Protein AF-0000000071796598 (afdb_homodimer)

Structure (mmCIF, N/CA/C/O backbone):
data_AF-0000000071796598-model_v1
#
loop_
_entity.id
_entity.type
_entity.pdbx_description
1 polymer 'Acyl-coenzyme A thioesterase 8'
#
loop_
_atom_site.group_PDB
_atom_site.id
_atom_site.type_symbol
_atom_site.label_atom_id
_atom_site.label_alt_id
_atom_site.label_comp_id
_atom_site.label_asym_id
_atom_site.label_entity_id
_atom_site.label_seq_id
_atom_site.pdbx_PDB_ins_code
_atom_site.Cartn_x
_atom_site.Cartn_y
_atom_site.Cartn_z
_atom_site.occupancy
_atom_site.B_iso_or_equiv
_atom_site.auth_seq_id
_atom_site.auth_comp_id
_atom_site.auth_asym_id
_atom_site.auth_atom_id
_atom_site.pdbx_PDB_model_num
ATOM 1 N N . MET A 1 1 ? -69 -13.141 -47.188 1 19.72 1 MET A N 1
ATOM 2 C CA . MET A 1 1 ? -68.562 -13.258 -48.594 1 19.72 1 MET A CA 1
ATOM 3 C C . MET A 1 1 ? -67.188 -12.656 -48.812 1 19.72 1 MET A C 1
ATOM 5 O O . MET A 1 1 ? -66.812 -11.672 -48.156 1 19.72 1 MET A O 1
ATOM 9 N N . ARG A 1 2 ? -66.438 -13.422 -49.656 1 20.42 2 ARG A N 1
ATOM 10 C CA . ARG A 1 2 ? -65.125 -13.797 -50.062 1 20.42 2 ARG A CA 1
ATOM 11 C C . ARG A 1 2 ? -64.438 -12.695 -50.906 1 20.42 2 ARG A C 1
ATOM 13 O O . ARG A 1 2 ? -64.5 -12.742 -52.125 1 20.42 2 ARG A O 1
ATOM 20 N N . SER A 1 3 ? -64.75 -11.508 -50.375 1 19.98 3 SER A N 1
ATOM 21 C CA . SER A 1 3 ? -64.438 -10.586 -51.469 1 19.98 3 SER A CA 1
ATOM 22 C C . SER A 1 3 ? -63.031 -10.75 -52 1 19.98 3 SER A C 1
ATOM 24 O O . SER A 1 3 ? -62.125 -10.969 -51.219 1 19.98 3 SER A O 1
ATOM 26 N N . PRO A 1 4 ? -62.812 -10.633 -53.25 1 17.22 4 PRO A N 1
ATOM 27 C CA . PRO A 1 4 ? -62 -11.188 -54.344 1 17.22 4 PRO A CA 1
ATOM 28 C C . PRO A 1 4 ? -60.562 -10.648 -54.375 1 17.22 4 PRO A C 1
ATOM 30 O O . PRO A 1 4 ? -59.625 -11.414 -54.594 1 17.22 4 PRO A O 1
ATOM 33 N N . LEU A 1 5 ? -60.469 -9.383 -54.594 1 16.75 5 LEU A N 1
ATOM 34 C CA . LEU A 1 5 ? -59.781 -9.07 -55.844 1 16.75 5 LEU A CA 1
ATOM 35 C C . LEU A 1 5 ? -58.281 -9.305 -55.688 1 16.75 5 LEU A C 1
ATOM 37 O O . LEU A 1 5 ? -57.688 -10.008 -56.5 1 16.75 5 LEU A O 1
ATOM 41 N N . LEU A 1 6 ? -57.5 -8.156 -55.906 1 18.19 6 LEU A N 1
ATOM 42 C CA . LEU A 1 6 ? -56.469 -7.988 -56.938 1 18.19 6 LEU A CA 1
ATOM 43 C C . LEU A 1 6 ? -55.156 -8.617 -56.5 1 18.19 6 LEU A C 1
ATOM 45 O O . LEU A 1 6 ? -54.688 -8.391 -55.406 1 18.19 6 LEU A O 1
ATOM 49 N N . ARG A 1 7 ? -54.5 -9.422 -57.344 1 16.39 7 ARG A N 1
ATOM 50 C CA . ARG A 1 7 ? -53.625 -10.523 -57.688 1 16.39 7 ARG A CA 1
ATOM 51 C C . ARG A 1 7 ? -52.156 -10.125 -57.531 1 16.39 7 ARG A C 1
ATOM 53 O O . ARG A 1 7 ? -51.406 -10.828 -56.875 1 16.39 7 ARG A O 1
ATOM 60 N N . HIS A 1 8 ? -51.562 -9.461 -58.562 1 15.64 8 HIS A N 1
ATOM 61 C CA . HIS A 1 8 ? -50.625 -10.07 -59.5 1 15.64 8 HIS A CA 1
ATOM 62 C C . HIS A 1 8 ? -49.188 -9.812 -59.094 1 15.64 8 HIS A C 1
ATOM 64 O O . HIS A 1 8 ? -48.312 -10.688 -59.25 1 15.64 8 HIS A O 1
ATOM 70 N N . VAL A 1 9 ? -48.719 -8.484 -59.062 1 18.06 9 VAL A N 1
ATOM 71 C CA . VAL A 1 9 ? -47.562 -8.125 -59.875 1 18.06 9 VAL A CA 1
ATOM 72 C C . VAL A 1 9 ? -46.281 -8.703 -59.281 1 18.06 9 VAL A C 1
ATOM 74 O O . VAL A 1 9 ? -45.906 -8.344 -58.156 1 18.06 9 VAL A O 1
ATOM 77 N N . SER A 1 10 ? -45.844 -9.922 -59.594 1 16.12 10 SER A N 1
ATOM 78 C CA . SER A 1 10 ? -44.875 -10.906 -59.125 1 16.12 10 SER A CA 1
ATOM 79 C C . SER A 1 10 ? -43.438 -10.344 -59.188 1 16.12 10 SER A C 1
ATOM 81 O O . SER A 1 10 ? -42.719 -10.406 -58.188 1 16.12 10 SER A O 1
ATOM 83 N N . ARG A 1 11 ? -42.781 -10.336 -60.375 1 16.02 11 ARG A N 1
ATOM 84 C CA . ARG A 1 11 ? -41.688 -11.25 -60.719 1 16.02 11 ARG A CA 1
ATOM 85 C C . ARG A 1 11 ? -40.344 -10.656 -60.312 1 16.02 11 ARG A C 1
ATOM 87 O O . ARG A 1 11 ? -39.562 -11.266 -59.594 1 16.02 11 ARG A O 1
ATOM 94 N N . LEU A 1 12 ? -39.562 -10.148 -61.406 1 17.41 12 LEU A N 1
ATOM 95 C CA . LEU A 1 12 ? -38.344 -10.648 -62.031 1 17.41 12 LEU A CA 1
ATOM 96 C C . LEU A 1 12 ? -37.125 -9.852 -61.562 1 17.41 12 LEU A C 1
ATOM 98 O O . LEU A 1 12 ? -36.031 -9.977 -62.125 1 17.41 12 LEU A O 1
ATOM 102 N N . LEU A 1 13 ? -37.219 -8.93 -60.656 1 18.39 13 LEU A N 1
ATOM 103 C CA . LEU A 1 13 ? -36.125 -7.988 -60.844 1 18.39 13 LEU A CA 1
ATOM 104 C C . LEU A 1 13 ? -34.781 -8.711 -60.844 1 18.39 13 LEU A C 1
ATOM 106 O O . LEU A 1 13 ? -34.531 -9.562 -59.969 1 18.39 13 LEU A O 1
ATOM 110 N N . THR A 1 14 ? -33.969 -8.602 -61.969 1 17.5 14 THR A N 1
ATOM 111 C CA . THR A 1 14 ? -32.781 -9.109 -62.656 1 17.5 14 THR A CA 1
ATOM 112 C C . THR A 1 14 ? -31.547 -8.992 -61.75 1 17.5 14 THR A C 1
ATOM 114 O O . THR A 1 14 ? -31.438 -8.047 -60.938 1 17.5 14 THR A O 1
ATOM 117 N N . ALA A 1 15 ? -30.656 -10.047 -61.656 1 18.77 15 ALA A N 1
ATOM 118 C CA . ALA A 1 15 ? -29.516 -10.633 -60.969 1 18.77 15 ALA A CA 1
ATOM 119 C C . ALA A 1 15 ? -28.234 -9.867 -61.25 1 18.77 15 ALA A C 1
ATOM 121 O O . ALA A 1 15 ? -27.141 -10.375 -61.031 1 18.77 15 ALA A O 1
ATOM 122 N N . ALA A 1 16 ? -28.312 -8.547 -61.688 1 18.36 16 ALA A N 1
ATOM 123 C CA . ALA A 1 16 ? -27.062 -8.18 -62.375 1 18.36 16 ALA A CA 1
ATOM 124 C C . ALA A 1 16 ? -25.859 -8.531 -61.531 1 18.36 16 ALA A C 1
ATOM 126 O O . ALA A 1 16 ? -25.953 -8.648 -60.312 1 18.36 16 ALA A O 1
ATOM 127 N N . ASP A 1 17 ? -24.609 -8.688 -62.219 1 18.89 17 ASP A N 1
ATOM 128 C CA . ASP A 1 17 ? -23.266 -9.258 -62.281 1 18.89 17 ASP A CA 1
ATOM 129 C C . ASP A 1 17 ? -22.312 -8.508 -61.344 1 18.89 17 ASP A C 1
ATOM 131 O O . ASP A 1 17 ? -21.141 -8.344 -61.656 1 18.89 17 ASP A O 1
ATOM 135 N N . CYS A 1 18 ? -22.719 -7.863 -60.312 1 19.66 18 CYS A N 1
ATOM 136 C CA . CYS A 1 18 ? -21.672 -7.035 -59.75 1 19.66 18 CYS A CA 1
ATOM 137 C C . CYS A 1 18 ? -20.375 -7.832 -59.562 1 19.66 18 CYS A C 1
ATOM 139 O O . CYS A 1 18 ? -20.375 -8.883 -58.906 1 19.66 18 CYS A O 1
ATOM 141 N N . VAL A 1 19 ? -19.453 -7.676 -60.5 1 20.64 19 VAL A N 1
ATOM 142 C CA . VAL A 1 19 ? -18.109 -8.188 -60.688 1 20.64 19 VAL A CA 1
ATOM 143 C C . VAL A 1 19 ? -17.297 -7.977 -59.406 1 20.64 19 VAL A C 1
ATOM 145 O O . VAL A 1 19 ? -17.172 -6.844 -58.906 1 20.64 19 VAL A O 1
ATOM 148 N N . SER A 1 20 ? -17.344 -8.914 -58.531 1 19.39 20 SER A N 1
ATOM 149 C CA . SER A 1 20 ? -16.641 -9 -57.25 1 19.39 20 SER A CA 1
ATOM 150 C C . SER A 1 20 ? -15.133 -8.867 -57.438 1 19.39 20 SER A C 1
ATOM 152 O O . SER A 1 20 ? -14.492 -9.758 -58 1 19.39 20 SER A O 1
ATOM 154 N N . LEU A 1 21 ? -14.742 -7.719 -58.062 1 22.02 21 LEU A N 1
ATOM 155 C CA . LEU A 1 21 ? -13.305 -7.609 -58.25 1 22.02 21 LEU A CA 1
ATOM 156 C C . LEU A 1 21 ? -12.555 -7.973 -56.969 1 22.02 21 LEU A C 1
ATOM 158 O O . LEU A 1 21 ? -12.562 -7.207 -56 1 22.02 21 LEU A O 1
ATOM 162 N N . SER A 1 22 ? -12.688 -9.148 -56.594 1 21.08 22 SER A N 1
ATOM 163 C CA . SER A 1 22 ? -12.016 -9.703 -55.438 1 21.08 22 SER A CA 1
ATOM 164 C C . SER A 1 22 ? -10.5 -9.633 -55.562 1 21.08 22 SER A C 1
ATOM 166 O O . SER A 1 22 ? -9.859 -10.648 -55.875 1 21.08 22 SER A O 1
ATOM 168 N N . ARG A 1 23 ? -10.008 -8.531 -56.25 1 25.11 23 ARG A N 1
ATOM 169 C CA . ARG A 1 23 ? -8.578 -8.812 -56.375 1 25.11 23 ARG A CA 1
ATOM 170 C C . ARG A 1 23 ? -7.977 -9.227 -55.031 1 25.11 23 ARG A C 1
ATOM 172 O O . ARG A 1 23 ? -8.281 -8.625 -54 1 25.11 23 ARG A O 1
ATOM 179 N N . PRO A 1 24 ? -7.477 -10.43 -55.062 1 27.05 24 PRO A N 1
ATOM 180 C CA . PRO A 1 24 ? -6.809 -11.062 -53.906 1 27.05 24 PRO A CA 1
ATOM 181 C C . PRO A 1 24 ? -5.676 -10.203 -53.344 1 27.05 24 PRO A C 1
ATOM 183 O O . PRO A 1 24 ? -4.723 -9.883 -54.062 1 27.05 24 PRO A O 1
ATOM 186 N N . LEU A 1 25 ? -6.059 -8.938 -53.062 1 26.91 25 LEU A N 1
ATOM 187 C CA . LEU A 1 25 ? -4.863 -8.219 -52.625 1 26.91 25 LEU A CA 1
ATOM 188 C C . LEU A 1 25 ? -3.955 -9.109 -51.781 1 26.91 25 LEU A C 1
ATOM 190 O O . LEU A 1 25 ? -4.426 -9.812 -50.906 1 26.91 25 LEU A O 1
ATOM 194 N N . ASN A 1 26 ? -2.854 -9.461 -52.406 1 24.94 26 ASN A N 1
ATOM 195 C CA . ASN A 1 26 ? -1.765 -10.242 -51.844 1 24.94 26 ASN A CA 1
ATOM 196 C C . ASN A 1 26 ? -1.402 -9.758 -50.438 1 24.94 26 ASN A C 1
ATOM 198 O O . ASN A 1 26 ? -1.029 -8.594 -50.25 1 24.94 26 ASN A O 1
ATOM 202 N N . HIS A 1 27 ? -2.254 -9.977 -49.562 1 26.84 27 HIS A N 1
ATOM 203 C CA . HIS A 1 27 ? -1.88 -9.648 -48.188 1 26.84 27 HIS A CA 1
ATOM 204 C C . HIS A 1 27 ? -0.436 -10.047 -47.875 1 26.84 27 HIS A C 1
ATOM 206 O O . HIS A 1 27 ? -0.027 -11.172 -48.188 1 26.84 27 HIS A O 1
ATOM 212 N N . PRO A 1 28 ? 0.414 -9.047 -48.094 1 29.59 28 PRO A N 1
ATOM 213 C CA . PRO A 1 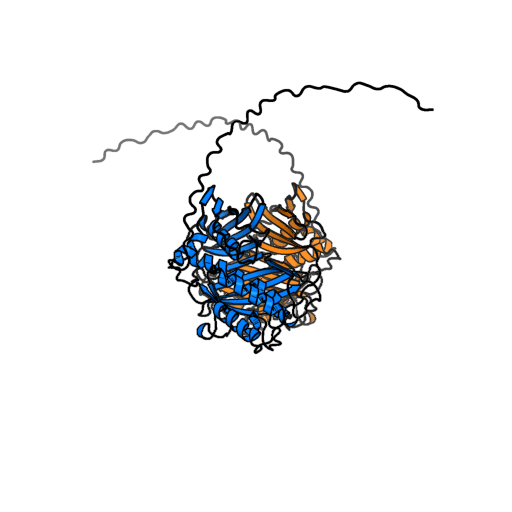28 ? 1.783 -9.492 -47.812 1 29.59 28 PRO A CA 1
ATOM 214 C C . PRO A 1 28 ? 1.862 -10.477 -46.656 1 29.59 28 PRO A C 1
ATOM 216 O O . PRO A 1 28 ? 1.018 -10.438 -45.75 1 29.59 28 PRO A O 1
ATOM 219 N N . LYS A 1 29 ? 2.41 -11.633 -46.906 1 31.75 29 LYS A N 1
ATOM 220 C CA . LYS A 1 29 ? 2.752 -12.656 -45.938 1 31.75 29 LYS A CA 1
ATOM 221 C C . LYS A 1 29 ? 3.324 -12.031 -44.656 1 31.75 29 LYS A C 1
ATOM 223 O O . LYS A 1 29 ? 4.316 -11.305 -44.719 1 31.75 29 LYS A O 1
ATOM 228 N N . PHE A 1 30 ? 2.486 -11.656 -43.75 1 30.59 30 PHE A N 1
ATOM 229 C CA . PHE A 1 30 ? 3.107 -11.461 -42.4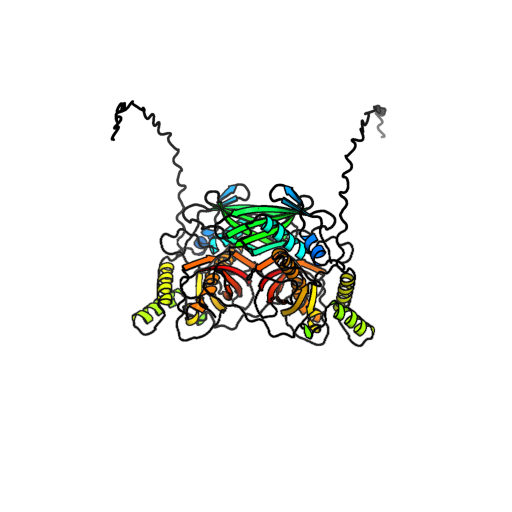38 1 30.59 30 PHE A CA 1
ATOM 230 C C . PHE A 1 30 ? 4.137 -12.555 -42.156 1 30.59 30 PHE A C 1
ATOM 232 O O . PHE A 1 30 ? 3.785 -13.727 -42.062 1 30.59 30 PHE A O 1
ATOM 239 N N . VAL A 1 31 ? 5.242 -12.508 -42.844 1 31.02 31 VAL A N 1
ATOM 240 C CA . VAL A 1 31 ? 6.293 -13.414 -42.406 1 31.02 31 VAL A CA 1
ATOM 241 C C . VAL A 1 31 ? 6.262 -13.539 -40.875 1 31.02 31 VAL A C 1
ATOM 243 O O . VAL A 1 31 ? 6.281 -12.523 -40.188 1 31.02 31 VAL A O 1
ATOM 246 N N . HIS A 1 32 ? 5.668 -14.609 -40.375 1 29.33 32 HIS A N 1
ATOM 247 C CA . HIS A 1 32 ? 5.914 -15.023 -39 1 29.33 32 HIS A CA 1
ATOM 248 C C . HIS A 1 32 ? 7.371 -14.805 -38.625 1 29.33 32 HIS A C 1
ATOM 250 O O . HIS A 1 32 ? 8.273 -15.398 -39.219 1 29.33 32 HIS A O 1
ATOM 256 N N . LEU A 1 33 ? 7.801 -13.656 -38.469 1 33.53 33 LEU A N 1
ATOM 257 C CA . LEU A 1 33 ? 9.117 -13.602 -37.844 1 33.53 33 LEU A CA 1
ATOM 258 C C . LEU A 1 33 ? 9.344 -14.82 -36.938 1 33.53 33 LEU A C 1
ATOM 260 O O . LEU A 1 33 ? 8.477 -15.18 -36.156 1 33.53 33 LEU A O 1
ATOM 264 N N . GLY A 1 34 ? 10.109 -15.727 -37.438 1 32.62 34 GLY A N 1
ATOM 265 C CA . GLY A 1 34 ? 10.562 -16.906 -36.75 1 32.62 34 GLY A CA 1
ATOM 266 C C . GLY A 1 34 ? 10.711 -16.688 -35.25 1 32.62 34 GLY A C 1
ATOM 267 O O . GLY A 1 34 ? 11.383 -15.742 -34.812 1 32.62 34 GLY A O 1
ATOM 268 N N . SER A 1 35 ? 9.68 -16.891 -34.469 1 37.16 35 SER A N 1
ATOM 269 C CA . SER A 1 35 ? 9.836 -16.984 -33.031 1 37.16 35 SER A CA 1
ATOM 270 C C . SER A 1 35 ? 11.164 -17.641 -32.656 1 37.16 35 SER A C 1
ATOM 272 O O . SER A 1 35 ? 11.414 -18.797 -33 1 37.16 35 SER A O 1
ATOM 274 N N . SER A 1 36 ? 12.25 -17.031 -32.75 1 41.38 36 SER A N 1
ATOM 275 C CA . SER A 1 36 ? 13.383 -17.703 -32.125 1 41.38 36 SER A CA 1
ATOM 276 C C . SER A 1 36 ? 12.938 -18.594 -30.953 1 41.38 36 SER A C 1
ATOM 278 O O . SER A 1 36 ? 12.055 -18.203 -30.188 1 41.38 36 SER A O 1
ATOM 280 N N . PRO A 1 37 ? 13.156 -19.844 -31.062 1 45.22 37 PRO A N 1
ATOM 281 C CA . PRO A 1 37 ? 12.742 -20.766 -30 1 45.22 37 PRO A CA 1
ATOM 282 C C . PRO A 1 37 ? 13.055 -20.219 -28.594 1 45.22 37 PRO A C 1
ATOM 284 O O . PRO A 1 37 ? 14.094 -19.594 -28.391 1 45.22 37 PRO A O 1
ATOM 287 N N . SER A 1 38 ? 12.102 -19.938 -27.844 1 54.34 38 SER A N 1
ATOM 288 C CA . SER A 1 38 ? 12.289 -19.609 -26.438 1 54.34 38 SER A CA 1
ATOM 289 C C . SER A 1 38 ? 13.297 -20.531 -25.766 1 54.34 38 SER A C 1
ATOM 291 O O . SER A 1 38 ? 13.281 -21.75 -26 1 54.34 38 SER A O 1
ATOM 293 N N . PRO A 1 39 ? 14.484 -19.969 -25.375 1 54.94 39 PRO A N 1
ATOM 294 C CA . PRO A 1 39 ? 15.469 -20.812 -24.688 1 54.94 39 PRO A CA 1
ATOM 295 C C . PRO A 1 39 ? 14.836 -21.734 -23.641 1 54.94 39 PRO A C 1
ATOM 297 O O . PRO A 1 39 ? 13.75 -21.438 -23.125 1 54.94 39 PRO A O 1
ATOM 300 N N . SER A 1 40 ? 15.297 -22.938 -23.656 1 61.25 40 SER A N 1
ATOM 301 C CA . SER A 1 40 ? 14.859 -23.875 -22.625 1 61.25 40 SER A CA 1
ATOM 302 C C . SER A 1 40 ? 15.547 -23.578 -21.297 1 61.25 40 SER A C 1
ATOM 304 O O . SER A 1 40 ? 16.656 -23.062 -21.266 1 61.25 40 SER A O 1
ATOM 306 N N . MET A 1 41 ? 14.852 -23.734 -20.156 1 64.88 41 MET A N 1
ATOM 307 C CA . MET A 1 41 ? 15.305 -23.453 -18.797 1 64.88 41 MET A CA 1
ATOM 308 C C . MET A 1 41 ? 16.609 -24.188 -18.5 1 64.88 41 MET A C 1
ATOM 310 O O . MET A 1 41 ? 17.5 -23.656 -17.828 1 64.88 41 MET A O 1
ATOM 314 N N . SER A 1 42 ? 16.891 -25.391 -18.984 1 64.69 42 SER A N 1
ATOM 315 C CA . SER A 1 42 ? 17.953 -26.297 -18.562 1 64.69 42 SER A CA 1
ATOM 316 C C . SER A 1 42 ? 19.312 -25.859 -19.109 1 64.69 42 SER A C 1
ATOM 318 O O . SER A 1 42 ? 20.344 -26.031 -18.469 1 64.69 42 SER A O 1
ATOM 320 N N . GLU A 1 43 ? 19.375 -25.25 -20.203 1 66.62 43 GLU A N 1
ATOM 321 C CA . GLU A 1 43 ? 20.703 -25.047 -20.766 1 66.62 43 GLU A CA 1
ATOM 322 C C . GLU A 1 43 ? 21.25 -23.672 -20.391 1 66.62 43 GLU A C 1
ATOM 324 O O . GLU A 1 43 ? 22.422 -23.531 -20.062 1 66.62 43 GLU A O 1
ATOM 329 N N . ASP A 1 44 ? 20.375 -22.672 -20.219 1 88.31 44 ASP A N 1
ATOM 330 C CA . ASP A 1 44 ? 20.812 -21.312 -19.891 1 88.31 44 ASP A CA 1
ATOM 331 C C . ASP A 1 44 ? 19.719 -20.547 -19.156 1 88.31 44 ASP A C 1
ATOM 333 O O . ASP A 1 44 ? 18.953 -19.797 -19.766 1 88.31 44 ASP A O 1
ATOM 337 N N . PHE A 1 45 ? 19.766 -20.688 -17.859 1 94 45 PHE A N 1
ATOM 338 C CA . PHE A 1 45 ? 18.703 -20.156 -17.016 1 94 45 PHE A CA 1
ATOM 339 C C . PHE A 1 45 ? 18.656 -18.625 -17.094 1 94 45 PHE A C 1
ATOM 341 O O . PHE A 1 45 ? 17.578 -18.031 -17.141 1 94 45 PHE A O 1
ATOM 348 N N . GLU A 1 46 ? 19.797 -18.031 -17.109 1 95.81 46 GLU A N 1
ATOM 349 C CA . GLU A 1 46 ? 19.859 -16.578 -17.188 1 95.81 46 GLU A CA 1
ATOM 350 C C . GLU A 1 46 ? 19.188 -16.062 -18.453 1 95.81 46 GLU A C 1
ATOM 352 O O . GLU A 1 46 ? 18.391 -15.133 -18.406 1 95.81 46 GLU A O 1
ATOM 357 N N . ASN A 1 47 ? 19.531 -16.656 -19.531 1 94.94 47 ASN A N 1
ATOM 358 C CA . ASN A 1 47 ? 18.953 -16.234 -20.797 1 94.94 47 ASN A CA 1
ATOM 359 C C . ASN A 1 47 ? 17.453 -16.531 -20.859 1 94.94 47 ASN A C 1
ATOM 361 O O . ASN A 1 47 ? 16.688 -15.75 -21.438 1 94.94 47 ASN A O 1
ATOM 365 N N . TYR A 1 48 ? 17.141 -17.625 -20.312 1 94.56 48 TYR A N 1
ATOM 366 C CA . TYR A 1 48 ? 15.727 -17.969 -20.25 1 94.56 48 TYR A CA 1
ATOM 367 C C . TYR A 1 48 ? 14.953 -16.922 -19.453 1 94.56 48 TYR A C 1
ATOM 369 O O . TYR A 1 48 ? 13.891 -16.453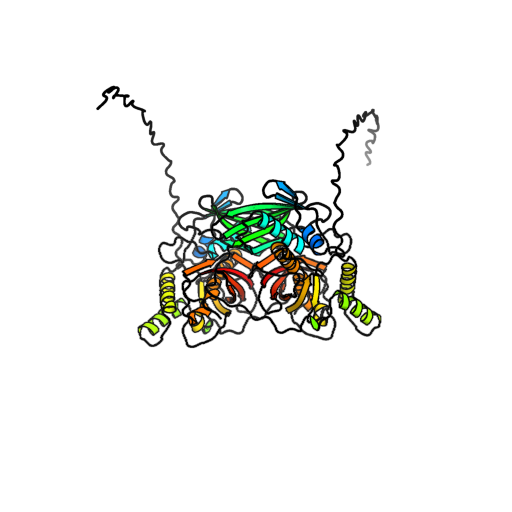 -19.891 1 94.56 48 TYR A O 1
ATOM 377 N N . ALA A 1 49 ? 15.477 -16.531 -18.359 1 96.44 49 ALA A N 1
ATOM 378 C CA . ALA A 1 49 ? 14.836 -15.523 -17.516 1 96.44 49 ALA A CA 1
ATOM 379 C C . ALA A 1 49 ? 14.797 -14.164 -18.219 1 96.44 49 ALA A C 1
ATOM 381 O O . ALA A 1 49 ? 13.781 -13.469 -18.188 1 96.44 49 ALA A O 1
ATOM 382 N N . LYS A 1 50 ? 15.82 -13.812 -18.938 1 96.62 50 LYS A N 1
ATOM 383 C CA . LYS A 1 50 ? 15.945 -12.531 -19.625 1 96.62 50 LYS A CA 1
ATOM 384 C C . LYS A 1 50 ? 14.914 -12.406 -20.75 1 96.62 50 LYS A C 1
ATOM 386 O O . LYS A 1 50 ? 14.484 -11.297 -21.062 1 96.62 50 LYS A O 1
ATOM 391 N N . HIS A 1 51 ? 14.547 -13.469 -21.281 1 96 51 HIS A N 1
ATOM 392 C CA . HIS A 1 51 ? 13.68 -13.438 -22.469 1 96 51 HIS A CA 1
ATOM 393 C C . HIS A 1 51 ? 12.336 -12.789 -22.141 1 96 51 HIS A C 1
ATOM 395 O O . HIS A 1 51 ? 11.727 -12.141 -23 1 96 51 HIS A O 1
ATOM 401 N N . TYR A 1 52 ? 11.922 -12.898 -20.859 1 97.19 52 TYR A N 1
ATOM 402 C CA . TYR A 1 52 ? 10.648 -12.336 -20.453 1 97.19 52 TYR A CA 1
ATOM 403 C C . TYR A 1 52 ? 10.688 -10.812 -20.484 1 97.19 52 TYR A C 1
ATOM 405 O O . TYR A 1 52 ? 9.648 -10.148 -20.422 1 97.19 52 TYR A O 1
ATOM 413 N N . PHE A 1 53 ? 11.852 -10.234 -20.578 1 98.25 53 PHE A N 1
ATOM 414 C CA . PHE A 1 53 ? 11.977 -8.781 -20.484 1 98.25 53 PHE A CA 1
ATOM 415 C C . PHE A 1 53 ? 12.555 -8.219 -21.781 1 98.25 53 PHE A C 1
ATOM 417 O O . PHE A 1 53 ? 13.102 -7.109 -21.797 1 98.25 53 PHE A O 1
ATOM 424 N N . ASN A 1 54 ? 12.461 -9.031 -22.828 1 97.25 54 ASN A N 1
ATOM 425 C CA . ASN A 1 54 ? 12.758 -8.547 -24.172 1 97.25 54 ASN A CA 1
ATOM 426 C C . ASN A 1 54 ? 11.547 -7.898 -24.828 1 97.25 54 ASN A C 1
ATOM 428 O O . ASN A 1 54 ? 10.484 -8.523 -24.938 1 97.25 54 ASN A O 1
ATOM 432 N N . PHE A 1 55 ? 11.727 -6.637 -25.203 1 97.75 55 PHE A N 1
ATOM 433 C CA . PHE A 1 55 ? 10.641 -5.871 -25.797 1 97.75 55 PHE A CA 1
ATOM 434 C C . PHE A 1 55 ? 11 -5.43 -27.219 1 97.75 55 PHE A C 1
ATOM 436 O O . PHE A 1 55 ? 12.18 -5.293 -27.547 1 97.75 55 PHE A O 1
ATOM 443 N N . GLU A 1 56 ? 10 -5.301 -28.016 1 97.75 56 GLU A N 1
ATOM 444 C CA . GLU A 1 56 ? 10.086 -4.477 -29.219 1 97.75 56 GLU A CA 1
ATOM 445 C C . GLU A 1 56 ? 9.516 -3.082 -28.969 1 97.75 56 GLU A C 1
ATOM 447 O O . GLU A 1 56 ? 8.359 -2.939 -28.578 1 97.75 56 GLU A O 1
ATOM 452 N N . GLU A 1 57 ? 10.344 -2.078 -29.125 1 97.38 57 GLU A N 1
ATOM 453 C CA . GLU A 1 57 ? 9.789 -0.727 -29.062 1 97.38 57 GLU A CA 1
ATOM 454 C C . GLU A 1 57 ? 9.117 -0.346 -30.375 1 97.38 57 GLU A C 1
ATOM 456 O O . GLU A 1 57 ? 9.789 -0.029 -31.359 1 97.38 57 GLU A O 1
ATOM 461 N N . ILE A 1 58 ? 7.871 -0.264 -30.406 1 97.88 58 ILE A N 1
ATOM 462 C CA . ILE A 1 58 ? 7.137 -0.106 -31.656 1 97.88 58 ILE A CA 1
ATOM 463 C C . ILE A 1 58 ? 6.84 1.372 -31.891 1 97.88 58 ILE A C 1
ATOM 465 O O . ILE A 1 58 ? 6.586 1.785 -33.031 1 97.88 58 ILE A O 1
ATOM 469 N N . GLU A 1 59 ? 6.766 2.156 -30.875 1 97.31 59 GLU A N 1
ATOM 470 C CA . GLU A 1 59 ? 6.703 3.615 -30.844 1 97.31 59 GLU A CA 1
ATOM 471 C C . GLU A 1 59 ? 7.484 4.172 -29.656 1 97.31 59 GLU A C 1
ATOM 473 O O . GLU A 1 59 ? 7.891 3.424 -28.766 1 97.31 59 GLU A O 1
ATOM 478 N N . HIS A 1 60 ? 7.734 5.426 -29.75 1 97.44 60 HIS A N 1
ATOM 479 C CA . HIS A 1 60 ? 8.453 6.035 -28.641 1 97.44 60 HIS A CA 1
ATOM 480 C C . HIS A 1 60 ? 7.754 5.75 -27.312 1 97.44 60 HIS A C 1
ATOM 482 O O . HIS A 1 60 ? 6.594 6.121 -27.125 1 97.44 60 HIS A O 1
ATOM 488 N N . ASP A 1 61 ? 8.406 5.066 -26.438 1 98.06 61 ASP A N 1
ATOM 489 C CA . ASP A 1 61 ? 7.941 4.77 -25.094 1 98.06 61 ASP A CA 1
ATOM 490 C C . ASP A 1 61 ? 6.793 3.762 -25.109 1 98.06 61 ASP A C 1
ATOM 492 O O . ASP A 1 61 ? 5.977 3.723 -24.188 1 98.06 61 ASP A O 1
ATOM 496 N N . VAL A 1 62 ? 6.637 3.033 -26.219 1 98.81 62 VAL A N 1
ATOM 497 C CA . VAL A 1 62 ? 5.688 1.93 -26.297 1 98.81 62 VAL A CA 1
ATOM 498 C C . VAL A 1 62 ? 6.43 0.619 -26.531 1 98.81 62 VAL A C 1
ATOM 500 O O . VAL A 1 62 ? 7.074 0.446 -27.578 1 98.81 62 VAL A O 1
ATOM 503 N N . PHE A 1 63 ? 6.297 -0.305 -25.656 1 98.88 63 PHE A N 1
ATOM 504 C CA . PHE A 1 63 ? 7.043 -1.559 -25.672 1 98.88 63 PHE A CA 1
ATOM 505 C C . PHE A 1 63 ? 6.102 -2.746 -25.828 1 98.88 63 PHE A C 1
ATOM 507 O O . PHE A 1 63 ? 5.137 -2.887 -25.078 1 98.88 63 PHE A O 1
ATOM 514 N N . ARG A 1 64 ? 6.379 -3.604 -26.781 1 98.69 64 ARG A N 1
ATOM 515 C CA . ARG A 1 64 ? 5.523 -4.746 -27.078 1 98.69 64 ARG A CA 1
ATOM 516 C C . ARG A 1 64 ? 6.258 -6.059 -26.812 1 98.69 64 ARG A C 1
ATOM 518 O O . ARG A 1 64 ? 7.445 -6.18 -27.109 1 98.69 64 ARG A O 1
ATOM 525 N N . THR A 1 65 ? 5.586 -7.043 -26.297 1 98.31 65 THR A N 1
ATOM 526 C CA . THR A 1 65 ? 6.176 -8.367 -26.141 1 98.31 65 THR A CA 1
ATOM 527 C C . THR A 1 65 ? 5.105 -9.445 -26.234 1 98.31 65 THR A C 1
ATOM 529 O O . THR A 1 65 ? 3.932 -9.195 -25.953 1 98.31 65 THR A O 1
ATOM 532 N N . SER A 1 66 ? 5.52 -10.656 -26.641 1 96.88 66 SER A N 1
ATOM 533 C CA . SER A 1 66 ? 4.691 -11.859 -26.641 1 96.88 66 SER A CA 1
ATOM 534 C C . SER A 1 66 ? 5.207 -12.898 -25.656 1 96.88 66 SER A C 1
ATOM 536 O O . SER A 1 66 ? 4.688 -14.008 -25.594 1 96.88 66 SER A O 1
ATOM 538 N N . ASN A 1 67 ? 6.227 -12.477 -24.969 1 96.69 67 ASN A N 1
ATOM 539 C CA . ASN A 1 67 ? 6.828 -13.398 -24 1 96.69 67 ASN A CA 1
ATOM 540 C C . ASN A 1 67 ? 6.023 -13.461 -22.719 1 96.69 67 ASN A C 1
ATOM 542 O O . ASN A 1 67 ? 6.391 -12.844 -21.719 1 96.69 67 ASN A O 1
ATOM 546 N N . LEU A 1 68 ? 4.973 -14.234 -22.734 1 95.31 68 LEU A N 1
ATOM 547 C CA . LEU A 1 68 ? 4.047 -14.383 -21.625 1 95.31 68 LEU A CA 1
ATOM 548 C C . LEU A 1 68 ? 3.982 -15.828 -21.156 1 95.31 68 LEU A C 1
ATOM 550 O O . LEU A 1 68 ? 4.383 -16.734 -21.875 1 95.31 68 LEU A O 1
ATOM 554 N N . VAL A 1 69 ? 3.547 -15.984 -19.906 1 90.06 69 VAL A N 1
ATOM 555 C CA . VAL A 1 69 ? 3.398 -17.328 -19.344 1 90.06 69 VAL A CA 1
ATOM 556 C C . VAL A 1 69 ? 2.129 -17.391 -18.5 1 90.06 69 VAL A C 1
ATOM 558 O O . VAL A 1 69 ? 1.688 -16.375 -17.953 1 90.06 69 VAL A O 1
ATOM 561 N N . THR A 1 70 ? 1.514 -18.531 -18.453 1 86.19 70 THR A N 1
ATOM 562 C CA . THR A 1 70 ? 0.37 -18.812 -17.594 1 86.19 70 THR A CA 1
ATOM 563 C C . THR A 1 70 ? 0.664 -19.984 -16.672 1 86.19 70 THR A C 1
ATOM 565 O O . THR A 1 70 ? 1.398 -20.906 -17.031 1 86.19 70 THR A O 1
ATOM 568 N N . PHE A 1 71 ? 0.121 -19.859 -15.469 1 77.75 71 PHE A N 1
ATOM 569 C CA . PHE A 1 71 ? 0.204 -20.969 -14.531 1 77.75 71 PHE A CA 1
ATOM 570 C C . PHE A 1 71 ? -1.176 -21.562 -14.266 1 77.75 71 PHE A C 1
ATOM 572 O O . PHE A 1 71 ? -1.325 -22.469 -13.438 1 77.75 71 PHE A O 1
ATOM 579 N N . ARG A 1 72 ? -2.102 -21.031 -14.852 1 68.12 72 ARG A N 1
ATOM 580 C CA . ARG A 1 72 ? -3.461 -21.531 -14.664 1 68.12 72 ARG A CA 1
ATOM 581 C C . ARG A 1 72 ? -3.689 -22.812 -15.461 1 68.12 72 ARG A C 1
ATOM 583 O O . ARG A 1 72 ? -3.039 -23.031 -16.484 1 68.12 72 ARG A O 1
ATOM 590 N N . GLN A 1 73 ? -4.531 -23.656 -14.75 1 59.72 73 GLN A N 1
ATOM 591 C CA . GLN A 1 73 ? -4.859 -24.922 -15.383 1 59.72 73 GLN A CA 1
ATOM 592 C C . GLN A 1 73 ? -5.871 -24.734 -16.5 1 59.72 73 GLN A C 1
ATOM 594 O O . GLN A 1 73 ? -6.637 -23.766 -16.5 1 59.72 73 GLN A O 1
ATOM 599 N N . GLY A 1 74 ? -5.746 -25.625 -17.312 1 55.38 74 GLY A N 1
ATOM 600 C CA . GLY A 1 74 ? -6.711 -25.719 -18.391 1 55.38 74 GLY A CA 1
ATOM 601 C C . GLY A 1 74 ? -6.453 -24.734 -19.516 1 55.38 74 GLY A C 1
ATOM 602 O O . GLY A 1 74 ? -5.301 -24.453 -19.844 1 55.38 74 GLY A O 1
ATOM 603 N N . SER A 1 75 ? -7.578 -24.406 -20.109 1 49.44 75 SER A N 1
ATOM 604 C CA . SER A 1 75 ? -7.559 -23.578 -21.297 1 49.44 75 SER A CA 1
ATOM 605 C C . SER A 1 75 ? -7.371 -22.094 -20.953 1 49.44 75 SER A C 1
ATOM 607 O O . SER A 1 75 ? -7.457 -21.234 -21.812 1 49.44 75 SER A O 1
ATOM 609 N N . SER A 1 76 ? -6.984 -21.938 -19.594 1 63.84 76 SER A N 1
ATOM 610 C CA . SER A 1 76 ? -6.957 -20.516 -19.266 1 63.84 76 SER A CA 1
ATOM 611 C C . SER A 1 76 ? -5.68 -19.859 -19.766 1 63.84 76 SER A C 1
ATOM 613 O O . SER A 1 76 ? -4.586 -20.391 -19.594 1 63.84 76 SER A O 1
ATOM 615 N N . LYS A 1 77 ? -5.859 -18.938 -20.688 1 83.25 77 LYS A N 1
ATOM 616 C CA . LYS A 1 77 ? -4.809 -18.156 -21.344 1 83.25 77 LYS A CA 1
ATOM 617 C C . LYS A 1 77 ? -4.496 -16.891 -20.531 1 83.25 77 LYS A C 1
ATOM 619 O O . LYS A 1 77 ? -4.027 -15.891 -21.094 1 83.25 77 LYS A O 1
ATOM 624 N N . ALA A 1 78 ? -4.738 -17.062 -19.25 1 89.62 78 ALA A N 1
ATOM 625 C CA . ALA A 1 78 ? -4.504 -15.867 -18.453 1 89.62 78 ALA A CA 1
ATOM 626 C C . ALA A 1 78 ? -3.037 -15.766 -18.047 1 89.62 78 ALA A C 1
ATOM 628 O O . ALA A 1 78 ? -2.5 -16.672 -17.391 1 89.62 78 ALA A O 1
ATOM 629 N N . ALA A 1 79 ? -2.443 -14.664 -18.359 1 94.44 79 ALA A N 1
ATOM 630 C CA . ALA A 1 79 ? -1.039 -14.438 -18.031 1 94.44 79 ALA A CA 1
ATOM 631 C C . ALA A 1 79 ? -0.846 -14.312 -16.531 1 94.44 79 ALA A C 1
ATOM 633 O O . ALA A 1 79 ? -1.745 -13.859 -15.812 1 94.44 79 ALA A O 1
ATOM 634 N N . TYR A 1 80 ? 0.32 -14.789 -16.016 1 94.75 80 TYR A N 1
ATOM 635 C CA . TYR A 1 80 ? 0.691 -14.617 -14.625 1 94.75 80 TYR A CA 1
ATOM 636 C C . TYR A 1 80 ? 0.825 -13.141 -14.273 1 94.75 80 TYR A C 1
ATOM 638 O O . TYR A 1 80 ? 1.622 -12.422 -14.875 1 94.75 80 TYR A O 1
ATOM 646 N N . GLY A 1 81 ? 0.095 -12.688 -13.281 1 96.25 81 GLY A N 1
ATOM 647 C CA . GLY A 1 81 ? 0.054 -11.281 -12.914 1 96.25 81 GLY A CA 1
ATOM 648 C C . GLY A 1 81 ? 1.413 -10.719 -12.531 1 96.25 81 GLY A C 1
ATOM 649 O O . GLY A 1 81 ? 1.741 -9.586 -12.875 1 96.25 81 GLY A O 1
ATOM 650 N N . GLY A 1 82 ? 2.191 -11.539 -11.82 1 97.31 82 GLY A N 1
ATOM 651 C CA . GLY A 1 82 ? 3.523 -11.117 -11.422 1 97.31 82 GLY A CA 1
ATOM 652 C C . GLY A 1 82 ? 4.418 -10.773 -12.602 1 97.31 82 GLY A C 1
ATOM 653 O O . GLY A 1 82 ? 5.277 -9.898 -12.5 1 97.31 82 GLY A O 1
ATOM 654 N N . LEU A 1 83 ? 4.238 -11.516 -13.68 1 97.75 83 LEU A N 1
ATOM 655 C CA . LEU A 1 83 ? 5.016 -11.211 -14.883 1 97.75 83 LEU A CA 1
ATOM 656 C C . LEU A 1 83 ? 4.578 -9.891 -15.5 1 97.75 83 LEU A C 1
ATOM 658 O O . LEU A 1 83 ? 5.414 -9.078 -15.898 1 97.75 83 LEU A O 1
ATOM 662 N N . ILE A 1 84 ? 3.277 -9.68 -15.602 1 98.44 84 ILE A N 1
ATOM 663 C CA . ILE A 1 84 ? 2.756 -8.438 -16.156 1 98.44 84 ILE A CA 1
ATOM 664 C C . ILE A 1 84 ? 3.287 -7.254 -15.344 1 98.44 84 ILE A C 1
ATOM 666 O O . ILE A 1 84 ? 3.73 -6.254 -15.906 1 98.44 84 ILE A O 1
ATOM 670 N N . PHE A 1 85 ? 3.27 -7.391 -14.07 1 98.81 85 PHE A N 1
ATOM 671 C CA . PHE A 1 85 ? 3.771 -6.375 -13.148 1 98.81 85 PHE A CA 1
ATOM 672 C C . PHE A 1 85 ? 5.246 -6.094 -13.406 1 98.81 85 PHE A C 1
ATOM 674 O O . PHE A 1 85 ? 5.645 -4.941 -13.578 1 98.81 85 PHE A O 1
ATOM 681 N N . ALA A 1 86 ? 6.023 -7.117 -13.492 1 98.88 86 ALA A N 1
ATOM 682 C CA . ALA A 1 86 ? 7.465 -6.992 -13.68 1 98.88 86 ALA A CA 1
ATOM 683 C C . ALA A 1 86 ? 7.793 -6.414 -15.047 1 98.88 86 ALA A C 1
ATOM 685 O O . ALA A 1 86 ? 8.719 -5.605 -15.188 1 98.88 86 ALA A O 1
ATOM 686 N N . GLN A 1 87 ? 7.07 -6.848 -16.047 1 98.94 87 GLN A N 1
ATOM 687 C CA . GLN A 1 87 ? 7.289 -6.324 -17.391 1 98.94 87 GLN A CA 1
ATOM 688 C C . GLN A 1 87 ? 6.938 -4.844 -17.484 1 98.94 87 GLN A C 1
ATOM 690 O O . GLN A 1 87 ? 7.629 -4.07 -18.141 1 98.94 87 GLN A O 1
ATOM 695 N N . ALA A 1 88 ? 5.855 -4.473 -16.844 1 98.94 88 ALA A N 1
ATOM 696 C CA . ALA A 1 88 ? 5.492 -3.059 -16.812 1 98.94 88 ALA A CA 1
ATOM 697 C C . ALA A 1 88 ? 6.582 -2.23 -16.141 1 98.94 88 ALA A C 1
ATOM 699 O O . ALA A 1 88 ? 6.914 -1.137 -16.594 1 98.94 88 ALA A O 1
ATOM 700 N N . LEU A 1 89 ? 7.098 -2.732 -15.055 1 98.94 89 LEU A N 1
ATOM 701 C CA . LEU A 1 89 ? 8.219 -2.076 -14.391 1 98.94 89 LEU A CA 1
ATOM 702 C C . LEU A 1 89 ? 9.406 -1.926 -15.336 1 98.94 89 LEU A C 1
ATOM 704 O O . LEU A 1 89 ? 10.008 -0.853 -15.422 1 98.94 89 LEU A O 1
ATOM 708 N N . ALA A 1 90 ? 9.703 -2.984 -16 1 98.88 90 ALA A N 1
ATOM 709 C CA . ALA A 1 90 ? 10.82 -2.965 -16.938 1 98.88 90 ALA A CA 1
ATOM 710 C C . ALA A 1 90 ? 10.602 -1.928 -18.031 1 98.88 90 ALA A C 1
ATOM 712 O O . ALA A 1 90 ? 11.516 -1.176 -18.391 1 98.88 90 ALA A O 1
ATOM 713 N N . ALA A 1 91 ? 9.406 -1.909 -18.578 1 98.94 91 ALA A N 1
ATOM 714 C CA . ALA A 1 91 ? 9.078 -0.929 -19.609 1 98.94 91 ALA A CA 1
ATOM 715 C C . ALA A 1 91 ? 9.289 0.494 -19.094 1 98.94 91 ALA A C 1
ATOM 717 O O . ALA A 1 91 ? 9.875 1.33 -19.797 1 98.94 91 ALA A O 1
ATOM 718 N N . ALA A 1 92 ? 8.812 0.779 -17.953 1 98.88 92 ALA A N 1
ATOM 719 C CA . ALA A 1 92 ? 8.977 2.102 -17.344 1 98.88 92 ALA A CA 1
ATOM 720 C C . ALA A 1 92 ? 10.453 2.438 -17.156 1 98.88 92 ALA A C 1
ATOM 722 O O . ALA A 1 92 ? 10.898 3.531 -17.516 1 98.88 92 ALA A O 1
ATOM 723 N N . GLU A 1 93 ? 11.188 1.489 -16.594 1 98.56 93 GLU A N 1
ATOM 724 C CA . GLU A 1 93 ? 12.586 1.743 -16.266 1 98.56 93 GLU A CA 1
ATOM 725 C C . GLU A 1 93 ? 13.414 1.983 -17.531 1 98.56 93 GLU A C 1
ATOM 727 O O . GLU A 1 93 ? 14.422 2.703 -17.484 1 98.56 93 GLU A O 1
ATOM 732 N N . ASN A 1 94 ? 13.023 1.431 -18.594 1 98.19 94 ASN A N 1
ATOM 733 C CA . ASN A 1 94 ? 13.703 1.639 -19.875 1 98.19 94 ASN A CA 1
ATOM 734 C C . ASN A 1 94 ? 13.641 3.102 -20.312 1 98.19 94 ASN A C 1
ATOM 736 O O . ASN A 1 94 ? 14.383 3.518 -21.203 1 98.19 94 ASN A O 1
ATOM 740 N N . THR A 1 95 ? 12.828 3.887 -19.734 1 98.38 95 THR A N 1
ATOM 741 C CA . THR A 1 95 ? 12.664 5.281 -20.125 1 98.38 95 THR A CA 1
ATOM 742 C C . THR A 1 95 ? 13.297 6.211 -19.094 1 98.38 95 THR A C 1
ATOM 744 O O . THR A 1 95 ? 13.086 7.426 -19.125 1 98.38 95 THR A O 1
ATOM 747 N N . VAL A 1 96 ? 13.938 5.715 -18.125 1 98 96 VAL A N 1
ATOM 748 C CA . VAL A 1 96 ? 14.469 6.484 -17 1 98 96 VAL A CA 1
ATOM 749 C C . VAL A 1 96 ? 15.992 6.387 -16.984 1 98 96 VAL A C 1
ATOM 751 O O . VAL A 1 96 ? 16.562 5.34 -17.297 1 98 96 VAL A O 1
ATOM 754 N N . ASP A 1 97 ? 16.609 7.457 -16.562 1 96.38 97 ASP A N 1
ATOM 755 C CA . ASP A 1 97 ? 18.062 7.473 -16.391 1 96.38 97 ASP A CA 1
ATOM 756 C C . ASP A 1 97 ? 18.516 6.391 -15.406 1 96.38 97 ASP A C 1
ATOM 758 O O . ASP A 1 97 ? 17.875 6.176 -14.383 1 96.38 97 ASP A O 1
ATOM 762 N N . GLU A 1 98 ? 19.625 5.789 -15.688 1 94.75 98 GLU A N 1
ATOM 763 C CA . GLU A 1 98 ? 20.109 4.637 -14.93 1 94.75 98 GLU A CA 1
ATOM 764 C C . GLU A 1 98 ? 20.453 5.023 -13.5 1 94.75 98 GLU A C 1
ATOM 766 O O . GLU A 1 98 ? 20.531 4.16 -12.617 1 94.75 98 GLU A O 1
ATOM 771 N N . THR A 1 99 ? 20.641 6.27 -13.242 1 95.31 99 THR A N 1
ATOM 772 C CA . THR A 1 99 ? 21.031 6.723 -11.906 1 95.31 99 THR A CA 1
ATOM 773 C C . THR A 1 99 ? 19.812 6.723 -10.969 1 95.31 99 THR A C 1
ATOM 775 O O . THR A 1 99 ? 19.969 6.82 -9.75 1 95.31 99 THR A O 1
ATOM 778 N N . LEU A 1 100 ? 18.656 6.688 -11.539 1 97.75 100 LEU A N 1
ATOM 779 C CA . LEU A 1 100 ? 17.438 6.621 -10.758 1 97.75 100 LEU A CA 1
ATOM 780 C C . LEU A 1 100 ? 16.938 5.184 -10.641 1 97.75 100 LEU A C 1
ATOM 782 O O . LEU A 1 100 ? 16.984 4.426 -11.609 1 97.75 100 LEU A O 1
ATOM 786 N N . LYS A 1 101 ? 16.531 4.797 -9.453 1 98.38 101 LYS A N 1
ATOM 787 C CA . LYS A 1 101 ? 16.062 3.445 -9.172 1 98.38 101 LYS A CA 1
ATOM 788 C C . LYS A 1 101 ? 14.594 3.451 -8.727 1 98.38 101 LYS A C 1
ATOM 790 O O . LYS A 1 101 ? 14.156 4.367 -8.031 1 98.38 101 LYS A O 1
ATOM 795 N N . PRO A 1 102 ? 13.836 2.422 -9.141 1 98.62 102 PRO A N 1
ATOM 796 C CA . PRO A 1 102 ? 12.453 2.363 -8.664 1 98.62 102 PRO A CA 1
ATOM 797 C C . PRO A 1 102 ? 12.352 2.129 -7.164 1 98.62 102 PRO A C 1
ATOM 799 O O . PRO A 1 102 ? 13.117 1.337 -6.605 1 98.62 102 PRO A O 1
ATOM 802 N N . HIS A 1 103 ? 11.391 2.852 -6.508 1 98.62 103 HIS A N 1
ATOM 803 C CA . HIS A 1 103 ? 11.25 2.67 -5.066 1 98.62 103 HIS A CA 1
ATOM 804 C C . HIS A 1 103 ? 9.797 2.422 -4.684 1 98.62 103 HIS A C 1
ATOM 806 O O . HIS A 1 103 ? 9.516 1.89 -3.605 1 98.62 103 HIS A O 1
ATOM 812 N N . ALA A 1 104 ? 8.859 2.805 -5.527 1 98.88 104 ALA A N 1
ATOM 813 C CA . ALA A 1 104 ? 7.441 2.578 -5.25 1 98.88 104 ALA A CA 1
ATOM 814 C C . ALA A 1 104 ? 6.668 2.301 -6.535 1 98.88 104 ALA A C 1
ATOM 816 O O . ALA A 1 104 ? 6.82 3.02 -7.527 1 98.88 104 ALA A O 1
ATOM 817 N N . MET A 1 105 ? 5.832 1.267 -6.508 1 98.88 105 MET A N 1
ATOM 818 C CA . MET A 1 105 ? 4.996 0.839 -7.625 1 98.88 105 MET A CA 1
ATOM 819 C C . MET A 1 105 ? 3.566 0.573 -7.168 1 98.88 105 MET A C 1
ATOM 821 O O . MET A 1 105 ? 3.346 -0.184 -6.219 1 98.88 105 MET A O 1
ATOM 825 N N . HIS A 1 106 ? 2.604 1.176 -7.836 1 98.88 106 HIS A N 1
ATOM 826 C CA . HIS A 1 106 ? 1.186 1.032 -7.527 1 98.88 106 HIS A CA 1
ATOM 827 C C . HIS A 1 106 ? 0.391 0.621 -8.758 1 98.88 106 HIS A C 1
ATOM 829 O O . HIS A 1 106 ? 0.424 1.31 -9.781 1 98.88 106 HIS A O 1
ATOM 835 N N . SER A 1 107 ? -0.363 -0.492 -8.633 1 98.88 107 SER A N 1
ATOM 836 C CA . SER A 1 107 ? -0.949 -1.009 -9.867 1 98.88 107 SER A CA 1
ATOM 837 C C . SER A 1 107 ? -2.338 -1.587 -9.617 1 98.88 107 SER A C 1
ATOM 839 O O . SER A 1 107 ? -2.717 -1.837 -8.477 1 98.88 107 SER A O 1
ATOM 841 N N . PHE A 1 108 ? -3.139 -1.662 -10.703 1 98.81 108 PHE A N 1
ATOM 842 C CA . PHE A 1 108 ? -4.395 -2.404 -10.734 1 98.81 108 PHE A CA 1
ATOM 843 C C . PHE A 1 108 ? -4.402 -3.408 -11.883 1 98.81 108 PHE A C 1
ATOM 845 O O . PHE A 1 108 ? -3.99 -3.088 -13 1 98.81 108 PHE A O 1
ATOM 852 N N . PHE A 1 109 ? -4.832 -4.602 -11.539 1 98.06 109 PHE A N 1
ATOM 853 C CA . PHE A 1 109 ? -5.215 -5.57 -12.562 1 98.06 109 PHE A CA 1
ATOM 854 C C . PHE A 1 109 ? -6.652 -5.336 -13.016 1 98.06 109 PHE A C 1
ATOM 856 O O . PHE A 1 109 ? -7.59 -5.5 -12.227 1 98.06 109 PHE A O 1
ATOM 863 N N . ILE A 1 110 ? -6.82 -5.078 -14.312 1 97.44 110 ILE A N 1
ATOM 864 C CA . ILE A 1 110 ? -8.117 -4.613 -14.781 1 97.44 110 ILE A CA 1
ATOM 865 C C . ILE A 1 110 ? -8.836 -5.742 -15.516 1 97.44 110 ILE A C 1
ATOM 867 O O . ILE A 1 110 ? -10.016 -5.996 -15.273 1 97.44 110 ILE A O 1
ATOM 871 N N . LEU A 1 111 ? -8.133 -6.332 -16.453 1 95.62 111 LEU A N 1
ATOM 872 C CA . LEU A 1 111 ? -8.664 -7.457 -17.219 1 95.62 111 LEU A CA 1
ATOM 873 C C . LEU A 1 111 ? -7.641 -8.586 -17.312 1 95.62 111 LEU A C 1
ATOM 875 O O . LEU A 1 111 ? -6.449 -8.367 -17.078 1 95.62 111 LEU A O 1
ATOM 879 N N . CYS A 1 112 ? -8.18 -9.742 -17.641 1 93.38 112 CYS A N 1
ATOM 880 C CA . CYS A 1 112 ? -7.305 -10.883 -17.891 1 93.38 112 CYS A CA 1
ATOM 881 C C . CYS A 1 112 ? -6.414 -10.625 -19.109 1 93.38 112 CYS A C 1
ATOM 883 O O . CYS A 1 112 ? -6.875 -10.102 -20.109 1 93.38 112 CYS A O 1
ATOM 885 N N . VAL A 1 113 ? -5.148 -10.938 -18.938 1 95.38 113 VAL A N 1
ATOM 886 C CA . VAL A 1 113 ? -4.215 -10.828 -20.062 1 95.38 113 VAL A CA 1
ATOM 887 C C . VAL A 1 113 ? -4.113 -12.172 -20.781 1 95.38 113 VAL A C 1
ATOM 889 O O . VAL A 1 113 ? -3.791 -13.188 -20.172 1 95.38 113 VAL A O 1
ATOM 892 N N . ASN A 1 114 ? -4.414 -12.141 -22.062 1 95.31 114 ASN A N 1
ATOM 893 C CA . ASN A 1 114 ? -4.391 -13.328 -22.906 1 95.31 114 ASN A CA 1
ATOM 894 C C . ASN A 1 114 ? -2.986 -13.617 -23.438 1 95.31 114 ASN A C 1
ATOM 896 O O . ASN A 1 114 ? -2.42 -12.805 -24.172 1 95.31 114 ASN A O 1
ATOM 900 N N . THR A 1 115 ? -2.469 -14.805 -23.109 1 94.88 115 THR A N 1
ATOM 901 C CA . THR A 1 115 ? -1.085 -15.117 -23.438 1 94.88 115 THR A CA 1
ATOM 902 C C . THR A 1 115 ? -0.937 -15.375 -24.938 1 94.88 115 THR A C 1
ATOM 904 O O . THR A 1 115 ? 0.181 -15.422 -25.453 1 94.88 115 THR A O 1
ATOM 907 N N . SER A 1 116 ? -2.021 -15.453 -25.688 1 93.5 116 SER A N 1
ATOM 908 C CA . SER A 1 116 ? -1.968 -15.773 -27.109 1 93.5 116 SER A CA 1
ATOM 909 C C . SER A 1 116 ? -1.783 -14.523 -27.969 1 93.5 116 SER A C 1
ATOM 911 O O . SER A 1 116 ? -1.549 -14.609 -29.172 1 93.5 116 SER A O 1
ATOM 913 N N . ILE A 1 117 ? -1.945 -13.438 -27.406 1 94.75 117 ILE A N 1
ATOM 914 C CA . ILE A 1 117 ? -1.755 -12.195 -28.141 1 94.75 117 ILE A CA 1
ATOM 915 C C . ILE A 1 117 ? -0.763 -11.297 -27.391 1 94.75 117 ILE A C 1
ATOM 917 O O . ILE A 1 117 ? -0.708 -11.312 -26.156 1 94.75 117 ILE A O 1
ATOM 921 N N . PRO A 1 118 ? -0.007 -10.508 -28.156 1 97.38 118 PRO A N 1
ATOM 922 C CA . PRO A 1 118 ? 0.991 -9.648 -27.516 1 97.38 118 PRO A CA 1
ATOM 923 C C . PRO A 1 118 ? 0.364 -8.57 -26.641 1 97.38 118 PRO A C 1
ATOM 925 O O . PRO A 1 118 ? -0.803 -8.211 -26.828 1 97.38 118 PRO A O 1
ATOM 928 N N . VAL A 1 119 ? 1.183 -8.094 -25.688 1 98.25 119 VAL A N 1
ATOM 929 C CA . VAL A 1 119 ? 0.795 -6.961 -24.859 1 98.25 119 VAL A CA 1
ATOM 930 C C . VAL A 1 119 ? 1.671 -5.754 -25.172 1 98.25 119 VAL A C 1
ATOM 932 O O . VAL A 1 119 ? 2.871 -5.895 -25.422 1 98.25 119 VAL A O 1
ATOM 935 N N . GLN A 1 120 ? 1.042 -4.621 -25.25 1 98.88 120 GLN A N 1
ATOM 936 C CA . GLN A 1 120 ? 1.765 -3.365 -25.406 1 98.88 120 GLN A CA 1
ATOM 937 C C . GLN A 1 120 ? 1.778 -2.568 -24.109 1 98.88 120 GLN A C 1
ATOM 939 O O . GLN A 1 120 ? 0.73 -2.352 -23.484 1 98.88 120 GLN A O 1
ATOM 944 N N . TYR A 1 121 ? 2.947 -2.172 -23.719 1 98.88 121 TYR A N 1
ATOM 945 C CA . TYR A 1 121 ? 3.107 -1.306 -22.547 1 98.88 121 TYR A CA 1
ATOM 946 C C . TYR A 1 121 ? 3.355 0.137 -22.969 1 98.88 121 TYR A C 1
ATOM 948 O O . TYR A 1 121 ? 4.418 0.459 -23.516 1 98.88 121 TYR A O 1
ATOM 956 N N . HIS A 1 122 ? 2.375 0.964 -22.703 1 98.88 122 HIS A N 1
ATOM 957 C CA . HIS A 1 122 ? 2.461 2.389 -23.016 1 98.88 122 HIS A CA 1
ATOM 958 C C . HIS A 1 122 ? 2.969 3.178 -21.812 1 98.88 122 HIS A C 1
ATOM 960 O O . HIS A 1 122 ? 2.281 3.273 -20.797 1 98.88 122 HIS A O 1
ATOM 966 N N . VAL A 1 123 ? 4.152 3.75 -21.984 1 98.88 123 VAL A N 1
ATOM 967 C CA . VAL A 1 123 ? 4.762 4.484 -20.875 1 98.88 123 VAL A CA 1
ATOM 968 C C . VAL A 1 123 ? 4.555 5.984 -21.078 1 98.88 123 VAL A C 1
ATOM 970 O O . VAL A 1 123 ? 4.809 6.512 -22.172 1 98.88 123 VAL A O 1
ATOM 973 N N . ARG A 1 124 ? 4.043 6.586 -20.062 1 98.44 124 ARG A N 1
ATOM 974 C CA . ARG A 1 124 ? 3.912 8.039 -20.062 1 98.44 124 ARG A CA 1
ATOM 975 C C . ARG A 1 124 ? 4.855 8.672 -19.047 1 98.44 124 ARG A C 1
ATOM 977 O O . ARG A 1 124 ? 4.906 8.25 -17.891 1 98.44 124 ARG A O 1
ATOM 984 N N . ARG A 1 125 ? 5.555 9.703 -19.531 1 98 125 ARG A N 1
ATOM 985 C CA . ARG A 1 125 ? 6.441 10.461 -18.672 1 98 125 ARG A CA 1
ATOM 986 C C . ARG A 1 125 ? 5.676 11.547 -17.906 1 98 125 ARG A C 1
ATOM 988 O O . ARG A 1 125 ? 5.48 12.648 -18.422 1 98 125 ARG A O 1
ATOM 995 N N . VAL A 1 126 ? 5.352 11.312 -16.703 1 98 126 VAL A N 1
ATOM 996 C CA . VAL A 1 126 ? 4.547 12.219 -15.891 1 98 126 VAL A CA 1
ATOM 997 C C . VAL A 1 126 ? 5.41 13.367 -15.383 1 98 126 VAL A C 1
ATOM 999 O O . VAL A 1 126 ? 4.996 14.531 -15.422 1 98 126 VAL A O 1
ATOM 1002 N N . ARG A 1 127 ? 6.594 13.016 -14.891 1 97.12 127 ARG A N 1
ATOM 1003 C CA . ARG A 1 127 ? 7.52 14.016 -14.367 1 97.12 127 ARG A CA 1
ATOM 1004 C C . ARG A 1 127 ? 8.961 13.516 -14.43 1 97.12 127 ARG A C 1
ATOM 1006 O O . ARG A 1 127 ? 9.242 12.367 -14.102 1 97.12 127 ARG A O 1
ATOM 1013 N N . ASP A 1 128 ? 9.805 14.367 -14.883 1 96.88 128 ASP A N 1
ATOM 1014 C CA . ASP A 1 128 ? 11.25 14.156 -14.805 1 96.88 128 ASP A CA 1
ATOM 1015 C C . ASP A 1 128 ? 11.906 15.219 -13.922 1 96.88 128 ASP A C 1
ATOM 1017 O O . ASP A 1 128 ? 12.266 16.297 -14.406 1 96.88 128 ASP A O 1
ATOM 1021 N N . GLY A 1 129 ? 12.023 14.891 -12.664 1 94.31 129 GLY A N 1
ATOM 1022 C CA . GLY A 1 129 ? 12.688 15.805 -11.75 1 94.31 129 GLY A CA 1
ATOM 1023 C C . GLY A 1 129 ? 14.156 15.484 -11.539 1 94.31 129 GLY A C 1
ATOM 1024 O O . GLY A 1 129 ? 14.68 14.555 -12.148 1 94.31 129 GLY A O 1
ATOM 1025 N N . ARG A 1 130 ? 14.742 16.281 -10.695 1 91.81 130 ARG A N 1
ATOM 1026 C CA . ARG A 1 130 ? 16.172 16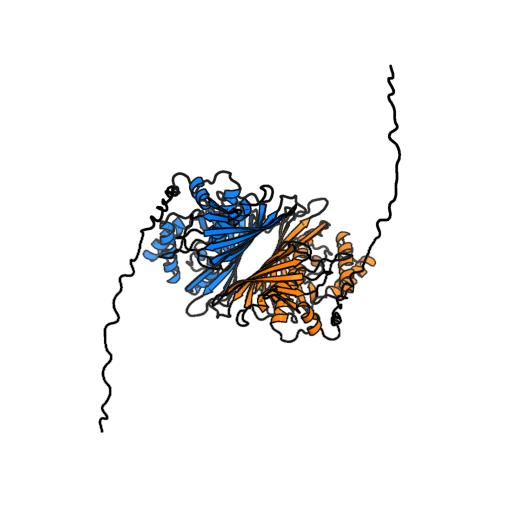.125 -10.406 1 91.81 130 ARG A CA 1
ATOM 1027 C C . ARG A 1 130 ? 16.406 14.859 -9.578 1 91.81 130 ARG A C 1
ATOM 1029 O O . ARG A 1 130 ? 17.312 14.078 -9.883 1 91.81 130 ARG A O 1
ATOM 1036 N N . SER A 1 131 ? 15.523 14.703 -8.562 1 95.44 131 SER A N 1
ATOM 1037 C CA . SER A 1 131 ? 15.758 13.617 -7.625 1 95.44 131 SER A CA 1
ATOM 1038 C C . SER A 1 131 ? 14.766 12.477 -7.844 1 95.44 131 SER A C 1
ATOM 1040 O O . SER A 1 131 ? 15.023 11.336 -7.449 1 95.44 131 SER A O 1
ATOM 1042 N N . PHE A 1 132 ? 13.68 12.844 -8.445 1 97.06 132 PHE A N 1
ATOM 1043 C CA . PHE A 1 132 ? 12.617 11.859 -8.641 1 97.06 132 PHE A CA 1
ATOM 1044 C C . PHE A 1 132 ? 12.078 11.93 -10.062 1 97.06 132 PHE A C 1
ATOM 1046 O O . PHE A 1 132 ? 12.039 13 -10.672 1 97.06 132 PHE A O 1
ATOM 1053 N N . CYS A 1 133 ? 11.672 10.82 -10.555 1 97.88 133 CYS A N 1
ATOM 1054 C CA . CYS A 1 133 ? 10.891 10.742 -11.781 1 97.88 133 CYS A CA 1
ATOM 1055 C C . CYS A 1 133 ? 9.703 9.805 -11.609 1 97.88 133 CYS A C 1
ATOM 1057 O O . CYS A 1 133 ? 9.758 8.859 -10.82 1 97.88 133 CYS A O 1
ATOM 1059 N N . THR A 1 134 ? 8.617 10.156 -12.297 1 98.69 134 THR A N 1
ATOM 1060 C CA . THR A 1 134 ? 7.395 9.367 -12.203 1 98.69 134 THR A CA 1
ATOM 1061 C C . THR A 1 134 ? 6.926 8.93 -13.586 1 98.69 134 THR A C 1
ATOM 1063 O O . THR A 1 134 ? 6.93 9.727 -14.531 1 98.69 134 THR A O 1
ATOM 1066 N N . ARG A 1 135 ? 6.641 7.672 -13.719 1 98.88 135 ARG A N 1
ATOM 1067 C CA . ARG A 1 135 ? 6.055 7.109 -14.93 1 98.88 135 ARG A CA 1
ATOM 1068 C C . ARG A 1 135 ? 4.707 6.461 -14.641 1 98.88 135 ARG A C 1
ATOM 1070 O O . ARG A 1 135 ? 4.484 5.953 -13.539 1 98.88 135 ARG A O 1
ATOM 1077 N N . THR A 1 136 ? 3.832 6.555 -15.609 1 98.75 136 THR A N 1
ATOM 1078 C CA . THR A 1 136 ? 2.664 5.684 -15.641 1 98.75 136 THR A CA 1
ATOM 1079 C C . THR A 1 136 ? 2.74 4.719 -16.812 1 98.75 136 THR A C 1
ATOM 1081 O O . THR A 1 136 ? 3.309 5.051 -17.859 1 98.75 136 THR A O 1
ATOM 1084 N N . VAL A 1 137 ? 2.275 3.514 -16.641 1 98.88 137 VAL A N 1
ATOM 1085 C CA . VAL A 1 137 ? 2.271 2.486 -17.672 1 98.88 137 VAL A CA 1
ATOM 1086 C C . VAL A 1 137 ? 0.863 1.922 -17.828 1 98.88 137 VAL A C 1
ATOM 1088 O O . VAL A 1 137 ? 0.198 1.598 -16.844 1 98.88 137 VAL A O 1
ATOM 1091 N N . GLU A 1 138 ? 0.391 1.86 -19.031 1 98.81 138 GLU A N 1
ATOM 1092 C CA . GLU A 1 138 ? -0.823 1.13 -19.375 1 98.81 138 GLU A CA 1
ATOM 1093 C C . GLU A 1 138 ? -0.508 -0.071 -20.266 1 98.81 138 GLU A C 1
ATOM 1095 O O . GLU A 1 138 ? 0.084 0.08 -21.344 1 98.81 138 GLU A O 1
ATOM 1100 N N . ALA A 1 139 ? -0.804 -1.229 -19.766 1 98.88 139 ALA A N 1
ATOM 1101 C CA . ALA A 1 139 ? -0.752 -2.416 -20.625 1 98.88 139 ALA A CA 1
ATOM 1102 C C . ALA A 1 139 ? -2.033 -2.561 -21.438 1 98.88 139 ALA A C 1
ATOM 1104 O O . ALA A 1 139 ? -3.135 -2.527 -20.891 1 98.88 139 ALA A O 1
ATOM 1105 N N . ILE A 1 140 ? -1.864 -2.715 -22.719 1 98.69 140 ILE A N 1
ATOM 1106 C CA . ILE A 1 140 ? -3.012 -2.715 -23.625 1 98.69 140 ILE A CA 1
ATOM 1107 C C . ILE A 1 140 ? -3.02 -3.998 -24.438 1 98.69 140 ILE A C 1
ATOM 1109 O O . ILE A 1 140 ? -1.987 -4.406 -24.984 1 98.69 140 ILE A O 1
ATOM 1113 N N . GLN A 1 141 ? -4.109 -4.664 -24.5 1 97.19 141 GLN A N 1
ATOM 1114 C CA . GLN A 1 141 ? -4.422 -5.766 -25.406 1 97.19 141 GLN A CA 1
ATOM 1115 C C . GLN A 1 141 ? -5.77 -5.547 -26.078 1 97.19 141 GLN A C 1
ATOM 1117 O O . GLN A 1 141 ? -6.75 -5.172 -25.438 1 97.19 141 GLN A O 1
ATOM 1122 N N . ASP A 1 142 ? -5.82 -5.758 -27.391 1 94.88 142 ASP A N 1
ATOM 1123 C CA . ASP A 1 142 ? -7.043 -5.641 -28.188 1 94.88 142 ASP A CA 1
ATOM 1124 C C . ASP A 1 142 ? -7.746 -4.312 -27.906 1 94.88 142 ASP A C 1
ATOM 1126 O O . ASP A 1 142 ? -8.953 -4.285 -27.656 1 94.88 142 ASP A O 1
ATOM 1130 N N . GLY A 1 143 ? -6.98 -3.326 -27.719 1 95.81 143 GLY A N 1
ATOM 1131 C CA . GLY A 1 143 ? -7.504 -1.975 -27.594 1 95.81 143 GLY A CA 1
ATOM 1132 C C . GLY A 1 143 ? -8.031 -1.673 -26.203 1 95.81 143 GLY A C 1
ATOM 1133 O O . GLY A 1 143 ? -8.57 -0.593 -25.953 1 95.81 143 GLY A O 1
ATOM 1134 N N . LYS A 1 144 ? -7.832 -2.574 -25.297 1 97.12 144 LYS A N 1
ATOM 1135 C CA . LYS A 1 144 ? -8.336 -2.396 -23.938 1 97.12 144 LYS A CA 1
ATOM 1136 C C . LYS A 1 144 ? -7.184 -2.318 -22.938 1 97.12 144 LYS A C 1
ATOM 1138 O O . LYS A 1 144 ? -6.191 -3.039 -23.062 1 97.12 144 LYS A O 1
ATOM 1143 N N . ILE A 1 145 ? -7.379 -1.446 -21.984 1 98.31 145 ILE A N 1
ATOM 1144 C CA . ILE A 1 145 ? -6.422 -1.411 -20.875 1 98.31 145 ILE A CA 1
ATOM 1145 C C . ILE A 1 145 ? -6.637 -2.617 -19.969 1 98.31 145 ILE A C 1
ATOM 1147 O O . ILE A 1 145 ? -7.715 -2.787 -19.391 1 98.31 145 ILE A O 1
ATOM 1151 N N . VAL A 1 146 ? -5.594 -3.406 -19.859 1 97.94 146 VAL A N 1
ATOM 1152 C CA . VAL A 1 146 ? -5.734 -4.633 -19.078 1 97.94 146 VAL A CA 1
ATOM 1153 C C . VAL A 1 146 ? -4.996 -4.488 -17.75 1 97.94 146 VAL A C 1
ATOM 1155 O O . VAL A 1 146 ? -5.25 -5.238 -16.797 1 97.94 146 VAL A O 1
ATOM 1158 N N . PHE A 1 147 ? -4.105 -3.613 -17.641 1 98.56 147 PHE A N 1
ATOM 1159 C CA . PHE A 1 147 ? -3.273 -3.389 -16.469 1 98.56 147 PHE A CA 1
ATOM 1160 C C . PHE A 1 147 ? -2.752 -1.956 -16.438 1 98.56 147 PHE A C 1
ATOM 1162 O O . PHE A 1 147 ? -2.42 -1.39 -17.484 1 98.56 147 PHE A O 1
ATOM 1169 N N . VAL A 1 148 ? -2.695 -1.313 -15.195 1 98.88 148 VAL A N 1
ATOM 1170 C CA . VAL A 1 148 ? -2.123 0.021 -15.055 1 98.88 148 VAL A CA 1
ATOM 1171 C C . VAL A 1 148 ? -1.098 0.025 -13.922 1 98.88 148 VAL A C 1
ATOM 1173 O O . VAL A 1 148 ? -1.292 -0.635 -12.898 1 98.88 148 VAL A O 1
ATOM 1176 N N . LEU A 1 149 ? -0.021 0.78 -14.156 1 98.88 149 LEU A N 1
ATOM 1177 C CA . LEU A 1 149 ? 1.061 0.924 -13.188 1 98.88 149 LEU A CA 1
ATOM 1178 C C . LEU A 1 149 ? 1.519 2.375 -13.094 1 98.88 149 LEU A C 1
ATOM 1180 O O . LEU A 1 149 ? 1.641 3.059 -14.109 1 98.88 149 LEU A O 1
ATOM 1184 N N . GLN A 1 150 ? 1.645 2.828 -11.859 1 98.88 150 GLN A N 1
ATOM 1185 C CA . GLN A 1 150 ? 2.414 4.035 -11.578 1 98.88 150 GLN A CA 1
ATOM 1186 C C . GLN A 1 150 ? 3.705 3.703 -10.836 1 98.88 150 GLN A C 1
ATOM 1188 O O . GLN A 1 150 ? 3.707 2.869 -9.93 1 98.88 150 GLN A O 1
ATOM 1193 N N . VAL A 1 151 ? 4.785 4.332 -11.258 1 98.81 151 VAL A N 1
ATOM 1194 C CA . VAL A 1 151 ? 6.07 4.023 -10.641 1 98.81 151 VAL A CA 1
ATOM 1195 C C . VAL A 1 151 ? 6.836 5.316 -10.367 1 98.81 151 VAL A C 1
ATOM 1197 O O . VAL A 1 151 ? 6.844 6.23 -11.195 1 98.81 151 VAL A O 1
ATOM 1200 N N . SER A 1 152 ? 7.395 5.398 -9.227 1 98.88 152 SER A N 1
ATOM 1201 C CA . SER A 1 152 ? 8.305 6.477 -8.859 1 98.88 152 SER A CA 1
ATOM 1202 C C . SER A 1 152 ? 9.742 5.973 -8.742 1 98.88 152 SER A C 1
ATOM 1204 O O . SER A 1 152 ? 9.977 4.883 -8.211 1 98.88 152 SER A O 1
ATOM 1206 N N . PHE A 1 153 ? 10.695 6.711 -9.297 1 98.75 153 PHE A N 1
ATOM 1207 C CA . PHE A 1 153 ? 12.133 6.441 -9.25 1 98.75 153 PHE A CA 1
ATOM 1208 C C . PHE A 1 153 ? 12.852 7.512 -8.445 1 98.75 153 PHE A C 1
ATOM 1210 O O . PHE A 1 153 ? 12.445 8.672 -8.43 1 98.75 153 PHE A O 1
ATOM 1217 N N . HIS A 1 154 ? 13.867 7.098 -7.82 1 98.44 154 HIS A N 1
ATOM 1218 C CA . HIS A 1 154 ? 14.602 7.988 -6.93 1 98.44 154 HIS A CA 1
ATOM 1219 C C . HIS A 1 154 ? 16.109 7.832 -7.117 1 98.44 154 HIS A C 1
ATOM 1221 O O . HIS A 1 154 ? 16.609 6.715 -7.258 1 98.44 154 HIS A O 1
ATOM 1227 N N . LYS A 1 155 ? 16.766 8.922 -7.133 1 97.56 155 LYS A N 1
ATOM 1228 C CA . LYS A 1 155 ? 18.219 8.859 -7.129 1 97.56 155 LYS A CA 1
ATOM 1229 C C . LYS A 1 155 ? 18.75 8.281 -5.816 1 97.56 155 LYS A C 1
ATOM 1231 O O . LYS A 1 155 ? 18.125 8.453 -4.766 1 97.56 155 LYS A O 1
ATOM 1236 N N . LEU A 1 156 ? 19.828 7.645 -5.902 1 94.75 156 LEU A N 1
ATOM 1237 C CA . LEU A 1 156 ? 20.422 7.109 -4.68 1 94.75 156 LEU A CA 1
ATOM 1238 C C . LEU A 1 156 ? 20.906 8.234 -3.773 1 94.75 156 LEU A C 1
ATOM 1240 O O . LEU A 1 156 ? 21.641 9.117 -4.223 1 94.75 156 LEU A O 1
ATOM 1244 N N . GLU A 1 157 ? 20.438 8.25 -2.543 1 94.06 157 GLU A N 1
ATOM 1245 C CA . GLU A 1 157 ? 20.828 9.25 -1.557 1 94.06 157 GLU A CA 1
ATOM 1246 C C . GLU A 1 157 ? 21.328 8.594 -0.277 1 94.06 157 GLU A C 1
ATOM 1248 O O . GLU A 1 157 ? 21.078 7.414 -0.037 1 94.06 157 GLU A O 1
ATOM 1253 N N . GLY A 1 158 ? 22.031 9.391 0.47 1 92.81 158 GLY A N 1
ATOM 1254 C CA . GLY A 1 158 ? 22.531 8.906 1.747 1 92.81 158 GLY A CA 1
ATOM 1255 C C . GLY A 1 158 ? 21.453 8.812 2.811 1 92.81 158 GLY A C 1
ATOM 1256 O O . GLY A 1 158 ? 20.312 9.234 2.588 1 92.81 158 GLY A O 1
ATOM 1257 N N . ASP A 1 159 ? 21.859 8.258 3.979 1 94.75 159 ASP A N 1
ATOM 1258 C CA . ASP A 1 159 ? 20.938 8.07 5.09 1 94.75 159 ASP A CA 1
ATOM 1259 C C . ASP A 1 159 ? 20.875 9.32 5.969 1 94.75 159 ASP A C 1
ATOM 1261 O O . ASP A 1 159 ? 21.906 9.953 6.219 1 94.75 159 ASP A O 1
ATOM 1265 N N . ALA A 1 160 ? 19.656 9.648 6.367 1 95 160 ALA A N 1
ATOM 1266 C CA . ALA A 1 160 ? 19.469 10.578 7.477 1 95 160 ALA A CA 1
ATOM 1267 C C . ALA A 1 160 ? 19.062 9.836 8.75 1 95 160 ALA A C 1
ATOM 1269 O O . ALA A 1 160 ? 19.547 10.156 9.836 1 95 160 ALA A O 1
ATOM 1270 N N . VAL A 1 161 ? 18.203 8.953 8.594 1 95.69 161 VAL A N 1
ATOM 1271 C CA . VAL A 1 161 ? 17.781 8.039 9.648 1 95.69 161 VAL A CA 1
ATOM 1272 C C . VAL A 1 161 ? 17.766 6.609 9.117 1 95.69 161 VAL A C 1
ATOM 1274 O O . VAL A 1 161 ? 17.578 6.383 7.922 1 95.69 161 VAL A O 1
ATOM 1277 N N . VAL A 1 162 ? 18.031 5.648 10.094 1 97.06 162 VAL A N 1
ATOM 1278 C CA . VAL A 1 162 ? 18.016 4.242 9.711 1 97.06 162 VAL A CA 1
ATOM 1279 C C . VAL A 1 162 ? 17.266 3.432 10.766 1 97.06 162 VAL A C 1
ATOM 1281 O O . VAL A 1 162 ? 17.547 3.545 11.961 1 97.06 162 VAL A O 1
ATOM 1284 N N . HIS A 1 163 ? 16.312 2.721 10.344 1 97.19 163 HIS A N 1
ATOM 1285 C CA . HIS A 1 163 ? 15.688 1.671 11.133 1 97.19 163 HIS A CA 1
ATOM 1286 C C . HIS A 1 163 ? 14.922 0.695 10.242 1 97.19 163 HIS A C 1
ATOM 1288 O O . HIS A 1 163 ? 14.672 0.986 9.07 1 97.19 163 HIS A O 1
ATOM 1294 N N . GLN A 1 164 ? 14.641 -0.47 10.695 1 97.5 164 GLN A N 1
ATOM 1295 C CA . GLN A 1 164 ? 13.742 -1.414 10.031 1 97.5 164 GLN A CA 1
ATOM 1296 C C . GLN A 1 164 ? 13.109 -2.371 11.039 1 97.5 164 GLN A C 1
ATOM 1298 O O . GLN A 1 164 ? 13.617 -2.533 12.148 1 97.5 164 GLN A O 1
ATOM 1303 N N . ASP A 1 165 ? 12.047 -3.027 10.633 1 97.19 165 ASP A N 1
ATOM 1304 C CA . ASP A 1 165 ? 11.492 -4.156 11.375 1 97.19 165 ASP A CA 1
ATOM 1305 C C . ASP A 1 165 ? 12.5 -5.297 11.477 1 97.19 165 ASP A C 1
ATOM 1307 O O . ASP A 1 165 ? 13.508 -5.309 10.773 1 97.19 165 ASP A O 1
ATOM 1311 N N . THR A 1 166 ? 12.195 -6.18 12.406 1 97.06 166 THR A N 1
ATOM 1312 C CA . THR A 1 166 ? 13.055 -7.34 12.609 1 97.06 166 THR A CA 1
ATOM 1313 C C . THR A 1 166 ? 12.492 -8.562 11.883 1 97.06 166 THR A C 1
ATOM 1315 O O . THR A 1 166 ? 11.289 -8.836 11.969 1 97.06 166 THR A O 1
ATOM 1318 N N . MET A 1 167 ? 13.359 -9.172 11.078 1 98.38 167 MET A N 1
ATOM 1319 C CA . MET A 1 167 ? 12.945 -10.398 10.414 1 98.38 167 MET A CA 1
ATOM 1320 C C . MET A 1 167 ? 12.461 -11.43 11.422 1 98.38 167 MET A C 1
ATOM 1322 O O . MET A 1 167 ? 13.07 -11.609 12.477 1 98.38 167 MET A O 1
ATOM 1326 N N . PRO A 1 168 ? 11.383 -12.125 11.148 1 97.81 168 PRO A N 1
ATOM 1327 C CA . PRO A 1 168 ? 10.898 -13.148 12.07 1 97.81 168 PRO A CA 1
ATOM 1328 C C . PRO A 1 168 ? 11.852 -14.336 12.195 1 97.81 168 PRO A C 1
ATOM 1330 O O . PRO A 1 168 ? 12.609 -14.617 11.266 1 97.81 168 PRO A O 1
ATOM 1333 N N . ASP A 1 169 ? 11.742 -14.945 13.359 1 97.75 169 ASP A N 1
ATOM 1334 C CA . ASP A 1 169 ? 12.492 -16.172 13.555 1 97.75 169 ASP A CA 1
ATOM 1335 C C . ASP A 1 169 ? 11.734 -17.375 12.992 1 97.75 169 ASP A C 1
ATOM 1337 O O . ASP A 1 169 ? 10.703 -17.781 13.539 1 97.75 169 ASP A O 1
ATOM 1341 N N . VAL A 1 170 ? 12.258 -17.891 11.922 1 97.81 170 VAL A N 1
ATOM 1342 C CA . VAL A 1 170 ? 11.625 -19.016 11.242 1 97.81 170 VAL A CA 1
ATOM 1343 C C . VAL A 1 170 ? 12.68 -20.078 10.906 1 97.81 170 VAL A C 1
ATOM 1345 O O . VAL A 1 170 ? 13.883 -19.781 10.898 1 97.81 170 VAL A O 1
ATOM 1348 N N . PRO A 1 171 ? 12.25 -21.344 10.609 1 97.94 171 PRO A N 1
ATOM 1349 C CA . PRO A 1 171 ? 13.227 -22.344 10.188 1 97.94 171 PRO A CA 1
ATOM 1350 C C . PRO A 1 171 ? 13.992 -21.922 8.93 1 97.94 171 PRO A C 1
ATOM 1352 O O . PRO A 1 171 ? 13.414 -21.312 8.023 1 97.94 171 PRO A O 1
ATOM 1355 N N . SER A 1 172 ? 15.25 -22.312 8.891 1 97.94 172 SER A N 1
ATOM 1356 C CA . SER A 1 172 ? 16.094 -22.031 7.723 1 97.94 172 SER A CA 1
ATOM 1357 C C . SER A 1 172 ? 15.625 -22.828 6.508 1 97.94 172 SER A C 1
ATOM 1359 O O . SER A 1 172 ? 15.07 -23.922 6.652 1 97.94 172 SER A O 1
ATOM 1361 N N . TRP A 1 173 ? 15.914 -22.25 5.395 1 97.94 173 TRP A N 1
ATOM 1362 C CA . TRP A 1 173 ? 15.594 -22.969 4.164 1 97.94 173 TRP A CA 1
ATOM 1363 C C . TRP A 1 173 ? 16.312 -24.312 4.125 1 97.94 173 TRP A C 1
ATOM 1365 O O . TRP A 1 173 ? 15.812 -25.266 3.504 1 97.94 173 TRP A O 1
ATOM 1375 N N . ARG A 1 174 ? 17.391 -24.469 4.781 1 97.81 174 ARG A N 1
ATOM 1376 C CA . ARG A 1 174 ? 18.188 -25.703 4.809 1 97.81 174 ARG A CA 1
ATOM 1377 C C . ARG A 1 174 ? 17.391 -26.844 5.438 1 97.81 174 ARG A C 1
ATOM 1379 O O . ARG A 1 174 ? 17.656 -28.016 5.148 1 97.81 174 ARG A O 1
ATOM 1386 N N . GLU A 1 175 ? 16.469 -26.516 6.223 1 97.38 175 GLU A N 1
ATOM 1387 C CA . GLU A 1 175 ? 15.719 -27.5 6.984 1 97.38 175 GLU A CA 1
ATOM 1388 C C . GLU A 1 175 ? 14.383 -27.828 6.312 1 97.38 175 GLU A C 1
ATOM 1390 O O . GLU A 1 175 ? 13.594 -28.625 6.836 1 97.38 175 GLU A O 1
ATOM 1395 N N . LEU A 1 176 ? 14.164 -27.25 5.223 1 98 176 LEU A N 1
ATOM 1396 C CA . LEU A 1 176 ? 12.82 -27.297 4.648 1 98 176 LEU A CA 1
ATOM 1397 C C . LEU A 1 176 ? 12.836 -28 3.293 1 98 176 LEU A C 1
ATOM 1399 O O . LEU A 1 176 ? 13.844 -27.984 2.59 1 98 176 LEU A O 1
ATOM 1403 N N . LYS A 1 177 ? 11.727 -28.594 2.973 1 95.44 177 LYS A N 1
ATOM 1404 C CA . LYS A 1 177 ? 11.531 -29.172 1.646 1 95.44 177 LYS A CA 1
ATOM 1405 C C . LYS A 1 177 ? 10.93 -28.156 0.685 1 95.44 177 LYS A C 1
ATOM 1407 O O . LYS A 1 177 ? 10.195 -27.25 1.104 1 95.44 177 LYS A O 1
ATOM 1412 N N . SER A 1 178 ? 11.242 -28.344 -0.554 1 95.31 178 SER A N 1
ATOM 1413 C CA . SER A 1 178 ? 10.617 -27.531 -1.591 1 95.31 178 SER A CA 1
ATOM 1414 C C . SER A 1 178 ? 9.195 -27.984 -1.873 1 95.31 178 SER A C 1
ATOM 1416 O O . SER A 1 178 ? 8.844 -29.125 -1.598 1 95.31 178 SER A O 1
ATOM 1418 N N . MET A 1 179 ? 8.438 -27.109 -2.445 1 93.56 179 MET A N 1
ATOM 1419 C CA . MET A 1 179 ? 7.09 -27.469 -2.875 1 93.56 179 MET A CA 1
ATOM 1420 C C . MET A 1 179 ? 7.117 -28.625 -3.859 1 93.56 179 MET A C 1
ATOM 1422 O O . MET A 1 179 ? 6.246 -29.5 -3.828 1 93.56 179 MET A O 1
ATOM 1426 N N . THR A 1 180 ? 8.086 -28.656 -4.699 1 90.88 180 THR A N 1
ATOM 1427 C CA . THR A 1 180 ? 8.219 -29.703 -5.707 1 90.88 180 THR A CA 1
ATOM 1428 C C . THR A 1 180 ? 8.43 -31.062 -5.047 1 90.88 180 THR A C 1
ATOM 1430 O O . THR A 1 180 ? 8.047 -32.094 -5.605 1 90.88 180 THR A O 1
ATOM 1433 N N . ASP A 1 181 ? 8.977 -31.031 -3.861 1 92.88 181 ASP A N 1
ATOM 1434 C CA . ASP A 1 181 ? 9.18 -32.281 -3.119 1 92.88 181 ASP A CA 1
ATOM 1435 C C . ASP A 1 181 ? 7.996 -32.562 -2.199 1 92.88 181 ASP A C 1
ATOM 1437 O O . ASP A 1 181 ? 7.586 -33.719 -2.053 1 92.88 181 ASP A O 1
ATOM 1441 N N . LEU A 1 182 ? 7.434 -31.578 -1.679 1 94.12 182 LEU A N 1
ATOM 1442 C CA . LEU A 1 182 ? 6.395 -31.688 -0.664 1 94.12 182 LEU A CA 1
ATOM 1443 C C . LEU A 1 182 ? 5.105 -32.25 -1.27 1 94.12 182 LEU A C 1
ATOM 1445 O O . LEU A 1 182 ? 4.457 -33.094 -0.683 1 94.12 182 LEU A O 1
ATOM 1449 N N . VAL A 1 183 ? 4.738 -31.75 -2.406 1 94.31 183 VAL A N 1
ATOM 1450 C CA . VAL A 1 183 ? 3.436 -32.062 -2.98 1 94.31 183 VAL A CA 1
ATOM 1451 C C . VAL A 1 183 ? 3.371 -33.531 -3.357 1 94.31 183 VAL A C 1
ATOM 1453 O O . VAL A 1 183 ? 2.475 -34.25 -2.914 1 94.31 183 VAL A O 1
ATOM 1456 N N . PRO A 1 184 ? 4.348 -34.094 -4.109 1 92.94 184 PRO A N 1
ATOM 1457 C CA . PRO A 1 184 ? 4.316 -35.5 -4.398 1 92.94 184 PRO A CA 1
ATOM 1458 C C . PRO A 1 184 ? 4.375 -36.375 -3.135 1 92.94 184 PRO A C 1
ATOM 1460 O O . PRO A 1 184 ? 3.693 -37.406 -3.049 1 92.94 184 PRO A O 1
ATOM 1463 N N . TRP A 1 185 ? 5.145 -35.938 -2.25 1 94.31 185 TRP A N 1
ATOM 1464 C CA . TRP A 1 185 ? 5.223 -36.688 -0.993 1 94.31 185 TRP A CA 1
ATOM 1465 C C . TRP A 1 185 ? 3.857 -36.75 -0.314 1 94.31 185 TRP A C 1
ATOM 1467 O O . TRP A 1 185 ? 3.4 -37.844 0.075 1 94.31 185 TRP A O 1
ATOM 1477 N N . LEU A 1 186 ? 3.189 -35.625 -0.149 1 94.81 186 LEU A N 1
ATOM 1478 C CA . LEU A 1 186 ? 1.901 -35.562 0.532 1 94.81 186 LEU A CA 1
ATOM 1479 C C . LEU A 1 186 ? 0.845 -36.375 -0.221 1 94.81 186 LEU A C 1
ATOM 1481 O O . LEU A 1 186 ? 0.027 -37.062 0.394 1 94.81 186 LEU A O 1
ATOM 1485 N N . MET A 1 187 ? 0.915 -36.281 -1.501 1 95.12 187 MET A N 1
ATOM 1486 C CA . MET A 1 187 ? -0.025 -37.062 -2.311 1 95.12 18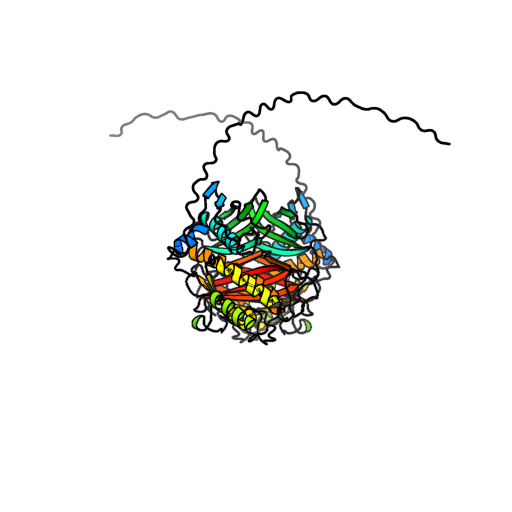7 MET A CA 1
ATOM 1487 C C . MET A 1 187 ? 0.147 -38.531 -2.068 1 95.12 187 MET A C 1
ATOM 1489 O O . MET A 1 187 ? -0.838 -39.281 -1.978 1 95.12 187 MET A O 1
ATOM 1493 N N . THR A 1 188 ? 1.305 -39 -1.925 1 95.69 188 THR A N 1
ATOM 1494 C CA . THR A 1 188 ? 1.584 -40.406 -1.627 1 95.69 188 THR A CA 1
ATOM 1495 C C . THR A 1 188 ? 1.057 -40.781 -0.245 1 95.69 188 THR A C 1
ATOM 1497 O O . THR A 1 188 ? 0.409 -41.812 -0.082 1 95.69 188 THR A O 1
ATOM 1500 N N . GLU A 1 189 ? 1.349 -39.906 0.703 1 95.62 189 GLU A N 1
ATOM 1501 C CA . GLU A 1 189 ? 0.898 -40.156 2.068 1 95.62 189 GLU A CA 1
ATOM 1502 C C . GLU A 1 189 ? -0.624 -40.25 2.143 1 95.62 189 GLU A C 1
ATOM 1504 O O . GLU A 1 189 ? -1.174 -41.031 2.91 1 95.62 189 GLU A O 1
ATOM 1509 N N . ILE A 1 190 ? -1.272 -39.469 1.372 1 94.62 190 ILE A N 1
ATOM 1510 C CA . ILE A 1 190 ? -2.73 -39.438 1.347 1 94.62 190 ILE A CA 1
ATOM 1511 C C . ILE A 1 190 ? -3.254 -40.719 0.676 1 94.62 190 ILE A C 1
ATOM 1513 O O . ILE A 1 190 ? -4.152 -41.375 1.201 1 94.62 190 ILE A O 1
ATOM 1517 N N . THR A 1 191 ? -2.695 -41.062 -0.456 1 95.31 191 THR A N 1
ATOM 1518 C CA . THR A 1 191 ? -3.111 -42.219 -1.212 1 95.31 191 THR A CA 1
ATOM 1519 C C . THR A 1 191 ? -2.936 -43.5 -0.382 1 95.31 191 THR A C 1
ATOM 1521 O O . THR A 1 191 ? -3.76 -44.406 -0.45 1 95.31 191 THR A O 1
ATOM 1524 N N . GLU A 1 192 ? -1.941 -43.469 0.447 1 96.88 192 GLU A N 1
ATOM 1525 C CA . GLU A 1 192 ? -1.638 -44.656 1.264 1 96.88 192 GLU A CA 1
ATOM 1526 C C . GLU A 1 192 ? -2.402 -44.625 2.584 1 96.88 192 GLU A C 1
ATOM 1528 O O . GLU A 1 192 ? -2.26 -45.531 3.414 1 96.88 192 GLU A O 1
ATOM 1533 N N . GLY A 1 193 ? -3.127 -43.594 2.848 1 94.56 193 GLY A N 1
ATOM 1534 C CA . GLY A 1 193 ? -4.016 -43.5 3.996 1 94.56 193 GLY A CA 1
ATOM 1535 C C . GLY A 1 193 ? -3.309 -43.062 5.266 1 94.56 193 GLY A C 1
ATOM 1536 O O . GLY A 1 193 ? -3.871 -43.156 6.359 1 94.56 193 GLY A O 1
ATOM 1537 N N . ARG A 1 194 ? -2.104 -42.594 5.137 1 95.19 194 ARG A N 1
ATOM 1538 C CA . ARG A 1 194 ? -1.316 -42.219 6.312 1 95.19 194 ARG A CA 1
ATOM 1539 C C . ARG A 1 194 ? -1.673 -40.812 6.797 1 95.19 194 ARG A C 1
ATOM 1541 O O . ARG A 1 194 ? -1.515 -40.5 7.98 1 95.19 194 ARG A O 1
ATOM 1548 N N . ILE A 1 195 ? -2.086 -39.969 5.836 1 93.81 195 ILE A N 1
ATOM 1549 C CA . ILE A 1 195 ? -2.533 -38.625 6.164 1 93.81 195 ILE A CA 1
ATOM 1550 C C . ILE A 1 195 ? -3.924 -38.406 5.578 1 93.81 195 ILE A C 1
ATOM 1552 O O . ILE A 1 195 ? -4.172 -38.719 4.41 1 93.81 195 ILE A O 1
ATOM 1556 N N . GLN A 1 196 ? -4.766 -37.938 6.465 1 91.75 196 GLN A N 1
ATOM 1557 C CA . GLN A 1 196 ? -6.098 -37.562 6.016 1 91.75 196 GLN A CA 1
ATOM 1558 C C . GLN A 1 196 ? -6.211 -36.031 5.883 1 91.75 196 GLN A C 1
ATOM 1560 O O . GLN A 1 196 ? -5.695 -35.312 6.723 1 91.75 196 GLN A O 1
ATOM 1565 N N . VAL A 1 197 ? -6.742 -35.625 4.758 1 91.25 197 VAL A N 1
ATOM 1566 C CA . VAL A 1 197 ? -6.93 -34.188 4.535 1 91.25 197 VAL A CA 1
ATOM 1567 C C . VAL A 1 197 ? -8.352 -33.938 4.047 1 91.25 197 VAL A C 1
ATOM 1569 O O . VAL A 1 197 ? -9.062 -34.844 3.65 1 91.25 197 VAL A O 1
ATOM 1572 N N . LYS A 1 198 ? -8.828 -32.688 4.113 1 89.69 198 LYS A N 1
ATOM 1573 C CA . LYS A 1 198 ? -10.117 -32.25 3.566 1 89.69 198 LYS A CA 1
ATOM 1574 C C . LYS A 1 198 ? -10.117 -32.344 2.043 1 89.69 198 LYS A C 1
ATOM 1576 O O . LYS A 1 198 ? -9.062 -32.219 1.411 1 89.69 198 LYS A O 1
ATOM 1581 N N . PRO A 1 199 ? -11.289 -32.5 1.448 1 90.88 199 PRO A N 1
ATOM 1582 C CA . PRO A 1 199 ? -11.391 -32.594 -0.01 1 90.88 199 PRO A CA 1
ATOM 1583 C C . PRO A 1 199 ? -10.773 -31.391 -0.731 1 90.88 199 PRO A C 1
ATOM 1585 O O . PRO A 1 199 ? -10.141 -31.562 -1.775 1 90.88 199 PRO A O 1
ATOM 1588 N N . VAL A 1 200 ? -10.883 -30.266 -0.144 1 90.56 200 VAL A N 1
ATOM 1589 C CA . VAL A 1 200 ? -10.367 -29.062 -0.795 1 90.56 200 VAL A CA 1
ATOM 1590 C C . VAL A 1 200 ? -8.852 -29.141 -0.887 1 90.56 200 VAL A C 1
ATOM 1592 O O . VAL A 1 200 ? -8.258 -28.672 -1.858 1 90.56 200 VAL A O 1
ATOM 1595 N N . VAL A 1 201 ? -8.266 -29.703 0.062 1 91.88 201 VAL A N 1
ATOM 1596 C CA . VAL A 1 201 ? -6.812 -29.812 0.087 1 91.88 201 VAL A CA 1
ATOM 1597 C C . VAL A 1 201 ? -6.352 -30.766 -1.018 1 91.88 201 VAL A C 1
ATOM 1599 O O . VAL A 1 201 ? -5.395 -30.469 -1.736 1 91.88 201 VAL A O 1
ATOM 1602 N N . GLU A 1 202 ? -7.027 -31.844 -1.19 1 92.12 202 GLU A N 1
ATOM 1603 C CA . GLU A 1 202 ? -6.707 -32.781 -2.254 1 92.12 202 GLU A CA 1
ATOM 1604 C C . GLU A 1 202 ? -6.801 -32.125 -3.627 1 92.12 202 GLU A C 1
ATOM 1606 O O . GLU A 1 202 ? -5.93 -32.312 -4.477 1 92.12 202 GLU A O 1
ATOM 1611 N N . LYS A 1 203 ? -7.812 -31.438 -3.768 1 89.5 203 LYS A N 1
ATOM 1612 C CA . LYS A 1 203 ? -8.008 -30.75 -5.035 1 89.5 203 LYS A CA 1
ATOM 1613 C C . LYS A 1 203 ? -6.859 -29.781 -5.32 1 89.5 203 LYS A C 1
ATOM 1615 O O . LYS A 1 203 ? -6.352 -29.734 -6.445 1 89.5 203 LYS A O 1
ATOM 1620 N N . ARG A 1 204 ? -6.457 -29.094 -4.379 1 89.5 204 ARG A N 1
ATOM 1621 C CA . ARG A 1 204 ? -5.391 -28.109 -4.527 1 89.5 204 ARG A CA 1
ATOM 1622 C C . ARG A 1 204 ? -4.059 -28.781 -4.836 1 89.5 204 ARG A C 1
ATOM 1624 O O . ARG A 1 204 ? -3.262 -28.266 -5.617 1 89.5 204 ARG A O 1
ATOM 1631 N N . LEU A 1 205 ? -3.838 -29.859 -4.172 1 91.69 205 LEU A N 1
ATOM 1632 C CA . LEU A 1 205 ? -2.607 -30.609 -4.414 1 91.69 205 LEU A CA 1
ATOM 1633 C C . LEU A 1 205 ? -2.531 -31.078 -5.863 1 91.69 205 LEU A C 1
ATOM 1635 O O . LEU A 1 205 ? -1.466 -31.031 -6.484 1 91.69 205 LEU A O 1
ATOM 1639 N N . LYS A 1 206 ? -3.625 -31.469 -6.402 1 88.06 206 LYS A N 1
ATOM 1640 C CA . LYS A 1 206 ? -3.676 -31.891 -7.797 1 88.06 206 LYS A CA 1
ATOM 1641 C C . LYS A 1 206 ? -3.359 -30.734 -8.734 1 88.06 206 LYS A C 1
ATOM 1643 O O . LYS A 1 206 ? -2.664 -30.906 -9.742 1 88.06 206 LYS A O 1
ATOM 1648 N N . ASN A 1 207 ? -3.865 -29.578 -8.336 1 84.19 207 ASN A N 1
ATOM 1649 C CA . ASN A 1 207 ? -3.588 -28.391 -9.125 1 84.19 207 ASN A CA 1
ATOM 1650 C C . ASN A 1 207 ? -2.104 -28.031 -9.109 1 84.19 207 ASN A C 1
ATOM 1652 O O . ASN A 1 207 ? -1.527 -27.688 -10.141 1 84.19 207 ASN A O 1
ATOM 1656 N N . TYR A 1 208 ? -1.544 -28.109 -7.941 1 85.44 208 TYR A N 1
ATOM 1657 C CA . TYR A 1 208 ? -0.12 -27.828 -7.812 1 85.44 208 TYR A CA 1
ATOM 1658 C C . TYR A 1 208 ? 0.709 -28.797 -8.641 1 85.44 208 TYR A C 1
ATOM 1660 O O . TYR A 1 208 ? 1.664 -28.406 -9.305 1 85.44 208 TYR A O 1
ATOM 1668 N N . ASP A 1 209 ? 0.366 -30 -8.586 1 83.88 209 ASP A N 1
ATOM 1669 C CA . ASP A 1 209 ? 1.097 -31.047 -9.297 1 83.88 209 ASP A CA 1
ATOM 1670 C C . ASP A 1 209 ? 1.028 -30.828 -10.805 1 83.88 209 ASP A C 1
ATOM 1672 O O . ASP A 1 209 ? 2.027 -31 -11.508 1 83.88 209 ASP A O 1
ATOM 1676 N N . SER A 1 210 ? -0.086 -30.453 -11.242 1 79.69 210 SER A N 1
ATOM 1677 C CA . SER A 1 210 ? -0.272 -30.203 -12.672 1 79.69 210 SER A CA 1
ATOM 1678 C C . SER A 1 210 ? 0.57 -29.016 -13.133 1 79.69 210 SER A C 1
ATOM 1680 O O . SER A 1 210 ? 1.147 -29.047 -14.227 1 79.69 210 SER A O 1
ATOM 1682 N N . ARG A 1 211 ? 0.667 -28.062 -12.305 1 77.94 211 ARG A N 1
ATOM 1683 C CA . ARG A 1 211 ? 1.458 -26.875 -12.617 1 77.94 211 ARG A CA 1
ATOM 1684 C C . ARG A 1 211 ? 2.949 -27.188 -12.617 1 77.94 211 ARG A C 1
ATOM 1686 O O . ARG A 1 211 ? 3.684 -26.75 -13.508 1 77.94 211 ARG A O 1
ATOM 1693 N N . ALA A 1 212 ? 3.359 -27.891 -11.656 1 76.25 212 ALA A N 1
ATOM 1694 C CA . ALA A 1 212 ? 4.77 -28.234 -11.5 1 76.25 212 ALA A CA 1
ATOM 1695 C C . ALA A 1 212 ? 5.273 -29.062 -12.68 1 76.25 212 ALA A C 1
ATOM 1697 O O . ALA A 1 212 ? 6.441 -28.969 -13.062 1 76.25 212 ALA A O 1
ATOM 1698 N N . SER A 1 213 ? 4.465 -29.688 -13.273 1 72.25 213 SER A N 1
ATOM 1699 C CA . SER A 1 213 ? 4.832 -30.562 -14.383 1 72.25 213 SER A CA 1
ATOM 1700 C C . SER A 1 213 ? 5.129 -29.766 -15.648 1 72.25 213 SER A C 1
ATOM 1702 O O . SER A 1 213 ? 5.777 -30.266 -16.562 1 72.25 213 SER A O 1
ATOM 1704 N N . GLN A 1 214 ? 4.703 -28.547 -15.602 1 71.5 214 GLN A N 1
ATOM 1705 C CA . GLN A 1 214 ? 4.902 -27.719 -16.797 1 71.5 214 GLN A CA 1
ATOM 1706 C C . GLN A 1 214 ? 6.305 -27.125 -16.812 1 71.5 214 GLN A C 1
ATOM 1708 O O . GLN A 1 214 ? 6.766 -26.656 -17.859 1 71.5 214 GLN A O 1
ATOM 1713 N N . ASP A 1 215 ? 7.066 -27.25 -15.844 1 69.88 215 ASP A N 1
ATOM 1714 C CA . ASP A 1 215 ? 8.461 -26.844 -15.719 1 69.88 215 ASP A CA 1
ATOM 1715 C C . ASP A 1 215 ? 8.656 -25.406 -16.188 1 69.88 215 ASP A C 1
ATOM 1717 O O . ASP A 1 215 ? 9.57 -25.125 -16.969 1 69.88 215 ASP A O 1
ATOM 1721 N N . ARG A 1 216 ? 7.82 -24.516 -15.781 1 79.75 216 ARG A N 1
ATOM 1722 C CA . ARG A 1 216 ? 7.895 -23.109 -16.203 1 79.75 216 ARG A CA 1
ATOM 1723 C C . ARG A 1 216 ? 8.156 -22.203 -15.016 1 79.75 216 ARG A C 1
ATOM 1725 O O . ARG A 1 216 ? 8.336 -20.984 -15.18 1 79.75 216 ARG A O 1
ATOM 1732 N N . GLU A 1 217 ? 8.289 -22.859 -13.93 1 87.19 217 GLU A N 1
ATOM 1733 C CA . GLU A 1 217 ? 8.477 -22.047 -12.727 1 87.19 217 GLU A CA 1
ATOM 1734 C C . GLU A 1 217 ? 9.914 -21.562 -12.609 1 87.19 217 GLU A C 1
ATOM 1736 O O . GLU A 1 217 ? 10.852 -22.359 -12.719 1 87.19 217 GLU A O 1
ATOM 1741 N N . LEU A 1 218 ? 10.023 -20.312 -12.352 1 93.94 218 LEU A N 1
ATOM 1742 C CA . LEU A 1 218 ? 11.352 -19.703 -12.289 1 93.94 218 LEU A CA 1
ATOM 1743 C C . LEU A 1 218 ? 11.938 -19.828 -10.883 1 93.94 218 LEU A C 1
ATOM 1745 O O . LEU A 1 218 ? 13.141 -19.656 -10.695 1 93.94 218 LEU A O 1
ATOM 1749 N N . PHE A 1 219 ? 11.062 -20.125 -9.914 1 95.69 219 PHE A N 1
ATOM 1750 C CA . PHE A 1 219 ? 11.531 -20.047 -8.531 1 95.69 219 PHE A CA 1
ATOM 1751 C C . PHE A 1 219 ? 11.219 -21.344 -7.793 1 95.69 219 PHE A C 1
ATOM 1753 O O . PHE A 1 219 ? 10.195 -21.984 -8.055 1 95.69 219 PHE A O 1
ATOM 1760 N N . GLU A 1 220 ? 12.117 -21.656 -6.91 1 95.75 220 GLU A N 1
ATOM 1761 C CA . GLU A 1 220 ? 11.852 -22.641 -5.871 1 95.75 220 GLU A CA 1
ATOM 1762 C C . GLU A 1 220 ? 11.234 -22 -4.633 1 95.75 220 GLU A C 1
ATOM 1764 O O . GLU A 1 220 ? 11.641 -20.906 -4.23 1 95.75 220 GLU A O 1
ATOM 1769 N N . ILE A 1 221 ? 10.273 -22.688 -4.09 1 96.5 221 ILE A N 1
ATOM 1770 C CA . ILE A 1 221 ? 9.578 -22.188 -2.912 1 96.5 221 ILE A CA 1
ATOM 1771 C C . ILE A 1 221 ? 9.633 -23.234 -1.797 1 96.5 221 ILE A C 1
ATOM 1773 O O . ILE A 1 221 ? 9.328 -24.406 -2.02 1 96.5 221 ILE A O 1
ATOM 1777 N N . ARG A 1 222 ? 10.031 -22.812 -0.604 1 98.12 222 ARG A N 1
ATOM 1778 C CA . ARG A 1 222 ? 10.039 -23.656 0.583 1 98.12 222 ARG A CA 1
ATOM 1779 C C . ARG A 1 222 ? 9.227 -23.031 1.713 1 98.12 222 ARG A C 1
ATOM 1781 O O . ARG A 1 222 ? 9.719 -22.141 2.412 1 98.12 222 ARG A O 1
ATOM 1788 N N . PRO A 1 223 ? 7.992 -23.547 1.93 1 97.38 223 PRO A N 1
ATOM 1789 C CA . PRO A 1 223 ? 7.223 -23.016 3.057 1 97.38 223 PRO A CA 1
ATOM 1790 C C . PRO A 1 223 ? 7.836 -23.375 4.41 1 97.38 223 PRO A C 1
ATOM 1792 O O . PRO A 1 223 ? 8.367 -24.469 4.582 1 97.38 223 PRO A O 1
ATOM 1795 N N . THR A 1 224 ? 7.766 -22.422 5.355 1 97.38 224 THR A N 1
ATOM 1796 C CA . THR A 1 224 ? 8.359 -22.656 6.668 1 97.38 224 THR A CA 1
ATOM 1797 C C . THR A 1 224 ? 7.484 -23.578 7.504 1 97.38 224 THR A C 1
ATOM 1799 O O . THR A 1 224 ? 7.949 -24.172 8.477 1 97.38 224 THR A O 1
ATOM 1802 N N . ASP A 1 225 ? 6.238 -23.609 7.16 1 94.19 225 ASP A N 1
ATOM 1803 C CA . ASP A 1 225 ? 5.25 -24.5 7.766 1 94.19 225 ASP A CA 1
ATOM 1804 C C . ASP A 1 225 ? 4.387 -25.172 6.703 1 94.19 225 ASP A C 1
ATOM 1806 O O . ASP A 1 225 ? 3.348 -24.641 6.312 1 94.19 225 ASP A O 1
ATOM 1810 N N . ALA A 1 226 ? 4.781 -26.328 6.34 1 92.81 226 ALA A N 1
ATOM 1811 C CA . ALA A 1 226 ? 4.141 -27.031 5.234 1 92.81 226 ALA A CA 1
ATOM 1812 C C . ALA A 1 226 ? 2.699 -27.406 5.582 1 92.81 226 ALA A C 1
ATOM 1814 O O . ALA A 1 226 ? 1.818 -27.359 4.719 1 92.81 226 ALA A O 1
ATOM 1815 N N . GLU A 1 227 ? 2.477 -27.781 6.789 1 91 227 GLU A N 1
ATOM 1816 C CA . GLU A 1 227 ? 1.138 -28.188 7.211 1 91 227 GLU A CA 1
ATOM 1817 C C . GLU A 1 227 ? 0.144 -27.047 7.062 1 91 227 GLU A C 1
ATOM 1819 O O . GLU A 1 227 ? -0.942 -27.219 6.508 1 91 227 GLU A O 1
ATOM 1824 N N . ARG A 1 228 ? 0.551 -25.922 7.438 1 90.38 228 ARG A N 1
ATOM 1825 C CA . ARG A 1 228 ? -0.322 -24.75 7.355 1 90.38 228 ARG A CA 1
ATOM 1826 C C . ARG A 1 228 ? -0.439 -24.25 5.918 1 90.38 228 ARG A C 1
ATOM 1828 O O . ARG A 1 228 ? -1.511 -23.828 5.488 1 90.38 228 ARG A O 1
ATOM 1835 N N . HIS A 1 229 ? 0.621 -24.328 5.27 1 92.5 229 HIS A N 1
ATOM 1836 C CA . HIS A 1 229 ? 0.66 -23.828 3.896 1 92.5 229 HIS A CA 1
ATOM 1837 C C . HIS A 1 229 ? -0.229 -24.672 2.986 1 92.5 229 HIS A C 1
ATOM 1839 O O . HIS A 1 229 ? -0.907 -24.141 2.107 1 92.5 229 HIS A O 1
ATOM 1845 N N . LEU A 1 230 ? -0.29 -25.984 3.252 1 91.06 230 LEU A N 1
ATOM 1846 C CA . LEU A 1 230 ? -1.003 -26.891 2.357 1 91.06 230 LEU A CA 1
ATOM 1847 C C . LEU A 1 230 ? -2.311 -27.359 2.986 1 91.06 230 LEU A C 1
ATOM 1849 O O . LEU A 1 230 ? -3.129 -28 2.324 1 91.06 230 LEU A O 1
ATOM 1853 N N . GLY A 1 231 ? -2.482 -27.031 4.207 1 88 231 GLY A N 1
ATOM 1854 C CA . GLY A 1 231 ? -3.764 -27.297 4.844 1 88 231 GLY A CA 1
ATOM 1855 C C . GLY A 1 231 ? -3.918 -28.719 5.324 1 88 231 GLY A C 1
ATOM 1856 O O . GLY A 1 231 ? -4.973 -29.328 5.141 1 88 231 GLY A O 1
ATOM 1857 N N . PHE A 1 232 ? -2.793 -29.188 5.762 1 85.88 232 PHE A N 1
ATOM 1858 C CA . PHE A 1 232 ? -2.902 -30.516 6.348 1 85.88 232 PHE A CA 1
ATOM 1859 C C . PHE A 1 232 ? -2.367 -30.531 7.773 1 85.88 232 PHE A C 1
ATOM 1861 O O . PHE A 1 232 ? -1.777 -29.547 8.227 1 85.88 232 PHE A O 1
ATOM 1868 N N . GLY A 1 233 ? -2.682 -31.422 8.586 1 78.44 233 GLY A N 1
ATOM 1869 C CA . GLY A 1 233 ? -2.27 -31.5 9.977 1 78.44 233 GLY A CA 1
ATOM 1870 C C . GLY A 1 233 ? -3.291 -30.922 10.938 1 78.44 233 GLY A C 1
ATOM 1871 O O . GLY A 1 233 ? -4.359 -30.469 10.523 1 78.44 233 GLY A O 1
ATOM 1872 N N . GLU A 1 234 ? -3.148 -31.094 12.258 1 66 234 GLU A N 1
ATOM 1873 C CA . GLU A 1 234 ? -4.113 -30.766 13.305 1 66 234 GLU A CA 1
ATOM 1874 C C . GLU A 1 234 ? -4.023 -29.297 13.695 1 66 234 GLU A C 1
ATOM 1876 O O . GLU A 1 234 ? -4.719 -28.859 14.609 1 66 234 GLU A O 1
ATOM 1881 N N . THR A 1 235 ? -3.201 -28.609 13.016 1 57.69 235 THR A N 1
ATOM 1882 C CA . THR A 1 235 ? -2.928 -27.344 13.68 1 57.69 235 THR A CA 1
ATOM 1883 C C . THR A 1 235 ? -4.086 -26.375 13.492 1 57.69 235 THR A C 1
ATOM 1885 O O . THR A 1 235 ? -4.543 -26.156 12.367 1 57.69 235 THR A O 1
ATOM 1888 N N . ASN A 1 236 ? -4.992 -26.375 14.508 1 54.66 236 ASN A N 1
ATOM 1889 C CA . ASN A 1 236 ? -6.035 -25.391 14.75 1 54.66 236 ASN A CA 1
ATOM 1890 C C . ASN A 1 236 ? -5.492 -23.969 14.633 1 54.66 236 ASN A C 1
ATOM 1892 O O . ASN A 1 236 ? -6.039 -23.031 15.234 1 54.66 236 ASN A O 1
ATOM 1896 N N . HIS A 1 237 ? -4.332 -23.844 13.977 1 60.66 237 HIS A N 1
ATOM 1897 C CA . HIS A 1 237 ? -3.752 -22.531 14.211 1 60.66 237 HIS A CA 1
ATOM 1898 C C . HIS A 1 237 ? -4.293 -21.516 13.219 1 60.66 237 HIS A C 1
ATOM 1900 O O . HIS A 1 237 ? -4.387 -21.781 12.016 1 60.66 237 HIS A O 1
ATOM 1906 N N . GLN A 1 238 ? -5.051 -20.578 13.734 1 68.88 238 GLN A N 1
ATOM 1907 C CA . GLN A 1 238 ? -5.734 -19.406 13.18 1 68.88 238 GLN A CA 1
ATOM 1908 C C . GLN A 1 238 ? -4.73 -18.359 12.695 1 68.88 238 GLN A C 1
ATOM 1910 O O . GLN A 1 238 ? -5.082 -17.188 12.516 1 68.88 238 GLN A O 1
ATOM 1915 N N . THR A 1 239 ? -3.51 -18.938 12.375 1 85.19 239 THR A N 1
ATOM 1916 C CA . THR A 1 239 ? -2.59 -17.875 11.961 1 85.19 239 THR A CA 1
ATOM 1917 C C . THR A 1 239 ? -2.932 -17.375 10.562 1 85.19 239 THR A C 1
ATOM 1919 O O . THR A 1 239 ? -3.432 -18.141 9.727 1 85.19 239 THR A O 1
ATOM 1922 N N . ARG A 1 240 ? -2.736 -16.156 10.336 1 94.62 240 ARG A N 1
ATOM 1923 C CA . ARG A 1 240 ? -2.979 -15.539 9.039 1 94.62 240 ARG A CA 1
ATOM 1924 C C . ARG A 1 240 ? -1.682 -15.016 8.438 1 94.62 240 ARG A C 1
ATOM 1926 O O . ARG A 1 240 ? -1.709 -14.227 7.488 1 94.62 240 ARG A O 1
ATOM 1933 N N . THR A 1 241 ? -0.541 -15.414 9.055 1 96.88 241 THR A N 1
ATOM 1934 C CA . THR A 1 241 ? 0.777 -15.055 8.539 1 96.88 241 THR A CA 1
ATOM 1935 C C . THR A 1 241 ? 1.526 -16.297 8.062 1 96.88 241 THR A C 1
ATOM 1937 O O . THR A 1 241 ? 1.597 -17.297 8.773 1 96.88 241 THR A O 1
ATOM 1940 N N . PHE A 1 242 ? 2.061 -16.219 6.863 1 97 242 PHE A N 1
ATOM 1941 C CA . PHE A 1 242 ? 2.77 -17.328 6.227 1 97 242 PHE A CA 1
ATOM 1942 C C . PHE A 1 242 ? 4.16 -16.891 5.785 1 97 242 PHE A C 1
ATOM 1944 O O . PHE A 1 242 ? 4.355 -15.75 5.344 1 97 242 PHE A O 1
ATOM 1951 N N . TYR A 1 243 ? 5.09 -17.797 5.938 1 98.06 243 TYR A N 1
ATOM 1952 C CA . TYR A 1 243 ? 6.473 -17.547 5.551 1 98.06 243 TYR A CA 1
ATOM 1953 C C . TYR A 1 243 ? 6.957 -18.609 4.562 1 98.06 243 TYR A C 1
ATOM 1955 O O . TYR A 1 243 ? 6.711 -19.797 4.742 1 98.06 243 TYR A O 1
ATOM 1963 N N . SER A 1 244 ? 7.574 -18.156 3.494 1 98.38 244 SER A N 1
ATOM 1964 C CA . SER A 1 244 ? 8.188 -19.062 2.525 1 98.38 244 SER A CA 1
ATOM 1965 C C . SER A 1 244 ? 9.531 -18.531 2.043 1 98.38 244 SER A C 1
ATOM 1967 O O . SER A 1 244 ? 9.68 -17.328 1.812 1 98.38 244 SER A O 1
ATOM 1969 N N . TRP A 1 245 ? 10.461 -19.391 1.913 1 98.75 245 TRP A N 1
ATOM 1970 C CA . TRP A 1 245 ? 11.734 -19.062 1.287 1 98.75 245 TRP A CA 1
ATOM 1971 C C . TRP A 1 245 ? 11.648 -19.188 -0.229 1 98.75 245 TRP A C 1
ATOM 1973 O O . TRP A 1 245 ? 11.047 -20.141 -0.743 1 98.75 245 TRP A O 1
ATOM 1983 N N . PHE A 1 246 ? 12.219 -18.219 -0.943 1 97.88 246 PHE A N 1
ATOM 1984 C CA . PHE A 1 246 ? 12.25 -18.172 -2.4 1 97.88 246 PHE A CA 1
ATOM 1985 C C . PHE A 1 246 ? 13.68 -18.062 -2.912 1 97.88 246 PHE A C 1
ATOM 1987 O O . PHE A 1 246 ? 14.5 -17.344 -2.334 1 97.88 246 PHE A O 1
ATOM 1994 N N . LYS A 1 247 ? 13.945 -18.75 -3.986 1 98.44 247 LYS A N 1
ATOM 1995 C CA . LYS A 1 247 ? 15.18 -18.594 -4.75 1 98.44 247 LYS A CA 1
ATOM 1996 C C . LYS A 1 247 ? 14.984 -19.016 -6.203 1 98.44 247 LYS A C 1
ATOM 1998 O O . LYS A 1 247 ? 14.312 -20.016 -6.477 1 98.44 247 LYS A O 1
ATOM 2003 N N . SER A 1 248 ? 15.594 -18.234 -7.102 1 97.75 248 SER A N 1
ATOM 2004 C CA . SER A 1 248 ? 15.516 -18.688 -8.484 1 97.75 248 SER A CA 1
ATOM 2005 C C . SER A 1 248 ? 16.125 -20.078 -8.641 1 97.75 248 SER A C 1
ATOM 2007 O O . SER A 1 248 ? 17.047 -20.453 -7.91 1 97.75 248 SER A O 1
ATOM 2009 N N . ARG A 1 249 ? 15.625 -20.797 -9.594 1 95.25 249 ARG A N 1
ATOM 2010 C CA . ARG A 1 249 ? 16.047 -22.172 -9.805 1 95.25 249 ARG A CA 1
ATOM 2011 C C . ARG A 1 249 ? 17.438 -22.219 -10.43 1 95.25 249 ARG A C 1
ATOM 2013 O O . ARG A 1 249 ? 18.094 -23.266 -10.414 1 95.25 249 ARG A O 1
ATOM 2020 N N . GLY A 1 250 ? 17.891 -21.156 -11.023 1 95.75 250 GLY A N 1
ATOM 2021 C CA . GLY A 1 250 ? 19.203 -21.078 -11.648 1 95.75 250 GLY A CA 1
ATOM 2022 C C . GLY A 1 250 ? 19.922 -19.766 -11.375 1 95.75 250 GLY A C 1
ATOM 2023 O O . GLY A 1 250 ? 19.359 -18.859 -10.75 1 95.75 250 GLY A O 1
ATOM 2024 N N . ASN A 1 251 ? 21.172 -19.734 -11.789 1 96.25 251 ASN A N 1
ATOM 2025 C CA . ASN A 1 251 ? 21.969 -18.516 -11.688 1 96.25 251 ASN A CA 1
ATOM 2026 C C . ASN A 1 251 ? 21.484 -17.438 -12.656 1 96.25 251 ASN A C 1
ATOM 2028 O O . ASN A 1 251 ? 21.141 -17.75 -13.797 1 96.25 251 ASN A O 1
ATOM 2032 N N . LEU A 1 252 ? 21.562 -16.188 -12.219 1 97.56 252 LEU A N 1
ATOM 2033 C CA . LEU A 1 252 ? 20.969 -15.102 -13.008 1 97.56 252 LEU A CA 1
ATOM 2034 C C . LEU A 1 252 ? 22.047 -14.109 -13.438 1 97.56 252 LEU A C 1
ATOM 2036 O O . LEU A 1 252 ? 21.734 -13.055 -14 1 97.56 252 LEU A O 1
ATOM 2040 N N . GLY A 1 253 ? 23.25 -14.406 -13.188 1 96.81 253 GLY A N 1
ATOM 2041 C CA . GLY A 1 253 ? 24.312 -13.445 -13.484 1 96.81 253 GLY A CA 1
ATOM 2042 C C . GLY A 1 253 ? 24.266 -12.211 -12.594 1 96.81 253 GLY A C 1
ATOM 2043 O O . GLY A 1 253 ? 23.719 -12.258 -11.492 1 96.81 253 GLY A O 1
ATOM 2044 N N . ASP A 1 254 ? 24.875 -11.055 -13.109 1 96.56 254 ASP A N 1
ATOM 2045 C CA . ASP A 1 254 ? 25.062 -9.914 -12.211 1 96.56 254 ASP A CA 1
ATOM 2046 C C . ASP A 1 254 ? 24.281 -8.703 -12.703 1 96.56 254 ASP A C 1
ATOM 2048 O O . ASP A 1 254 ? 24.469 -7.59 -12.211 1 96.56 254 ASP A O 1
ATOM 2052 N N . CYS A 1 255 ? 23.422 -8.977 -13.656 1 96.62 255 CYS A N 1
ATOM 2053 C CA . CYS A 1 255 ? 22.594 -7.863 -14.133 1 96.62 255 CYS A CA 1
ATOM 2054 C C . CYS A 1 255 ? 21.641 -7.391 -13.055 1 96.62 255 CYS A C 1
ATOM 2056 O O . CYS A 1 255 ? 20.672 -8.086 -12.734 1 96.62 255 CYS A O 1
ATOM 2058 N N . GLU A 1 256 ? 21.812 -6.199 -12.562 1 97.12 256 GLU A N 1
ATOM 2059 C CA . GLU A 1 256 ? 21.031 -5.645 -11.461 1 97.12 256 GLU A CA 1
ATOM 2060 C C . GLU A 1 256 ? 19.547 -5.559 -11.828 1 97.12 256 GLU A C 1
ATOM 2062 O O . GLU A 1 256 ? 18.688 -5.91 -11.016 1 97.12 256 GLU A O 1
ATOM 2067 N N . LYS A 1 257 ? 19.266 -5.176 -13.008 1 97.69 257 LYS A N 1
ATOM 2068 C CA . LYS A 1 257 ? 17.891 -4.992 -13.453 1 97.69 257 LYS A CA 1
ATOM 2069 C C . LYS A 1 257 ? 17.141 -6.324 -13.492 1 97.69 257 LYS A C 1
ATOM 2071 O O . LYS A 1 257 ? 15.984 -6.402 -13.078 1 97.69 257 LYS A O 1
ATOM 2076 N N . LEU A 1 258 ? 17.812 -7.316 -13.969 1 98.31 258 LEU A N 1
ATOM 2077 C CA . LEU A 1 258 ? 17.172 -8.625 -14.055 1 98.31 258 LEU A CA 1
ATOM 2078 C C . LEU A 1 258 ? 16.766 -9.117 -12.672 1 98.31 258 LEU A C 1
ATOM 2080 O O . LEU A 1 258 ? 15.656 -9.617 -12.484 1 98.31 258 LEU A O 1
ATOM 2084 N N . HIS A 1 259 ? 17.656 -8.992 -11.703 1 98.69 259 HIS A N 1
ATOM 2085 C CA . HIS A 1 259 ? 17.344 -9.391 -10.336 1 98.69 259 HIS A CA 1
ATOM 2086 C C . HIS A 1 259 ? 16.156 -8.609 -9.789 1 98.69 259 HIS A C 1
ATOM 2088 O O . HIS A 1 259 ? 15.242 -9.188 -9.195 1 98.69 259 HIS A O 1
ATOM 2094 N N . ARG A 1 260 ? 16.141 -7.348 -10.023 1 98.38 260 ARG A N 1
ATOM 2095 C CA . ARG A 1 260 ? 15.047 -6.496 -9.555 1 98.38 260 ARG A CA 1
ATOM 2096 C C . ARG A 1 260 ? 13.711 -6.93 -10.164 1 98.38 260 ARG A C 1
ATOM 2098 O O . ARG A 1 260 ? 12.719 -7.066 -9.453 1 98.38 260 ARG A O 1
ATOM 2105 N N . TYR A 1 261 ? 13.695 -7.188 -11.461 1 98.62 261 TYR A N 1
ATOM 2106 C CA . TYR A 1 261 ? 12.477 -7.582 -12.148 1 98.62 261 TYR A CA 1
ATOM 2107 C C . TYR A 1 261 ? 11.977 -8.93 -11.641 1 98.62 261 TYR A C 1
ATOM 2109 O O . TYR A 1 261 ? 10.773 -9.117 -11.445 1 98.62 261 TYR A O 1
ATOM 2117 N N . LEU A 1 262 ? 12.883 -9.812 -11.422 1 98.62 262 LEU A N 1
ATOM 2118 C CA . LEU A 1 262 ? 12.5 -11.156 -10.992 1 98.62 262 LEU A CA 1
ATOM 2119 C C . LEU A 1 262 ? 12.062 -11.148 -9.531 1 98.62 262 LEU A C 1
ATOM 2121 O O . LEU A 1 262 ? 11.188 -11.922 -9.133 1 98.62 262 LEU A O 1
ATOM 2125 N N . VAL A 1 263 ? 12.648 -10.266 -8.719 1 98.75 263 VAL A N 1
ATOM 2126 C CA . VAL A 1 263 ? 12.148 -10.062 -7.367 1 98.75 263 VAL A CA 1
ATOM 2127 C C . VAL A 1 263 ? 10.719 -9.523 -7.418 1 98.75 263 VAL A C 1
ATOM 2129 O O . VAL A 1 263 ? 9.828 -10.039 -6.742 1 98.75 263 VAL A O 1
ATOM 2132 N N . ALA A 1 264 ? 10.5 -8.531 -8.25 1 98.69 264 ALA A N 1
ATOM 2133 C CA . ALA A 1 264 ? 9.156 -7.996 -8.445 1 98.69 264 ALA A CA 1
ATOM 2134 C C . ALA A 1 264 ? 8.195 -9.086 -8.914 1 98.69 264 ALA A C 1
ATOM 2136 O O . ALA A 1 264 ? 7.07 -9.188 -8.414 1 98.69 264 ALA A O 1
ATOM 2137 N N . TYR A 1 265 ? 8.648 -9.93 -9.805 1 98.12 265 TYR A N 1
ATOM 2138 C CA . TYR A 1 265 ? 7.906 -11.078 -10.328 1 98.12 265 TYR A CA 1
ATOM 2139 C C . TYR A 1 265 ? 7.445 -11.984 -9.195 1 98.12 265 TYR A C 1
ATOM 2141 O O . TYR A 1 265 ? 6.301 -12.453 -9.188 1 98.12 265 TYR A O 1
ATOM 2149 N N . THR A 1 266 ? 8.227 -12.141 -8.25 1 97.06 266 THR A N 1
ATOM 2150 C CA . THR A 1 266 ? 8.008 -13.133 -7.199 1 97.06 266 THR A CA 1
ATOM 2151 C C . THR A 1 266 ? 7.035 -12.609 -6.148 1 97.06 266 THR A C 1
ATOM 2153 O O . THR A 1 266 ? 6.383 -13.391 -5.457 1 97.06 266 THR A O 1
ATOM 2156 N N . THR A 1 267 ? 6.84 -11.281 -6.008 1 98.06 267 THR A N 1
ATOM 2157 C CA . THR A 1 267 ? 6.02 -10.703 -4.949 1 98.06 267 THR A CA 1
ATOM 2158 C C . THR A 1 267 ? 4.551 -11.062 -5.145 1 98.06 267 THR A C 1
ATOM 2160 O O . THR A 1 267 ? 3.762 -11.016 -4.195 1 98.06 267 THR A O 1
ATOM 2163 N N . ASP A 1 268 ? 4.207 -11.484 -6.312 1 96.75 268 ASP A N 1
ATOM 2164 C CA . ASP A 1 268 ? 2.816 -11.82 -6.609 1 96.75 268 ASP A CA 1
ATOM 2165 C C . ASP A 1 268 ? 2.562 -13.312 -6.441 1 96.75 268 ASP A C 1
ATOM 2167 O O . ASP A 1 268 ? 1.46 -13.797 -6.711 1 96.75 268 ASP A O 1
ATOM 2171 N N . ALA A 1 269 ? 3.451 -14.078 -6.023 1 93.62 269 ALA A N 1
ATOM 2172 C CA . ALA A 1 269 ? 3.408 -15.539 -6.117 1 93.62 269 ALA A CA 1
ATOM 2173 C C . ALA A 1 269 ? 2.531 -16.125 -5.02 1 93.62 269 ALA A C 1
ATOM 2175 O O . ALA A 1 269 ? 1.785 -17.078 -5.258 1 93.62 269 ALA A O 1
ATOM 2176 N N . THR A 1 270 ? 2.607 -15.578 -3.799 1 94.31 270 THR A N 1
ATOM 2177 C CA . THR A 1 270 ? 2.023 -16.328 -2.695 1 94.31 270 THR A CA 1
ATOM 2178 C C . THR A 1 270 ? 1.005 -15.477 -1.94 1 94.31 270 THR A C 1
ATOM 2180 O O . THR A 1 270 ? 0.313 -15.977 -1.049 1 94.31 270 THR A O 1
ATOM 2183 N N . MET A 1 271 ? 0.819 -14.258 -2.258 1 97.12 271 MET A N 1
ATOM 2184 C CA . MET A 1 271 ? 0.001 -13.367 -1.444 1 97.12 271 MET A CA 1
ATOM 2185 C C . MET A 1 271 ? -1.472 -13.758 -1.522 1 97.12 271 MET A C 1
ATOM 2187 O O . MET A 1 271 ? -2.127 -13.93 -0.494 1 97.12 271 MET A O 1
ATOM 2191 N N . ALA A 1 272 ? -1.963 -13.969 -2.686 1 95.62 272 ALA A N 1
ATOM 2192 C CA . ALA A 1 272 ? -3.379 -14.289 -2.836 1 95.62 272 ALA A CA 1
ATOM 2193 C C . ALA A 1 272 ? -3.74 -15.547 -2.047 1 95.62 272 ALA A C 1
ATOM 2195 O O . ALA A 1 272 ? -4.801 -15.609 -1.421 1 95.62 272 ALA A O 1
ATOM 2196 N N . GLY A 1 273 ? -2.871 -16.5 -2.055 1 94.12 273 GLY A N 1
ATOM 2197 C CA . GLY A 1 273 ? -3.121 -17.734 -1.353 1 94.12 273 GLY A CA 1
ATOM 2198 C C . GLY A 1 273 ? -3.232 -17.562 0.151 1 94.12 273 GLY A C 1
ATOM 2199 O O . GLY A 1 273 ? -3.951 -18.312 0.816 1 94.12 273 GLY A O 1
ATOM 2200 N N . SER A 1 274 ? -2.547 -16.609 0.677 1 95.56 274 SER A N 1
ATOM 2201 C CA . SER A 1 274 ? -2.559 -16.375 2.119 1 95.56 274 SER A CA 1
ATOM 2202 C C . SER A 1 274 ? -3.932 -15.922 2.596 1 95.56 274 SER A C 1
ATOM 2204 O O . SER A 1 274 ? -4.242 -16.016 3.787 1 95.56 274 SER A O 1
ATOM 2206 N N . ALA A 1 275 ? -4.75 -15.5 1.681 1 95.5 275 ALA A N 1
ATOM 2207 C CA . ALA A 1 275 ? -6.07 -14.984 2.037 1 95.5 275 ALA A CA 1
ATOM 2208 C C . ALA A 1 275 ? -7.031 -16.125 2.381 1 95.5 275 ALA A C 1
ATOM 2210 O O . ALA A 1 275 ? -7.898 -15.969 3.242 1 95.5 275 ALA A O 1
ATOM 2211 N N . TYR A 1 276 ? -6.891 -17.234 1.732 1 93.38 276 TYR A N 1
ATOM 2212 C CA . TYR A 1 276 ? -7.895 -18.266 1.956 1 93.38 276 TYR A CA 1
ATOM 2213 C C . TYR A 1 276 ? -7.316 -19.422 2.762 1 93.38 276 TYR A C 1
ATOM 2215 O O . TYR A 1 276 ? -8.055 -20.25 3.291 1 93.38 276 TYR A O 1
ATOM 2223 N N . ARG A 1 277 ? -5.988 -19.531 2.91 1 92.88 277 ARG A N 1
ATOM 2224 C CA . ARG A 1 277 ? -5.344 -20.672 3.553 1 92.88 277 ARG A CA 1
ATOM 2225 C C . ARG A 1 277 ? -5.852 -20.859 4.977 1 92.88 277 ARG A C 1
ATOM 2227 O O . ARG A 1 277 ? -6.121 -21.984 5.402 1 92.88 277 ARG A O 1
ATOM 2234 N N . PRO A 1 278 ? -6.043 -19.75 5.711 1 92.56 278 PRO A N 1
ATOM 2235 C CA . PRO A 1 278 ? -6.555 -19.938 7.07 1 92.56 278 PRO A CA 1
ATOM 2236 C C . PRO A 1 278 ? -7.926 -20.609 7.094 1 92.56 278 PRO A C 1
ATOM 2238 O O . PRO A 1 278 ? -8.312 -21.203 8.109 1 92.56 278 PRO A O 1
ATOM 2241 N N . HIS A 1 279 ? -8.633 -20.562 6.051 1 92.5 279 HIS A N 1
ATOM 2242 C CA . HIS A 1 279 ? -10.023 -21.031 6.016 1 92.5 279 HIS A CA 1
ATOM 2243 C C . HIS A 1 279 ? -10.117 -22.453 5.488 1 92.5 279 HIS A C 1
ATOM 2245 O O . HIS A 1 279 ? -11.211 -23.016 5.41 1 92.5 279 HIS A O 1
ATOM 2251 N N . LEU A 1 280 ? -8.992 -23.062 5.168 1 89.56 280 LEU A N 1
ATOM 2252 C CA . LEU A 1 280 ? -8.977 -24.453 4.762 1 89.56 280 LEU A CA 1
ATOM 2253 C C . LEU A 1 280 ? -9.492 -25.359 5.879 1 89.56 280 LEU A C 1
ATOM 2255 O O . LEU A 1 280 ? -10.07 -26.422 5.613 1 89.56 280 LEU A O 1
ATOM 2259 N N . VAL A 1 281 ? -9.289 -24.891 7.074 1 87 281 VAL A N 1
ATOM 2260 C CA . VAL A 1 281 ? -9.734 -25.656 8.242 1 87 281 VAL A CA 1
ATOM 2261 C C . VAL A 1 281 ? -11.25 -25.828 8.195 1 87 281 VAL A C 1
ATOM 2263 O O . VAL A 1 281 ? -11.789 -26.812 8.688 1 87 281 VAL A O 1
ATOM 2266 N N . ASN A 1 282 ? -11.93 -24.891 7.543 1 89.12 282 ASN A N 1
ATOM 2267 C CA . ASN A 1 282 ? -13.383 -24.953 7.402 1 89.12 282 ASN A CA 1
ATOM 2268 C C . ASN A 1 282 ? -13.789 -25.516 6.043 1 89.12 282 ASN A C 1
ATOM 2270 O O . ASN A 1 282 ? -14.93 -25.328 5.609 1 89.12 282 ASN A O 1
ATOM 2274 N N . ASP A 1 283 ? -12.812 -26.094 5.328 1 90.19 283 ASP A N 1
ATOM 2275 C CA . ASP A 1 283 ? -13.016 -26.703 4.016 1 90.19 283 ASP A CA 1
ATOM 2276 C C . ASP A 1 283 ? -13.477 -25.656 2.996 1 90.19 283 ASP A C 1
ATOM 2278 O O . ASP A 1 283 ? -14.273 -25.969 2.111 1 90.19 283 ASP A O 1
ATOM 2282 N N . PHE A 1 284 ? -13.062 -24.453 3.227 1 92.06 284 PHE A N 1
ATOM 2283 C CA . PHE A 1 284 ? -13.406 -23.391 2.293 1 92.06 284 PHE A CA 1
ATOM 2284 C C . PHE A 1 284 ? -12.656 -23.562 0.976 1 92.06 284 PHE A C 1
ATOM 2286 O O . PHE A 1 284 ? -11.438 -23.734 0.967 1 92.06 284 PHE A O 1
ATOM 2293 N N . ASN A 1 285 ? -13.383 -23.469 -0.106 1 91 285 ASN A N 1
ATOM 2294 C CA . ASN A 1 285 ? -12.844 -23.516 -1.46 1 91 285 ASN A CA 1
ATOM 2295 C C . ASN A 1 285 ? -13.281 -22.312 -2.277 1 91 285 ASN A C 1
ATOM 2297 O O . ASN A 1 285 ? -14.445 -22.203 -2.662 1 91 285 ASN A O 1
ATOM 2301 N N . PRO A 1 286 ? -12.336 -21.5 -2.557 1 93.12 286 PRO A N 1
ATOM 2302 C CA . PRO A 1 286 ? -12.758 -20.328 -3.344 1 93.12 286 PRO A CA 1
ATOM 2303 C C . PRO A 1 286 ? -13.266 -20.703 -4.734 1 93.12 286 PRO A C 1
ATOM 2305 O O . PRO A 1 286 ? -12.68 -21.578 -5.395 1 93.12 286 PRO A O 1
ATOM 2308 N N . THR A 1 287 ? -14.336 -20.094 -5.141 1 93.38 287 THR A N 1
ATOM 2309 C CA . THR A 1 287 ? -14.82 -20.234 -6.504 1 93.38 287 THR A CA 1
ATOM 2310 C C . THR A 1 287 ? -14.148 -19.219 -7.43 1 93.38 287 THR A C 1
ATOM 2312 O O . THR A 1 287 ? -14.078 -19.438 -8.641 1 93.38 287 THR A O 1
ATOM 2315 N N . MET A 1 288 ? -13.727 -18.156 -6.836 1 92.69 288 MET A N 1
ATOM 2316 C CA . MET A 1 288 ? -13.016 -17.109 -7.57 1 92.69 288 MET A CA 1
ATOM 2317 C C . MET A 1 288 ? -11.93 -16.484 -6.711 1 92.69 288 MET A C 1
ATOM 2319 O O . MET A 1 288 ? -12.172 -16.125 -5.559 1 92.69 288 MET A O 1
ATOM 2323 N N . LEU A 1 289 ? -10.766 -16.422 -7.27 1 93.44 289 LEU A N 1
ATOM 2324 C CA . LEU A 1 289 ? -9.617 -15.789 -6.633 1 93.44 289 LEU A CA 1
ATOM 2325 C C . LEU A 1 289 ? -8.75 -15.086 -7.668 1 93.44 289 LEU A C 1
ATOM 2327 O O . LEU A 1 289 ? -8.102 -15.734 -8.492 1 93.44 289 LEU A O 1
ATOM 2331 N N . PHE A 1 290 ? -8.742 -13.742 -7.684 1 92.38 290 PHE A N 1
ATOM 2332 C CA . PHE A 1 290 ? -7.82 -13.023 -8.555 1 92.38 290 PHE A CA 1
ATOM 2333 C C . PHE A 1 290 ? -7.363 -11.719 -7.91 1 92.38 290 PHE A C 1
ATOM 2335 O O . PHE A 1 290 ? -8.07 -11.156 -7.07 1 92.38 290 PHE A O 1
ATOM 2342 N N . SER A 1 291 ? -6.246 -11.312 -8.305 1 96.31 291 SER A N 1
ATOM 2343 C CA . SER A 1 291 ? -5.645 -10.094 -7.777 1 96.31 291 SER A CA 1
ATOM 2344 C C . SER A 1 291 ? -6.348 -8.852 -8.328 1 96.31 291 SER A C 1
ATOM 2346 O O . SER A 1 291 ? -6.691 -8.797 -9.508 1 96.31 291 SER A O 1
ATOM 2348 N N . LEU A 1 292 ? -6.613 -7.922 -7.477 1 98.12 292 LEU A N 1
ATOM 2349 C CA . LEU A 1 292 ? -7.172 -6.633 -7.867 1 98.12 292 LEU A CA 1
ATOM 2350 C C . LEU A 1 292 ? -6.07 -5.594 -8.039 1 98.12 292 LEU A C 1
ATOM 2352 O O . LEU A 1 292 ? -6.078 -4.824 -9 1 98.12 292 LEU A O 1
ATOM 2356 N N . ASP A 1 293 ? -5.211 -5.555 -7.129 1 98.81 293 ASP A N 1
ATOM 2357 C CA . ASP A 1 293 ? -4.082 -4.633 -7.168 1 98.81 293 ASP A CA 1
ATOM 2358 C C . ASP A 1 293 ? -2.812 -5.289 -6.629 1 98.81 293 ASP A C 1
ATOM 2360 O O . ASP A 1 293 ? -2.861 -6.406 -6.109 1 98.81 293 ASP A O 1
ATOM 2364 N N . HIS A 1 294 ? -1.712 -4.711 -6.902 1 98.88 294 HIS A N 1
ATOM 2365 C CA . HIS A 1 294 ? -0.404 -5.125 -6.406 1 98.88 294 HIS A CA 1
ATOM 2366 C C . HIS A 1 294 ? 0.539 -3.932 -6.277 1 98.88 294 HIS A C 1
ATOM 2368 O O . HIS A 1 294 ? 0.79 -3.227 -7.258 1 98.88 294 HIS A O 1
ATOM 2374 N N . ASN A 1 295 ? 0.987 -3.697 -5.098 1 98.94 295 ASN A N 1
ATOM 2375 C CA . ASN A 1 295 ? 1.835 -2.549 -4.797 1 98.94 295 ASN A CA 1
ATOM 2376 C C . ASN A 1 295 ? 3.123 -2.973 -4.098 1 98.94 295 ASN A C 1
ATOM 2378 O O . ASN A 1 295 ? 3.107 -3.852 -3.232 1 98.94 295 ASN A O 1
ATOM 2382 N N . VAL A 1 296 ? 4.211 -2.336 -4.535 1 98.88 296 VAL A N 1
ATOM 2383 C CA . VAL A 1 296 ? 5.516 -2.721 -4.004 1 98.88 296 VAL A CA 1
ATOM 2384 C C . VAL A 1 296 ? 6.324 -1.47 -3.664 1 98.88 296 VAL A C 1
ATOM 2386 O O . VAL A 1 296 ? 6.336 -0.501 -4.426 1 98.88 296 VAL A O 1
ATOM 2389 N N . TRP A 1 297 ? 6.938 -1.478 -2.52 1 98.94 297 TRP A N 1
ATOM 2390 C CA . TRP A 1 297 ? 7.938 -0.495 -2.117 1 98.94 297 TRP A CA 1
ATOM 2391 C C . TRP A 1 297 ? 9.312 -1.146 -1.969 1 98.94 297 TRP A C 1
ATOM 2393 O O . TRP A 1 297 ? 9.516 -1.981 -1.086 1 98.94 297 TRP A O 1
ATOM 2403 N N . MET A 1 298 ? 10.219 -0.74 -2.807 1 98.75 298 MET A N 1
ATOM 2404 C CA . MET A 1 298 ? 11.578 -1.28 -2.744 1 98.75 298 MET A CA 1
ATOM 2405 C C . MET A 1 298 ? 12.461 -0.425 -1.843 1 98.75 298 MET A C 1
ATOM 2407 O O . MET A 1 298 ? 12.773 0.718 -2.18 1 98.75 298 MET A O 1
ATOM 2411 N N . HIS A 1 299 ? 12.891 -1.024 -0.772 1 98.31 299 HIS A N 1
ATOM 2412 C CA . HIS A 1 299 ? 13.672 -0.306 0.227 1 98.31 299 HIS A CA 1
ATOM 2413 C C . HIS A 1 299 ? 15.156 -0.377 -0.084 1 98.31 299 HIS A C 1
ATOM 2415 O O . HIS A 1 299 ? 15.93 0.474 0.362 1 98.31 299 HIS A O 1
ATOM 2421 N N . LYS A 1 300 ? 15.492 -1.401 -0.773 1 97.31 300 LYS A N 1
ATOM 2422 C CA . LYS A 1 300 ? 16.859 -1.576 -1.269 1 97.31 300 LYS A CA 1
ATOM 2423 C C . LYS A 1 300 ? 16.875 -1.646 -2.793 1 97.31 300 LYS A C 1
ATOM 2425 O O . LYS A 1 300 ? 15.953 -2.176 -3.41 1 97.31 300 LYS A O 1
ATOM 2430 N N . HIS A 1 301 ? 17.938 -1.146 -3.361 1 93.38 301 HIS A N 1
ATOM 2431 C CA . HIS A 1 301 ? 18.031 -1.208 -4.816 1 93.38 301 HIS A CA 1
ATOM 2432 C C . HIS A 1 301 ? 18.812 -2.447 -5.258 1 93.38 301 HIS A C 1
ATOM 2434 O O . HIS A 1 301 ? 18.594 -2.947 -6.367 1 93.38 301 HIS A O 1
ATOM 2440 N N . GLU A 1 302 ? 19.672 -2.859 -4.426 1 94.06 302 GLU A N 1
ATOM 2441 C CA . GLU A 1 302 ? 20.406 -4.086 -4.73 1 94.06 302 GLU A CA 1
ATOM 2442 C C . GLU A 1 302 ? 19.703 -5.305 -4.145 1 94.06 302 GLU A C 1
ATOM 2444 O O . GLU A 1 302 ? 19.5 -5.391 -2.93 1 94.06 302 GLU A O 1
ATOM 2449 N N . MET A 1 303 ? 19.297 -6.141 -5.047 1 96.44 303 MET A N 1
ATOM 2450 C CA . MET A 1 303 ? 18.672 -7.398 -4.664 1 96.44 303 MET A CA 1
ATOM 2451 C C . MET A 1 303 ? 19.172 -8.547 -5.543 1 96.44 303 MET A C 1
ATOM 2453 O O . MET A 1 303 ? 19.578 -8.32 -6.684 1 96.44 303 MET A O 1
ATOM 2457 N N . ARG A 1 304 ? 19.203 -9.711 -4.938 1 98 304 ARG A N 1
ATOM 2458 C CA . ARG A 1 304 ? 19.609 -10.906 -5.668 1 98 304 ARG A CA 1
ATOM 2459 C C . ARG A 1 304 ? 18.5 -11.953 -5.645 1 98 304 ARG A C 1
ATOM 2461 O O . ARG A 1 304 ? 18.266 -12.609 -4.625 1 98 304 ARG A O 1
ATOM 2468 N N . ALA A 1 305 ? 17.969 -12.195 -6.812 1 98.5 305 ALA A N 1
ATOM 2469 C CA . ALA A 1 305 ? 16.859 -13.156 -6.934 1 98.5 305 ALA A CA 1
ATOM 2470 C C . ALA A 1 305 ? 17.375 -14.586 -6.883 1 98.5 305 ALA A C 1
ATOM 2472 O O . ALA A 1 305 ? 16.609 -15.531 -6.691 1 98.5 305 ALA A O 1
ATOM 2473 N N . ASP A 1 306 ? 18.672 -14.773 -7.082 1 98.31 306 ASP A N 1
ATOM 2474 C CA . ASP A 1 306 ? 19.25 -16.109 -7.074 1 98.31 306 ASP A CA 1
ATOM 2475 C C . ASP A 1 306 ? 19.859 -16.438 -5.719 1 98.31 306 ASP A C 1
ATOM 2477 O O . ASP A 1 306 ? 20.672 -17.359 -5.605 1 98.31 306 ASP A O 1
ATOM 2481 N N . ARG A 1 307 ? 19.562 -15.648 -4.699 1 98.38 307 ARG A N 1
ATOM 2482 C CA . ARG A 1 307 ? 19.844 -15.945 -3.295 1 98.38 307 ARG A CA 1
ATOM 2483 C C . ARG A 1 307 ? 18.547 -16.141 -2.514 1 98.38 307 ARG A C 1
ATOM 2485 O O . ARG A 1 307 ? 17.484 -15.664 -2.93 1 98.38 307 ARG A O 1
ATOM 2492 N N . TRP A 1 308 ? 18.688 -16.859 -1.432 1 98.75 308 TRP A N 1
ATOM 2493 C CA . TRP A 1 308 ? 17.484 -17.156 -0.655 1 98.75 308 TRP A CA 1
ATOM 2494 C C . TRP A 1 308 ? 16.922 -15.891 -0.023 1 98.75 308 TRP A C 1
ATOM 2496 O O . TRP A 1 308 ? 17.656 -15.109 0.583 1 98.75 308 TRP A O 1
ATOM 2506 N N . MET A 1 309 ? 15.641 -15.734 -0.187 1 98.81 309 MET A N 1
ATOM 2507 C CA . MET A 1 309 ? 14.867 -14.641 0.388 1 98.81 309 MET A CA 1
ATOM 2508 C C . MET A 1 309 ? 13.641 -15.164 1.132 1 98.81 309 MET A C 1
ATOM 2510 O O . MET A 1 309 ? 13.031 -16.141 0.708 1 98.81 309 MET A O 1
ATOM 2514 N N . LEU A 1 310 ? 13.289 -14.547 2.201 1 98.88 310 LEU A N 1
ATOM 2515 C CA . LEU A 1 310 ? 12.117 -14.93 2.982 1 98.88 310 LEU A CA 1
ATOM 2516 C C . LEU A 1 310 ? 10.945 -14 2.699 1 98.88 310 LEU A C 1
ATOM 2518 O O . LEU A 1 310 ? 11.055 -12.781 2.879 1 98.88 310 LEU A O 1
ATOM 2522 N N . PHE A 1 311 ? 9.938 -14.602 2.262 1 98.81 311 PHE A N 1
ATOM 2523 C CA . PHE A 1 311 ? 8.742 -13.836 1.949 1 98.81 311 PHE A CA 1
ATOM 2524 C C . PHE A 1 311 ? 7.668 -14.047 3.012 1 98.81 311 PHE A C 1
ATOM 2526 O O . PHE A 1 311 ? 7.168 -15.164 3.182 1 98.81 311 PHE A O 1
ATOM 2533 N N . GLU A 1 312 ? 7.348 -12.992 3.725 1 98.69 312 GLU A N 1
ATOM 2534 C CA . GLU A 1 312 ? 6.316 -12.938 4.754 1 98.69 312 GLU A CA 1
ATOM 2535 C C . GLU A 1 312 ? 5.004 -12.398 4.191 1 98.69 312 GLU A C 1
ATOM 2537 O O . GLU A 1 312 ? 4.969 -11.297 3.635 1 98.69 312 GLU A O 1
ATOM 2542 N N . ASN A 1 313 ? 3.916 -13.172 4.297 1 98.38 313 ASN A N 1
ATOM 2543 C CA . ASN A 1 313 ? 2.588 -12.742 3.871 1 98.38 313 ASN A CA 1
ATOM 2544 C C . ASN A 1 313 ? 1.581 -12.812 5.016 1 98.38 313 ASN A C 1
ATOM 2546 O O . ASN A 1 313 ? 1.459 -13.844 5.68 1 98.38 313 ASN A O 1
ATOM 2550 N N . THR A 1 314 ? 0.829 -11.742 5.203 1 98.12 314 THR A N 1
ATOM 2551 C CA . THR A 1 314 ? -0.198 -11.703 6.238 1 98.12 314 THR A CA 1
ATOM 2552 C C . THR A 1 314 ? -1.543 -11.281 5.648 1 98.12 314 THR A C 1
ATOM 2554 O O . THR A 1 314 ? -1.652 -10.219 5.035 1 98.12 314 THR A O 1
ATOM 2557 N N . SER A 1 315 ? -2.527 -12.133 5.797 1 98 315 SER A N 1
ATOM 2558 C CA . SER A 1 315 ? -3.885 -11.727 5.449 1 98 315 SER A CA 1
ATOM 2559 C C . SER A 1 315 ? -4.512 -10.883 6.559 1 98 315 SER A C 1
ATOM 2561 O O . SER A 1 315 ? -5.086 -11.422 7.508 1 98 315 SER A O 1
ATOM 2563 N N . THR A 1 316 ? -4.594 -9.633 6.352 1 98.19 316 THR A N 1
ATOM 2564 C CA . THR A 1 316 ? -4.969 -8.672 7.375 1 98.19 316 THR A CA 1
ATOM 2565 C C . THR A 1 316 ? -6.477 -8.688 7.613 1 98.19 316 THR A C 1
ATOM 2567 O O . THR A 1 316 ? -6.93 -8.625 8.758 1 98.19 316 THR A O 1
ATOM 2570 N N . VAL A 1 317 ? -7.195 -8.719 6.512 1 98.56 317 VAL A N 1
ATOM 2571 C CA . VAL A 1 317 ? -8.648 -8.641 6.602 1 98.56 317 VAL A CA 1
ATOM 2572 C C . VAL A 1 317 ? -9.273 -9.281 5.363 1 98.56 317 VAL A C 1
ATOM 2574 O O . VAL A 1 317 ? -8.703 -9.227 4.273 1 98.56 317 VAL A O 1
ATOM 2577 N N . ALA A 1 318 ? -10.375 -9.891 5.59 1 98.06 318 ALA A N 1
ATOM 2578 C CA . ALA A 1 318 ? -11.211 -10.391 4.504 1 98.06 318 ALA A CA 1
ATOM 2579 C C . ALA A 1 318 ? -12.688 -10.141 4.789 1 98.06 318 ALA A C 1
ATOM 2581 O O . ALA A 1 318 ? -13.125 -10.211 5.941 1 98.06 318 ALA A O 1
ATOM 2582 N N . GLY A 1 319 ? -13.375 -9.875 3.791 1 96.94 319 GLY A N 1
ATOM 2583 C CA . GLY A 1 319 ? -14.812 -9.641 3.838 1 96.94 319 GLY A CA 1
ATOM 2584 C C . GLY A 1 319 ? -15.359 -8.992 2.58 1 96.94 319 GLY A C 1
ATOM 2585 O O . GLY A 1 319 ? -14.594 -8.453 1.778 1 96.94 319 GLY A O 1
ATOM 2586 N N . ARG A 1 320 ? -16.641 -9.188 2.432 1 95.25 320 ARG A N 1
ATOM 2587 C CA . ARG A 1 320 ? -17.344 -8.508 1.348 1 95.25 320 ARG A CA 1
ATOM 2588 C C . ARG A 1 320 ? -16.75 -8.883 -0.007 1 95.25 320 ARG A C 1
ATOM 2590 O O . ARG A 1 320 ? -16.609 -8.031 -0.887 1 95.25 320 ARG A O 1
ATOM 2597 N N . GLY A 1 321 ? -16.297 -10.062 -0.144 1 96.25 321 GLY A N 1
ATOM 2598 C CA . GLY A 1 321 ? -15.836 -10.586 -1.42 1 96.25 321 GLY A CA 1
ATOM 2599 C C . GLY A 1 321 ? -14.391 -10.227 -1.723 1 96.25 321 GLY A C 1
ATOM 2600 O O . GLY A 1 321 ? -13.922 -10.414 -2.846 1 96.25 321 GLY A O 1
ATOM 2601 N N . ARG A 1 322 ? -13.727 -9.625 -0.719 1 98.12 322 ARG A N 1
ATOM 2602 C CA . ARG A 1 322 ? -12.336 -9.219 -0.93 1 98.12 322 ARG A CA 1
ATOM 2603 C C . ARG A 1 322 ? -11.469 -9.609 0.262 1 98.12 322 ARG A C 1
ATOM 2605 O O . ARG A 1 322 ? -11.984 -9.93 1.334 1 98.12 322 ARG A O 1
ATOM 2612 N N . ALA A 1 323 ? -10.211 -9.656 0.054 1 98.56 323 ALA A N 1
ATOM 2613 C CA . ALA A 1 323 ? -9.211 -9.82 1.11 1 98.56 323 ALA A CA 1
ATOM 2614 C C . ALA A 1 323 ? -8 -8.922 0.864 1 98.56 323 ALA A C 1
ATOM 2616 O O . ALA A 1 323 ? -7.613 -8.695 -0.284 1 98.56 323 ALA A O 1
ATOM 2617 N N . PHE A 1 324 ? -7.516 -8.453 1.948 1 98.88 324 PHE A N 1
ATOM 2618 C CA . PHE A 1 324 ? -6.348 -7.578 1.906 1 98.88 324 PHE A CA 1
ATOM 2619 C C . PHE A 1 324 ? -5.148 -8.242 2.572 1 98.88 324 PHE A C 1
ATOM 2621 O O . PHE A 1 324 ? -5.242 -8.703 3.711 1 98.88 324 PHE A O 1
ATOM 2628 N N . ILE A 1 325 ? -3.996 -8.242 1.794 1 98.88 325 ILE A N 1
ATOM 2629 C CA . ILE A 1 325 ? -2.799 -8.945 2.236 1 98.88 325 ILE A CA 1
ATOM 2630 C C . ILE A 1 325 ? -1.607 -7.992 2.244 1 98.88 325 ILE A C 1
ATOM 2632 O O . ILE A 1 325 ? -1.464 -7.16 1.345 1 98.88 325 ILE A O 1
ATOM 2636 N N . THR A 1 326 ? -0.789 -8.109 3.258 1 98.75 326 THR A N 1
ATOM 2637 C CA . THR A 1 326 ? 0.484 -7.398 3.318 1 98.75 326 THR A CA 1
ATOM 2638 C C . THR A 1 326 ? 1.653 -8.375 3.23 1 98.75 326 THR A C 1
ATOM 2640 O O . THR A 1 326 ? 1.511 -9.555 3.562 1 98.75 326 THR A O 1
ATOM 2643 N N . GLY A 1 327 ? 2.777 -7.844 2.688 1 98.69 327 GLY A N 1
ATOM 2644 C CA . GLY A 1 327 ? 3.959 -8.68 2.531 1 98.69 327 GLY A CA 1
ATOM 2645 C C . GLY A 1 327 ? 5.254 -7.945 2.828 1 98.69 327 GLY A C 1
ATOM 2646 O O . GLY A 1 327 ? 5.336 -6.727 2.654 1 98.69 327 GLY A O 1
ATOM 2647 N N . LYS A 1 328 ? 6.211 -8.695 3.291 1 98.81 328 LYS A N 1
ATOM 2648 C CA . LYS A 1 328 ? 7.598 -8.266 3.465 1 98.81 328 LYS A CA 1
ATOM 2649 C C . LYS A 1 328 ? 8.562 -9.305 2.898 1 98.81 328 LYS A C 1
ATOM 2651 O O . LYS A 1 328 ? 8.398 -10.508 3.125 1 98.81 328 LYS A O 1
ATOM 2656 N N . LEU A 1 329 ? 9.461 -8.812 2.141 1 98.88 329 LEU A N 1
ATOM 2657 C CA . LEU A 1 329 ? 10.5 -9.688 1.607 1 98.88 329 LEU A CA 1
ATOM 2658 C C . LEU A 1 329 ? 11.844 -9.383 2.248 1 98.88 329 LEU A C 1
ATOM 2660 O O . LEU A 1 329 ? 12.312 -8.242 2.217 1 98.88 329 LEU A O 1
ATOM 2664 N N . TRP A 1 330 ? 12.461 -10.438 2.768 1 98.81 330 TRP A N 1
ATOM 2665 C CA . TRP A 1 330 ? 13.711 -10.32 3.508 1 98.81 330 TRP A CA 1
ATOM 2666 C C . TRP A 1 330 ? 14.844 -11.031 2.783 1 98.81 330 TRP A C 1
ATOM 2668 O O . TRP A 1 330 ? 14.648 -12.117 2.227 1 98.81 330 TRP A O 1
ATOM 2678 N N . SER A 1 331 ? 16 -10.438 2.891 1 98.56 331 SER A N 1
ATOM 2679 C CA . SER A 1 331 ? 17.188 -11.234 2.564 1 98.56 331 SER A CA 1
ATOM 2680 C C . SER A 1 331 ? 17.453 -12.289 3.635 1 98.56 331 SER A C 1
ATOM 2682 O O . SER A 1 331 ? 16.875 -12.234 4.723 1 98.56 331 SER A O 1
ATOM 2684 N N . GLU A 1 332 ? 18.312 -13.148 3.287 1 97.69 332 GLU A N 1
ATOM 2685 C CA . GLU A 1 332 ? 18.641 -14.203 4.238 1 97.69 332 GLU A CA 1
ATOM 2686 C C . GLU A 1 332 ? 19.266 -13.633 5.508 1 97.69 332 GLU A C 1
ATOM 2688 O O . GLU A 1 332 ? 19.094 -14.188 6.594 1 97.69 332 GLU A O 1
ATOM 2693 N N . GLU A 1 333 ? 19.938 -12.531 5.387 1 97 333 GLU A N 1
ATOM 2694 C CA . GLU A 1 333 ? 20.641 -11.914 6.504 1 97 333 GLU A CA 1
ATOM 2695 C C . GLU A 1 333 ? 19.719 -11.016 7.32 1 97 333 GLU A C 1
ATOM 2697 O O . GLU A 1 333 ? 20.141 -10.414 8.305 1 97 333 GLU A O 1
ATOM 2702 N N . GLY A 1 334 ? 18.531 -10.836 6.91 1 98.06 334 GLY A N 1
ATOM 2703 C CA . GLY A 1 334 ? 17.562 -10.109 7.727 1 98.06 334 GLY A CA 1
ATOM 2704 C C . GLY A 1 334 ? 17.359 -8.68 7.27 1 98.06 334 GLY A C 1
ATOM 2705 O O . GLY A 1 334 ? 16.812 -7.863 8.008 1 98.06 334 GLY A O 1
ATOM 2706 N N . ILE A 1 335 ? 17.828 -8.383 6.055 1 98.19 335 ILE A N 1
ATOM 2707 C CA . ILE A 1 335 ? 17.594 -7.062 5.48 1 98.19 335 ILE A CA 1
ATOM 2708 C C . ILE A 1 335 ? 16.203 -7.027 4.848 1 98.19 335 ILE A C 1
ATOM 2710 O O . ILE A 1 335 ? 15.852 -7.91 4.059 1 98.19 335 ILE A O 1
ATOM 2714 N N . LEU A 1 336 ? 15.414 -6.008 5.242 1 98.75 336 LEU A N 1
ATOM 2715 C CA . LEU A 1 336 ? 14.117 -5.824 4.59 1 98.75 336 LEU A CA 1
ATOM 2716 C C . LEU A 1 336 ? 14.297 -5.25 3.188 1 98.75 336 LEU A C 1
ATOM 2718 O O . LEU A 1 336 ? 14.602 -4.066 3.031 1 98.75 336 LEU A O 1
ATOM 2722 N N . LEU A 1 337 ? 14.062 -6.078 2.195 1 98.75 337 LEU A N 1
ATOM 2723 C CA . LEU A 1 337 ? 14.297 -5.684 0.811 1 98.75 337 LEU A CA 1
ATOM 2724 C C . LEU A 1 337 ? 13.133 -4.852 0.282 1 98.75 337 LEU A C 1
ATOM 2726 O O . LEU A 1 337 ? 13.344 -3.861 -0.425 1 98.75 337 LEU A O 1
ATOM 2730 N N . LEU A 1 338 ? 11.953 -5.258 0.573 1 98.81 338 LEU A N 1
ATOM 2731 C CA . LEU A 1 338 ? 10.773 -4.547 0.092 1 98.81 338 LEU A CA 1
ATOM 2732 C C . LEU A 1 338 ? 9.547 -4.895 0.933 1 98.81 338 LEU A C 1
ATOM 2734 O O . LEU A 1 338 ? 9.57 -5.859 1.703 1 98.81 338 LEU A O 1
ATOM 2738 N N . SER A 1 339 ? 8.57 -4.047 0.894 1 98.88 339 SER A N 1
ATOM 2739 C CA . SER A 1 339 ? 7.207 -4.273 1.377 1 98.88 339 SER A CA 1
ATOM 2740 C C . SER A 1 339 ? 6.207 -4.293 0.225 1 98.88 339 SER A C 1
ATOM 2742 O O . SER A 1 339 ? 6.445 -3.684 -0.819 1 98.88 339 SER A O 1
ATOM 2744 N N . CYS A 1 340 ? 5.133 -5.027 0.391 1 98.69 340 CYS A N 1
ATOM 2745 C CA . CYS A 1 340 ? 4.129 -5.031 -0.666 1 98.69 340 CYS A CA 1
ATOM 2746 C C . CYS A 1 340 ? 2.734 -5.254 -0.092 1 98.69 340 CYS A C 1
ATOM 2748 O O . CYS A 1 340 ? 2.592 -5.645 1.068 1 98.69 340 CYS A O 1
ATOM 2750 N N . THR A 1 341 ? 1.715 -4.855 -0.807 1 98.88 341 THR A N 1
ATOM 2751 C CA . THR A 1 341 ? 0.303 -5.051 -0.496 1 98.88 341 THR A CA 1
ATOM 2752 C C . THR A 1 341 ? -0.453 -5.57 -1.716 1 98.88 341 THR A C 1
ATOM 2754 O O . THR A 1 341 ? -0.044 -5.332 -2.854 1 98.88 341 THR A O 1
ATOM 2757 N N . GLN A 1 342 ? -1.478 -6.277 -1.397 1 98.81 342 GLN A N 1
ATOM 2758 C CA . GLN A 1 342 ? -2.346 -6.805 -2.443 1 98.81 342 GLN A CA 1
ATOM 2759 C C . GLN A 1 342 ? -3.773 -6.984 -1.936 1 98.81 342 GLN A C 1
ATOM 2761 O O . GLN A 1 342 ? -3.986 -7.441 -0.811 1 98.81 342 GLN A O 1
ATOM 2766 N N . GLU A 1 343 ? -4.672 -6.531 -2.727 1 98.81 343 GLU A N 1
ATOM 2767 C CA . GLU A 1 343 ? -6.062 -6.91 -2.508 1 98.81 343 GLU A CA 1
ATOM 2768 C C . GLU A 1 343 ? -6.543 -7.887 -3.578 1 98.81 343 GLU A C 1
ATOM 2770 O O . GLU A 1 343 ? -6.156 -7.777 -4.742 1 98.81 343 GLU A O 1
ATOM 2775 N N . VAL A 1 344 ? -7.402 -8.867 -3.166 1 98.25 344 VAL A N 1
ATOM 2776 C CA . VAL A 1 344 ? -7.895 -9.883 -4.086 1 98.25 344 VAL A CA 1
ATOM 2777 C C . VAL A 1 344 ? -9.414 -9.992 -3.979 1 98.25 344 VAL A C 1
ATOM 2779 O O . VAL A 1 344 ? -9.992 -9.633 -2.949 1 98.25 344 VAL A O 1
ATOM 2782 N N . VAL A 1 345 ? -9.984 -10.414 -5.078 1 97.31 345 VAL A N 1
ATOM 2783 C CA . VAL A 1 345 ? -11.336 -10.953 -5.008 1 97.31 345 VAL A CA 1
ATOM 2784 C C . VAL A 1 345 ? -11.312 -12.336 -4.371 1 97.31 345 VAL A C 1
ATOM 2786 O O . VAL A 1 345 ? -10.484 -13.172 -4.723 1 97.31 345 VAL A O 1
ATOM 2789 N N . LEU A 1 346 ? -12.117 -12.523 -3.475 1 97 346 LEU A N 1
ATOM 2790 C CA . LEU A 1 346 ? -12.258 -13.812 -2.805 1 97 346 LEU A CA 1
ATOM 2791 C C . LEU A 1 346 ? -13.727 -14.18 -2.629 1 97 346 LEU A C 1
ATOM 2793 O O . LEU A 1 346 ? -14.375 -13.727 -1.684 1 97 346 LEU A O 1
ATOM 2797 N N . ARG A 1 347 ? -14.195 -15.055 -3.535 1 96 347 ARG A N 1
ATOM 2798 C CA . ARG A 1 347 ? -15.586 -15.484 -3.523 1 96 347 ARG A CA 1
ATOM 2799 C C . ARG A 1 347 ? -15.695 -16.984 -3.254 1 96 347 ARG A C 1
ATOM 2801 O O . ARG A 1 347 ? -14.734 -17.719 -3.455 1 96 347 ARG A O 1
ATOM 2808 N N . GLY A 1 348 ? -16.781 -17.344 -2.723 1 92.94 348 GLY A N 1
ATOM 2809 C CA . GLY A 1 348 ? -17.078 -18.734 -2.451 1 92.94 348 GLY A CA 1
ATOM 2810 C C . GLY A 1 348 ? -18.562 -19.031 -2.441 1 92.94 348 GLY A C 1
ATOM 2811 O O . GLY A 1 348 ? -19.391 -18.125 -2.365 1 92.94 348 GLY A O 1
ATOM 2812 N N . ASN A 1 349 ? -18.734 -20.391 -2.713 1 85.44 349 ASN A N 1
ATOM 2813 C CA . ASN A 1 349 ? -20.109 -20.859 -2.631 1 85.44 349 ASN A CA 1
ATOM 2814 C C . ASN A 1 349 ? -20.375 -21.594 -1.318 1 85.44 349 ASN A C 1
ATOM 2816 O O . ASN A 1 349 ? -19.453 -22.125 -0.701 1 85.44 349 ASN A O 1
ATOM 2820 N N . GLY A 1 350 ? -21.422 -21.266 -0.686 1 82.56 350 GLY A N 1
ATOM 2821 C CA . GLY A 1 350 ? -21.781 -22.016 0.513 1 82.56 350 GLY A CA 1
ATOM 2822 C C . GLY A 1 350 ? -21.781 -21.156 1.767 1 82.56 350 GLY A C 1
ATOM 2823 O O . GLY A 1 350 ? -22.125 -19.969 1.714 1 82.56 350 GLY A O 1
ATOM 2824 N N . GLN A 1 351 ? -21.328 -21.922 2.826 1 89.75 351 GLN A N 1
ATOM 2825 C CA . GLN A 1 351 ? -21.359 -21.266 4.129 1 89.75 351 GLN A CA 1
ATOM 2826 C C . GLN A 1 351 ? -20.156 -20.328 4.289 1 89.75 351 GLN A C 1
ATOM 2828 O O . GLN A 1 351 ? -19.047 -20.641 3.869 1 89.75 351 GLN A O 1
ATOM 2833 N N . VAL A 1 352 ? -20.422 -19.219 4.883 1 95.25 352 VAL A N 1
ATOM 2834 C CA . VAL A 1 352 ? -19.391 -18.234 5.16 1 95.25 352 VAL A CA 1
ATOM 2835 C C . VAL A 1 352 ? -18.391 -18.797 6.18 1 95.25 352 VAL A C 1
ATOM 2837 O O . VAL A 1 352 ? -18.797 -19.281 7.238 1 95.25 352 VAL A O 1
ATOM 2840 N N . SER A 1 353 ? -17.141 -18.812 5.816 1 94.06 353 SER A N 1
ATOM 2841 C CA . SER A 1 353 ? -16.109 -19.203 6.777 1 94.06 353 SER A CA 1
ATOM 2842 C C . SER A 1 353 ? -15.68 -18.016 7.629 1 94.06 353 SER A C 1
ATOM 2844 O O . SER A 1 353 ? -15.305 -16.969 7.094 1 94.06 353 SER A O 1
ATOM 2846 N N . ARG A 1 354 ? -15.688 -18.172 8.93 1 93.81 354 ARG A N 1
ATOM 2847 C CA . ARG A 1 354 ? -15.359 -17.078 9.844 1 93.81 354 ARG A CA 1
ATOM 2848 C C . ARG A 1 354 ? -14.203 -17.453 10.758 1 93.81 354 ARG A C 1
ATOM 2850 O O . ARG A 1 354 ? -14.18 -18.562 11.312 1 93.81 354 ARG A O 1
ATOM 2857 N N . LEU A 1 355 ? -13.281 -16.562 10.82 1 91.5 355 LEU A N 1
ATOM 2858 C CA . LEU A 1 355 ? -12.148 -16.719 11.727 1 91.5 355 LEU A CA 1
ATOM 2859 C C . LEU A 1 355 ? -11.906 -15.438 12.516 1 91.5 355 LEU A C 1
ATOM 2861 O O . LEU A 1 355 ? -12.117 -14.336 12 1 91.5 355 LEU A O 1
ATOM 2865 N N . MET B 1 1 ? 58.438 47.844 -29.438 1 18.55 1 MET B N 1
ATOM 2866 C CA . MET B 1 1 ? 57.75 49.156 -29.422 1 18.55 1 MET B CA 1
ATOM 2867 C C . MET B 1 1 ? 56.312 49 -29.8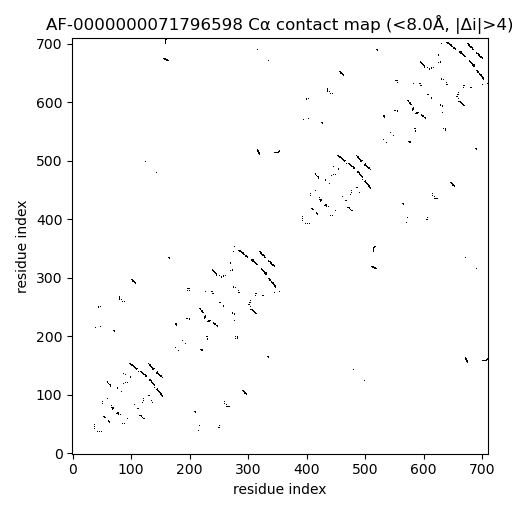59 1 18.55 1 MET B C 1
ATOM 2869 O O . MET B 1 1 ? 55.938 48.031 -30.5 1 18.55 1 MET B O 1
ATOM 2873 N N . ARG B 1 2 ? 55.375 50.156 -29.719 1 18.05 2 ARG B N 1
ATOM 2874 C CA . ARG B 1 2 ? 54.156 50.531 -29.031 1 18.05 2 ARG B CA 1
ATOM 2875 C C . ARG B 1 2 ? 52.938 50.406 -29.969 1 18.05 2 ARG B C 1
ATOM 2877 O O . ARG B 1 2 ? 51.812 50.656 -29.578 1 18.05 2 ARG B O 1
ATOM 2884 N N . SER B 1 3 ? 52.969 49.781 -31.141 1 19.3 3 SER B N 1
ATOM 2885 C CA . SER B 1 3 ? 52.188 50.625 -32.031 1 19.3 3 SER B CA 1
ATOM 2886 C C . SER B 1 3 ? 50.688 50.594 -31.672 1 19.3 3 SER B C 1
ATOM 2888 O O . SER B 1 3 ? 50.125 49.531 -31.484 1 19.3 3 SER B O 1
ATOM 2890 N N . PRO B 1 4 ? 49.906 51.812 -31.328 1 18.11 4 PRO B N 1
ATOM 2891 C CA . PRO B 1 4 ? 48.844 52.406 -30.531 1 18.11 4 PRO B CA 1
ATOM 2892 C C . PRO B 1 4 ? 47.469 52.312 -31.203 1 18.11 4 PRO B C 1
ATOM 2894 O O . PRO B 1 4 ? 46.469 52.844 -30.703 1 18.11 4 PRO B O 1
ATOM 2897 N N . LEU B 1 5 ? 47.312 51.656 -32.375 1 19.19 5 LEU B N 1
ATOM 2898 C CA . LEU B 1 5 ? 46.312 52.281 -33.188 1 19.19 5 LEU B CA 1
ATOM 2899 C C . LEU B 1 5 ? 44.969 52.344 -32.469 1 19.19 5 LEU B C 1
ATOM 2901 O O . LEU B 1 5 ? 44.625 51.438 -31.703 1 19.19 5 LEU B O 1
ATOM 2905 N N . LEU B 1 6 ? 44.031 53.344 -32.844 1 17.67 6 LEU B N 1
ATOM 2906 C CA . LEU B 1 6 ? 43.031 54.375 -32.5 1 17.67 6 LEU B CA 1
ATOM 2907 C C . LEU B 1 6 ? 41.656 53.719 -32.281 1 17.67 6 LEU B C 1
ATOM 2909 O O . LEU B 1 6 ? 41.344 52.688 -32.906 1 17.67 6 LEU B O 1
ATOM 2913 N N . ARG B 1 7 ? 40.656 54.438 -31.562 1 16.19 7 ARG B N 1
ATOM 2914 C CA . ARG B 1 7 ? 39.656 54.594 -30.516 1 16.19 7 ARG B CA 1
ATOM 2915 C C . ARG B 1 7 ? 38.25 54.562 -31.094 1 16.19 7 ARG B C 1
ATOM 2917 O O . ARG B 1 7 ? 37.344 53.938 -30.516 1 16.19 7 ARG B O 1
ATOM 2924 N N . HIS B 1 8 ? 37.812 55.312 -32.219 1 15.72 8 HIS B N 1
ATOM 2925 C CA . HIS B 1 8 ? 36.812 56.344 -31.969 1 15.72 8 HIS B CA 1
ATOM 2926 C C . HIS B 1 8 ? 35.406 55.844 -32.188 1 15.72 8 HIS B C 1
ATOM 2928 O O . HIS B 1 8 ? 34.438 56.562 -31.984 1 15.72 8 HIS B O 1
ATOM 2934 N N . VAL B 1 9 ? 35 54.844 -32.906 1 18.7 9 VAL B N 1
ATOM 2935 C CA . VAL B 1 9 ? 33.812 55.125 -33.656 1 18.7 9 VAL B CA 1
ATOM 2936 C C . VAL B 1 9 ? 32.625 55.312 -32.719 1 18.7 9 VAL B C 1
ATOM 2938 O O . VAL B 1 9 ? 32.25 54.375 -32 1 18.7 9 VAL B O 1
ATOM 2941 N N . SER B 1 10 ? 32.344 56.562 -32.312 1 15.39 10 SER B N 1
ATOM 2942 C CA . SER B 1 10 ? 31.469 57.219 -31.344 1 15.39 10 SER B CA 1
ATOM 2943 C C . SER B 1 10 ? 30.016 56.844 -31.578 1 15.39 10 SER B C 1
ATOM 2945 O O . SER B 1 10 ? 29.375 56.25 -30.688 1 15.39 10 SER B O 1
ATOM 2947 N N . ARG B 1 11 ? 29.094 57.812 -32.062 1 15.55 11 ARG B N 1
ATOM 2948 C CA . ARG B 1 11 ? 28.125 58.594 -31.312 1 15.55 11 ARG B CA 1
ATOM 2949 C C . ARG B 1 11 ? 26.703 58.062 -31.531 1 15.55 11 ARG B C 1
ATOM 2951 O O . ARG B 1 11 ? 25.922 57.969 -30.578 1 15.55 11 ARG B O 1
ATOM 2958 N N . LEU B 1 12 ? 26.156 58.156 -32.781 1 17.97 12 LEU B N 1
ATOM 2959 C CA . LEU B 1 12 ? 24.953 58.969 -32.938 1 17.97 12 LEU B CA 1
ATOM 2960 C C . LEU B 1 12 ? 23.719 58.188 -32.438 1 17.97 12 LEU B C 1
ATOM 2962 O O . LEU B 1 12 ? 23.5 57.031 -32.844 1 17.97 12 LEU B O 1
ATOM 2966 N N . LEU B 1 13 ? 22.859 58.75 -31.391 1 17.19 13 LEU B N 1
ATOM 2967 C CA . LEU B 1 13 ? 21.891 58.594 -30.312 1 17.19 13 LEU B CA 1
ATOM 2968 C C . LEU B 1 13 ? 20.469 58.469 -30.875 1 17.19 13 LEU B C 1
ATOM 2970 O O . LEU B 1 13 ? 19.547 58.094 -30.141 1 17.19 13 LEU B O 1
ATOM 2974 N N . THR B 1 14 ? 20.062 58.75 -32.188 1 17.5 14 THR B N 1
ATOM 2975 C CA . THR B 1 14 ? 18.828 59.531 -32.156 1 17.5 14 THR B CA 1
ATOM 2976 C C . THR B 1 14 ? 17.656 58.656 -31.703 1 17.5 14 THR B C 1
ATOM 2978 O O . THR B 1 14 ? 17.594 57.469 -32.031 1 17.5 14 THR B O 1
ATOM 2981 N N . ALA B 1 15 ? 16.625 59.25 -30.906 1 18.72 15 ALA B N 1
ATOM 2982 C CA . ALA B 1 15 ? 15.547 59.031 -29.938 1 18.72 15 ALA B CA 1
ATOM 2983 C C . ALA B 1 15 ? 14.242 58.656 -30.641 1 18.72 15 ALA B C 1
ATOM 2985 O O . ALA B 1 15 ? 13.203 58.5 -29.984 1 18.72 15 ALA B O 1
ATOM 2986 N N . ALA B 1 16 ? 14.102 58.406 -31.922 1 19.19 16 ALA B N 1
ATOM 2987 C CA . ALA B 1 16 ? 12.773 58.812 -32.375 1 19.19 16 ALA B CA 1
ATOM 2988 C C . ALA B 1 16 ? 11.672 58.125 -31.594 1 19.19 16 ALA B C 1
ATOM 2990 O O . ALA B 1 16 ? 11.898 57.062 -31.016 1 19.19 16 ALA B O 1
ATOM 2991 N N . ASP B 1 17 ? 10.281 58.625 -31.688 1 19 17 ASP B N 1
ATOM 2992 C CA . ASP B 1 17 ? 8.969 58.875 -31.094 1 19 17 ASP B CA 1
ATOM 2993 C C . ASP B 1 17 ? 8.109 57.594 -31.125 1 19 17 ASP B C 1
ATOM 2995 O O . ASP B 1 17 ? 7.707 57.156 -32.188 1 19 17 ASP B O 1
ATOM 2999 N N . CYS B 1 18 ? 8.484 56.5 -30.594 1 19.05 18 CYS B N 1
ATOM 3000 C CA . CYS B 1 18 ? 7.656 55.281 -30.641 1 19.05 18 CYS B CA 1
ATOM 3001 C C . CYS B 1 18 ? 6.27 55.562 -30.062 1 19.05 18 CYS B C 1
ATOM 3003 O O . CYS B 1 18 ? 6.133 55.844 -28.875 1 19.05 18 CYS B O 1
ATOM 3005 N N . VAL B 1 19 ? 5.438 56.219 -30.844 1 21.31 19 VAL B N 1
ATOM 3006 C CA . VAL B 1 19 ? 4.059 56.5 -30.453 1 21.31 19 VAL B CA 1
ATOM 3007 C C . VAL B 1 19 ? 3.416 55.219 -29.922 1 21.31 19 VAL B C 1
ATOM 3009 O O . VAL B 1 19 ? 3.422 54.188 -30.594 1 21.31 19 VAL B O 1
ATOM 3012 N N . SER B 1 20 ? 3.35 55.062 -28.609 1 19.03 20 SER B N 1
ATOM 3013 C CA . SER B 1 20 ? 2.797 54.031 -27.75 1 19.03 20 SER B CA 1
ATOM 3014 C C . SER B 1 20 ? 1.302 53.844 -28 1 19.03 20 SER B C 1
ATOM 3016 O O . SER B 1 20 ? 0.503 54.719 -27.625 1 19.03 20 SER B O 1
ATOM 3018 N N . LEU B 1 21 ? 0.839 53.75 -29.234 1 22.44 21 LEU B N 1
ATOM 3019 C CA . LEU B 1 21 ? -0.618 53.656 -29.281 1 22.44 21 LEU B CA 1
ATOM 3020 C C . LEU B 1 21 ? -1.141 52.594 -28.344 1 22.44 21 LEU B C 1
ATOM 3022 O O . LEU B 1 21 ? -0.98 51.375 -28.625 1 22.44 21 LEU B O 1
ATOM 3026 N N . SER B 1 22 ? -1.004 52.719 -27.047 1 20.56 22 SER B N 1
ATOM 3027 C CA . SER B 1 22 ? -1.451 51.781 -26.031 1 20.56 22 SER B CA 1
ATOM 3028 C C . SER B 1 22 ? -2.971 51.625 -26.031 1 20.56 22 SER B C 1
ATOM 3030 O O . SER B 1 22 ? -3.682 52.5 -25.516 1 20.56 22 SER B O 1
ATOM 3032 N N . ARG B 1 23 ? -3.633 51.5 -27.156 1 25.81 23 ARG B N 1
ATOM 3033 C CA . ARG B 1 23 ? -5.066 51.406 -26.891 1 25.81 23 ARG B CA 1
ATOM 3034 C C . ARG B 1 23 ? -5.371 50.344 -25.859 1 25.81 23 ARG B C 1
ATOM 3036 O O . ARG B 1 23 ? -4.926 49.188 -25.984 1 25.81 23 ARG B O 1
ATOM 3043 N N . PRO B 1 24 ? -5.715 50.781 -24.609 1 26.45 24 PRO B N 1
ATOM 3044 C CA . PRO 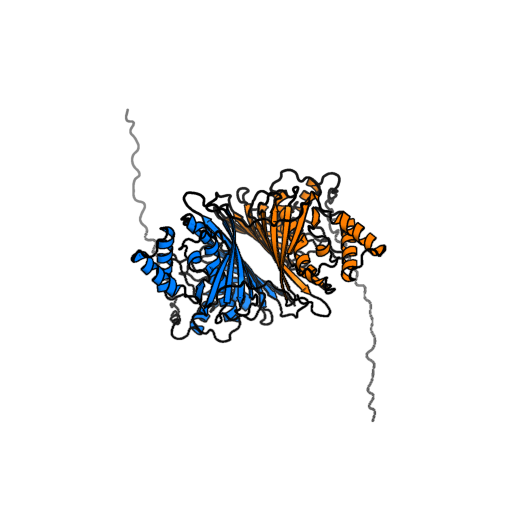B 1 24 ? -6.039 49.906 -23.484 1 26.45 24 PRO B CA 1
ATOM 3045 C C . PRO B 1 24 ? -7.172 48.938 -23.797 1 26.45 24 PRO B C 1
ATOM 3047 O O . PRO B 1 24 ? -8.25 49.344 -24.234 1 26.45 24 PRO B O 1
ATOM 3050 N N . LEU B 1 25 ? -6.957 47.938 -24.625 1 26.67 25 LEU B N 1
ATOM 3051 C CA . LEU B 1 25 ? -8.062 47 -24.797 1 26.67 25 LEU B CA 1
ATOM 3052 C C . LEU B 1 25 ? -8.711 46.688 -23.453 1 26.67 25 LEU B C 1
ATOM 3054 O O . LEU B 1 25 ? -8.016 46.375 -22.484 1 26.67 25 LEU B O 1
ATOM 3058 N N . ASN B 1 26 ? -9.859 47.281 -23.188 1 25.02 26 ASN B N 1
ATOM 3059 C CA . ASN B 1 26 ? -10.703 47.094 -22.016 1 25.02 26 ASN B CA 1
ATOM 3060 C C . ASN B 1 26 ? -10.867 45.594 -21.688 1 25.02 26 ASN B C 1
ATOM 3062 O O . ASN B 1 26 ? -11.352 44.812 -22.516 1 25.02 26 ASN B O 1
ATOM 3066 N N . HIS B 1 27 ? -9.914 45 -21.188 1 27.02 27 HIS B N 1
ATOM 3067 C CA . HIS B 1 27 ? -10.039 43.625 -20.688 1 27.02 27 HIS B CA 1
ATOM 3068 C C . HIS B 1 27 ? -11.305 43.469 -19.859 1 27.02 27 HIS B C 1
ATOM 3070 O O . HIS B 1 27 ? -11.586 44.281 -18.969 1 27.02 27 HIS B O 1
ATOM 3076 N N . PRO B 1 28 ? -12.312 42.938 -20.469 1 30.09 28 PRO B N 1
ATOM 3077 C CA . PRO B 1 28 ? -13.5 42.781 -19.625 1 30.09 28 PRO B CA 1
ATOM 3078 C C . PRO B 1 28 ? -13.172 42.312 -18.203 1 30.09 28 PRO B C 1
ATOM 3080 O O . PRO B 1 28 ? -12.156 41.656 -18 1 30.09 28 PRO B O 1
ATOM 3083 N N . LYS B 1 29 ? -13.562 43.094 -17.219 1 32.88 29 LYS B N 1
ATOM 3084 C CA . LYS B 1 29 ? -13.492 42.781 -15.789 1 32.88 29 LYS B CA 1
ATOM 3085 C C . LYS B 1 29 ? -13.891 41.344 -15.516 1 32.88 29 LYS B C 1
ATOM 3087 O O . LYS B 1 29 ? -14.969 40.906 -15.914 1 32.88 29 LYS B O 1
ATOM 3092 N N . PHE B 1 30 ? -12.93 40.438 -15.406 1 30.3 30 PHE B N 1
ATOM 3093 C CA . PHE B 1 30 ? -13.266 39.188 -14.758 1 30.3 30 PHE B CA 1
ATOM 3094 C C . PHE B 1 30 ? -14.109 39.438 -13.508 1 30.3 30 PHE B C 1
ATOM 3096 O O . PHE B 1 30 ? -13.68 40.125 -12.594 1 30.3 30 PHE B O 1
ATOM 3103 N N . VAL B 1 31 ? -15.367 39.594 -13.633 1 30.73 31 VAL B N 1
ATOM 3104 C CA . VAL B 1 31 ? -16.234 39.562 -12.461 1 30.73 31 VAL B CA 1
ATOM 3105 C C . VAL B 1 31 ? -15.734 38.5 -11.484 1 30.73 31 VAL B C 1
ATOM 3107 O O . VAL B 1 31 ? -15.609 37.312 -11.836 1 30.73 31 VAL B O 1
ATOM 3110 N N . HIS B 1 32 ? -14.914 38.906 -10.516 1 29.77 32 HIS B N 1
ATOM 3111 C CA . HIS B 1 32 ? -14.703 38.031 -9.352 1 29.77 32 HIS B CA 1
ATOM 3112 C C . HIS B 1 32 ? -16.016 37.406 -8.891 1 29.77 32 HIS B C 1
ATOM 3114 O O . HIS B 1 32 ? -16.938 38.094 -8.484 1 29.77 32 HIS B O 1
ATOM 3120 N N . LEU B 1 33 ? -16.516 36.5 -9.531 1 34.12 33 LEU B N 1
ATOM 3121 C CA . LEU B 1 33 ? -17.594 35.781 -8.852 1 34.12 33 LEU B CA 1
ATOM 3122 C C . LEU B 1 33 ? -17.375 35.781 -7.344 1 34.12 33 LEU B C 1
ATOM 3124 O O . LEU B 1 33 ? -16.281 35.531 -6.859 1 34.12 33 LEU B O 1
ATOM 3128 N N . GLY B 1 34 ? -18.141 36.562 -6.676 1 33.09 34 GLY B N 1
ATOM 3129 C CA . GLY B 1 34 ? -18.188 36.688 -5.23 1 33.09 34 GLY B CA 1
ATOM 3130 C C . GLY B 1 34 ? -17.906 35.375 -4.512 1 33.09 34 GLY B C 1
ATOM 3131 O O . GLY B 1 34 ? -18.547 34.344 -4.789 1 33.09 34 GLY B O 1
ATOM 3132 N N . SER B 1 35 ? -16.672 35.062 -4.207 1 37.41 35 SER B N 1
ATOM 3133 C CA . SER B 1 35 ? -16.359 34 -3.27 1 37.41 35 SER B CA 1
ATOM 3134 C C . SER B 1 35 ? -17.375 33.938 -2.143 1 37.41 35 SER B C 1
ATOM 3136 O O . SER B 1 35 ? -17.562 34.875 -1.396 1 37.41 35 SER B O 1
ATOM 3138 N N . SER B 1 36 ? -18.516 33.438 -2.305 1 41.56 36 SER B N 1
ATOM 3139 C CA . SER B 1 36 ? -19.297 33.219 -1.092 1 41.56 36 SER B CA 1
ATOM 3140 C C . SER B 1 36 ? -18.406 32.969 0.112 1 41.56 36 SER B C 1
ATOM 3142 O O . SER B 1 36 ? -17.391 32.25 0.002 1 41.56 36 SER B O 1
ATOM 3144 N N . PRO B 1 37 ? -18.453 33.781 1.081 1 45.22 37 PRO B N 1
ATOM 3145 C CA . PRO B 1 37 ? -17.609 33.625 2.27 1 45.22 37 PRO B CA 1
ATOM 3146 C C . PRO B 1 37 ? -17.562 32.188 2.76 1 45.22 37 PRO B C 1
ATOM 3148 O O . PRO B 1 37 ? -18.578 31.469 2.688 1 45.22 37 PRO B O 1
ATOM 3151 N N . SER B 1 38 ? -16.5 31.547 2.725 1 54.38 38 SER B N 1
ATOM 3152 C CA . SER B 1 38 ? -16.297 30.234 3.326 1 54.38 38 SER B CA 1
ATOM 3153 C C . SER B 1 38 ? -16.938 30.156 4.711 1 54.38 38 SER B C 1
ATOM 3155 O O . SER B 1 38 ? -16.828 31.109 5.5 1 54.38 38 SER B O 1
ATOM 3157 N N . PRO B 1 39 ? -17.984 29.328 4.871 1 55.28 39 PRO B N 1
ATOM 3158 C CA . PRO B 1 39 ? -18.594 29.188 6.195 1 55.28 39 PRO B CA 1
ATOM 3159 C C . PRO B 1 39 ? -17.562 29.047 7.309 1 55.28 39 PRO B C 1
ATOM 3161 O O . PRO B 1 39 ? -16.422 28.641 7.055 1 55.28 39 PRO B O 1
ATOM 3164 N N . SER B 1 40 ? -17.828 29.75 8.359 1 61.12 40 SER B N 1
ATOM 3165 C CA . SER B 1 40 ? -16.984 29.609 9.539 1 61.12 40 SER B CA 1
ATOM 3166 C C . SER B 1 40 ? -17.281 28.297 10.273 1 61.12 40 SER B C 1
ATOM 3168 O O . SER B 1 40 ? -18.406 27.797 10.227 1 61.12 40 SER B O 1
ATOM 3170 N N . MET B 1 41 ? -16.266 27.625 10.836 1 64.94 41 MET B N 1
ATOM 3171 C CA . MET B 1 41 ? -16.328 26.344 11.523 1 64.94 41 MET B CA 1
ATOM 3172 C C . MET B 1 41 ? -17.359 26.391 12.648 1 64.94 41 MET B C 1
ATOM 3174 O O . MET B 1 41 ? -18.062 25.406 12.883 1 64.94 41 MET B O 1
ATOM 3178 N N . SER B 1 42 ? -17.578 27.469 13.375 1 64.62 42 SER B N 1
ATOM 3179 C CA . SER B 1 42 ? -18.328 27.531 14.625 1 64.62 42 SER B CA 1
ATOM 3180 C C . SER B 1 42 ? -19.828 27.5 14.375 1 64.62 42 SER B C 1
ATOM 3182 O O . SER B 1 42 ? -20.594 26.953 15.18 1 64.62 42 SER B O 1
ATOM 3184 N N . GLU B 1 43 ? -20.312 27.969 13.305 1 66.5 43 GLU B N 1
ATOM 3185 C CA . GLU B 1 43 ? -21.766 28.078 13.219 1 66.5 43 GLU B CA 1
ATOM 3186 C C . GLU B 1 43 ? -22.375 26.859 12.531 1 66.5 43 GLU B C 1
ATOM 3188 O O . GLU B 1 43 ? -23.406 26.344 12.969 1 66.5 43 GLU B O 1
ATOM 3193 N N . ASP B 1 44 ? -21.625 26.234 11.594 1 88.19 44 ASP B N 1
ATOM 3194 C CA . ASP B 1 44 ? -22.141 25.078 10.859 1 88.19 44 ASP B CA 1
ATOM 3195 C C . ASP B 1 44 ? -21 24.188 10.375 1 88.19 44 ASP B C 1
ATOM 3197 O O . ASP B 1 44 ? -20.562 24.297 9.227 1 88.19 44 ASP B O 1
ATOM 3201 N N . PHE B 1 45 ? -20.656 23.281 11.234 1 93.81 45 PHE B N 1
ATOM 3202 C CA . PHE B 1 45 ? -19.469 22.453 10.992 1 93.81 45 PHE B CA 1
ATOM 3203 C C . PHE B 1 45 ? -19.672 21.562 9.766 1 93.81 45 PHE B C 1
ATOM 3205 O O . PHE B 1 45 ? -18.75 21.391 8.969 1 93.81 45 PHE B O 1
ATOM 3212 N N . GLU B 1 46 ? -20.844 21.031 9.641 1 95.75 46 GLU B N 1
ATOM 3213 C CA . GLU B 1 46 ? -21.125 20.172 8.5 1 95.75 46 GLU B CA 1
ATOM 3214 C C . GLU B 1 46 ? -20.953 20.922 7.184 1 95.75 46 GLU B C 1
ATOM 3216 O O . GLU B 1 46 ? -20.297 20.406 6.262 1 95.75 46 GLU B O 1
ATOM 3221 N N . ASN B 1 47 ? -21.5 22.062 7.125 1 94.88 47 ASN B N 1
ATOM 3222 C CA . ASN B 1 47 ? -21.391 22.859 5.906 1 94.88 47 ASN B CA 1
ATOM 3223 C C . ASN B 1 47 ? -19.938 23.297 5.66 1 94.88 47 ASN B C 1
ATOM 3225 O O . ASN B 1 47 ? -19.5 23.375 4.512 1 94.88 47 ASN B O 1
ATOM 3229 N N . TYR B 1 48 ? -19.328 23.609 6.73 1 94.56 48 TYR B N 1
ATOM 3230 C CA . TYR B 1 48 ? -17.922 23.969 6.617 1 94.56 48 TYR B CA 1
ATOM 3231 C C . TYR B 1 48 ? -17.109 22.828 6.031 1 94.56 48 TYR B C 1
ATOM 3233 O O . TYR B 1 48 ? -16.297 23.031 5.121 1 94.56 48 TYR B O 1
ATOM 3241 N N . ALA B 1 49 ? -17.328 21.672 6.5 1 96.38 49 ALA B N 1
ATOM 3242 C CA . ALA B 1 49 ? -16.625 20.5 6.012 1 96.38 49 ALA B CA 1
ATOM 3243 C C . ALA B 1 49 ? -16.984 20.188 4.562 1 96.38 49 ALA B C 1
ATOM 3245 O O . ALA B 1 49 ? -16.125 19.875 3.746 1 96.38 49 ALA B O 1
ATOM 3246 N N . LYS B 1 50 ? -18.219 20.375 4.191 1 96.56 50 LYS B N 1
ATOM 3247 C CA . LYS B 1 50 ? -18.719 20.078 2.854 1 96.56 50 LYS B CA 1
ATOM 3248 C C . LYS B 1 50 ? -18.094 21.016 1.813 1 96.56 50 LYS B C 1
ATOM 3250 O O . LYS B 1 50 ? -17.953 20.641 0.649 1 96.56 50 LYS B O 1
ATOM 3255 N N . HIS B 1 51 ? -17.75 22.141 2.215 1 96 51 HIS B N 1
ATOM 3256 C CA . HIS B 1 51 ? -17.281 23.141 1.263 1 96 51 HIS B CA 1
ATOM 3257 C C . HIS B 1 51 ? -16.016 22.688 0.557 1 96 51 HIS B C 1
ATOM 3259 O O . HIS B 1 51 ? -15.789 23.031 -0.607 1 96 51 HIS B O 1
ATOM 3265 N N . TYR B 1 52 ? -15.227 21.844 1.238 1 97.19 52 TYR B N 1
ATOM 3266 C CA . TYR B 1 52 ? -13.984 21.359 0.663 1 97.19 52 TYR B CA 1
ATOM 3267 C C . TYR B 1 52 ? -14.258 20.422 -0.515 1 97.19 52 TYR B C 1
ATOM 3269 O O . TYR B 1 52 ? -13.352 20.125 -1.292 1 97.19 52 TYR B O 1
ATOM 3277 N N . PHE B 1 53 ? -15.469 19.969 -0.66 1 98.25 53 PHE B N 1
ATOM 3278 C CA . PHE B 1 53 ? -15.773 18.984 -1.691 1 98.25 53 PHE B CA 1
ATOM 3279 C C . PHE B 1 53 ? -16.781 19.547 -2.688 1 98.25 53 PHE B C 1
ATOM 3281 O O . PHE B 1 53 ? -17.469 18.781 -3.379 1 98.25 53 PHE B O 1
ATOM 3288 N N . ASN B 1 54 ? -16.875 20.859 -2.686 1 97.19 54 ASN B N 1
ATOM 3289 C CA . ASN B 1 54 ? -17.625 21.547 -3.729 1 97.19 54 ASN B CA 1
ATOM 3290 C C . ASN B 1 54 ? -16.766 21.828 -4.957 1 97.19 54 ASN B C 1
ATOM 3292 O O . ASN B 1 54 ? -15.711 22.469 -4.848 1 97.19 54 ASN B O 1
ATOM 3296 N N . PHE B 1 55 ? -17.219 21.312 -6.094 1 97.75 55 PHE B N 1
ATOM 3297 C CA . PHE B 1 55 ? -16.484 21.438 -7.344 1 97.75 55 PHE B CA 1
ATOM 3298 C C . PHE B 1 55 ? -17.312 22.203 -8.375 1 97.75 55 PHE B C 1
ATOM 3300 O O . PHE B 1 55 ? -18.531 22.203 -8.32 1 97.75 55 PHE B O 1
ATOM 3307 N N . GLU B 1 56 ? -16.609 22.875 -9.234 1 97.75 56 GLU B N 1
ATOM 3308 C CA . GLU B 1 56 ? -17.172 23.281 -10.523 1 97.75 56 GLU B CA 1
ATOM 3309 C C . GLU B 1 56 ? -16.766 22.297 -11.625 1 97.75 56 GLU B C 1
ATOM 3311 O O . GLU B 1 56 ? -15.57 22.062 -11.844 1 97.75 56 GLU B O 1
ATOM 3316 N N . GLU B 1 57 ? -17.734 21.672 -12.234 1 97.38 57 GLU B N 1
ATOM 3317 C CA . GLU B 1 57 ? -17.391 20.875 -13.398 1 97.38 57 GLU B CA 1
ATOM 3318 C C . GLU B 1 57 ? -17.203 21.734 -14.641 1 97.38 57 GLU B C 1
ATOM 3320 O O . GLU B 1 57 ? -18.172 22.188 -15.242 1 97.38 57 GLU B O 1
ATOM 3325 N N . ILE B 1 58 ? -16.047 21.875 -15.086 1 97.81 58 ILE B N 1
ATOM 3326 C CA . ILE B 1 58 ? -15.742 22.844 -16.141 1 97.81 58 ILE B CA 1
ATOM 3327 C C . ILE B 1 58 ? -15.742 22.141 -17.5 1 97.81 58 ILE B C 1
ATOM 3329 O O . ILE B 1 58 ? -15.898 22.797 -18.531 1 97.81 58 ILE B O 1
ATOM 3333 N N . GLU B 1 59 ? -15.484 20.891 -17.531 1 97.25 59 GLU B N 1
ATOM 3334 C CA . GLU B 1 59 ? -15.625 19.969 -18.656 1 97.25 59 GLU B CA 1
ATOM 3335 C C . GLU B 1 59 ? -16.094 18.594 -18.188 1 97.25 59 GLU B C 1
ATOM 3337 O O . GLU B 1 59 ? -16.109 18.328 -16.984 1 97.25 59 GLU B O 1
ATOM 3342 N N . HIS B 1 60 ? -16.531 17.844 -19.125 1 97.44 60 HIS B N 1
ATOM 3343 C CA . HIS B 1 60 ? -16.969 16.5 -18.75 1 97.44 60 HIS B CA 1
ATOM 3344 C C . HIS B 1 60 ? -15.883 15.766 -17.984 1 97.44 60 HIS B C 1
ATOM 3346 O O . HIS B 1 60 ? -14.781 15.555 -18.5 1 97.44 60 HIS B O 1
ATOM 3352 N N . ASP B 1 61 ? -16.141 15.438 -16.766 1 98.06 61 ASP B N 1
ATOM 3353 C CA . ASP B 1 61 ? -15.273 14.648 -15.906 1 98.06 61 ASP B CA 1
ATOM 3354 C C . ASP B 1 61 ? -14.047 15.453 -15.484 1 98.06 61 ASP B C 1
ATOM 3356 O O . ASP B 1 61 ? -13 14.891 -15.172 1 98.06 61 ASP B O 1
ATOM 3360 N N . VAL B 1 62 ? -14.117 16.781 -15.602 1 98.81 62 VAL B N 1
ATOM 3361 C CA . VAL B 1 62 ? -13.078 17.672 -15.078 1 98.81 62 VAL B CA 1
ATOM 3362 C C . VAL B 1 62 ? -13.664 18.562 -13.984 1 98.81 62 VAL B C 1
ATOM 3364 O O . VAL B 1 62 ? -14.555 19.375 -14.25 1 98.81 62 VAL B O 1
ATOM 3367 N N . PHE B 1 63 ? -13.148 18.484 -12.82 1 98.81 63 PHE B N 1
ATOM 3368 C CA . PHE B 1 63 ? -13.672 19.172 -11.641 1 98.81 63 PHE B CA 1
ATOM 3369 C C . PHE B 1 63 ? -12.656 20.172 -11.102 1 98.81 63 PHE B C 1
ATOM 3371 O O . PHE B 1 63 ? -11.5 19.828 -10.859 1 98.81 63 PHE B O 1
ATOM 3378 N N . ARG B 1 64 ? -13.078 21.375 -10.891 1 98.69 64 ARG B N 1
ATOM 3379 C CA . ARG B 1 64 ? -12.195 22.453 -10.438 1 98.69 64 ARG B CA 1
ATOM 3380 C C . ARG B 1 64 ? -12.625 22.969 -9.062 1 98.69 64 ARG B C 1
ATOM 3382 O O . ARG B 1 64 ? -13.812 23.094 -8.789 1 98.69 64 ARG B O 1
ATOM 3389 N N . THR B 1 65 ? -11.688 23.281 -8.219 1 98.31 65 THR B N 1
ATOM 3390 C CA . THR B 1 65 ? -12.008 23.891 -6.93 1 98.31 65 THR B CA 1
ATOM 3391 C C . THR B 1 65 ? -10.867 24.797 -6.465 1 98.31 65 THR B C 1
ATOM 3393 O O . THR B 1 65 ? -9.711 24.594 -6.844 1 98.31 65 THR B O 1
ATOM 3396 N N . SER B 1 66 ? -11.211 25.812 -5.652 1 96.81 66 SER B N 1
ATOM 3397 C CA . SER B 1 66 ? -10.258 26.688 -4.98 1 96.81 66 SER B CA 1
ATOM 3398 C C . SER B 1 66 ? -10.305 26.484 -3.467 1 96.81 66 SER B C 1
ATOM 3400 O O . SER B 1 66 ? -9.633 27.219 -2.725 1 96.81 66 SER B O 1
ATOM 3402 N N . ASN B 1 67 ? -11.133 25.547 -3.096 1 96.62 67 ASN B N 1
ATOM 3403 C CA . ASN B 1 67 ? -11.281 25.297 -1.668 1 96.62 67 ASN B CA 1
ATOM 3404 C C . ASN B 1 67 ? -10.133 24.469 -1.118 1 96.62 67 ASN B C 1
ATOM 3406 O O . ASN B 1 67 ? -10.273 23.266 -0.917 1 96.62 67 ASN B O 1
ATOM 3410 N N . LEU B 1 68 ? -9.031 25.125 -0.856 1 95.25 68 LEU B N 1
ATOM 3411 C CA . LEU B 1 68 ? -7.805 24.484 -0.383 1 95.25 68 LEU B CA 1
ATOM 3412 C C . LEU B 1 68 ? -7.395 25.047 0.978 1 95.25 68 LEU B C 1
ATOM 3414 O O . LEU B 1 68 ? -7.859 26.109 1.383 1 95.25 68 LEU B O 1
ATOM 3418 N N . VAL B 1 69 ? -6.598 24.25 1.681 1 90.06 69 VAL B N 1
ATOM 3419 C CA . VAL B 1 69 ? -6.102 24.672 2.982 1 90.06 69 VAL B CA 1
ATOM 3420 C C . VAL B 1 69 ? -4.645 24.25 3.146 1 90.06 69 VAL B C 1
ATOM 3422 O O . VAL B 1 69 ? -4.211 23.266 2.553 1 90.06 69 VAL B O 1
ATOM 3425 N N . THR B 1 70 ? -3.883 25.016 3.869 1 86.19 70 THR B N 1
ATOM 3426 C CA . THR B 1 70 ? -2.508 24.688 4.238 1 86.19 70 THR B CA 1
ATOM 3427 C C . THR B 1 70 ? -2.344 24.672 5.754 1 86.19 70 THR B C 1
ATOM 3429 O O . THR B 1 70 ? -3.014 25.422 6.465 1 86.19 70 THR B O 1
ATOM 3432 N N . PHE B 1 71 ? -1.488 23.766 6.184 1 77.69 71 PHE B N 1
ATOM 3433 C CA . PHE B 1 71 ? -1.133 23.734 7.598 1 77.69 71 PHE B CA 1
ATOM 3434 C C . PHE B 1 71 ? 0.332 24.094 7.797 1 77.69 71 PHE B C 1
ATOM 3436 O O . PHE B 1 71 ? 0.845 24.047 8.914 1 77.69 71 PHE B O 1
ATOM 3443 N N . ARG B 1 72 ? 0.952 24.344 6.781 1 67.38 72 ARG B N 1
ATOM 3444 C CA . ARG B 1 72 ? 2.361 24.703 6.871 1 67.38 72 ARG B CA 1
ATOM 3445 C C . ARG B 1 72 ? 2.518 26.156 7.332 1 67.38 72 ARG B C 1
ATOM 3447 O O . ARG B 1 72 ? 1.633 26.984 7.113 1 67.38 72 ARG B O 1
ATOM 3454 N N . GLN B 1 73 ? 3.65 26.266 8.141 1 59.41 73 GLN B N 1
ATOM 3455 C CA . GLN B 1 73 ? 3.953 27.578 8.664 1 59.41 73 GLN B CA 1
ATOM 3456 C C . GLN B 1 73 ? 4.551 28.484 7.582 1 59.41 73 GLN B C 1
ATOM 3458 O O . GLN B 1 73 ? 5.148 27.984 6.625 1 59.41 73 GLN B O 1
ATOM 3463 N N . GLY B 1 74 ? 4.301 29.625 7.84 1 55.09 74 GLY B N 1
ATOM 3464 C CA . GLY B 1 74 ? 4.898 30.656 7.02 1 55.09 74 GLY B CA 1
ATOM 3465 C C . GLY B 1 74 ? 4.188 30.859 5.691 1 55.09 74 GLY B C 1
ATOM 3466 O O . GLY B 1 74 ? 2.961 30.781 5.621 1 55.09 74 GLY B O 1
ATOM 3467 N N . SER B 1 75 ? 5.035 31.266 4.789 1 49.41 75 SER B N 1
ATOM 3468 C CA . SER B 1 75 ? 4.547 31.656 3.471 1 49.41 75 SER B CA 1
ATOM 3469 C C . SER B 1 75 ? 4.27 30.438 2.6 1 49.41 75 SER B C 1
ATOM 3471 O O . SER B 1 75 ? 3.986 30.562 1.407 1 49.41 75 SER B O 1
ATOM 3473 N N . SER B 1 76 ? 4.27 29.234 3.369 1 64.06 76 SER B N 1
ATOM 3474 C CA . SER B 1 76 ? 4.148 28.094 2.475 1 64.06 76 SER B CA 1
ATOM 3475 C C . SER B 1 76 ? 2.703 27.875 2.041 1 64.06 76 SER B C 1
ATOM 3477 O O . SER B 1 76 ? 1.789 27.922 2.865 1 64.06 76 SER B O 1
ATOM 3479 N N . LYS B 1 77 ? 2.473 28.047 0.762 1 83.19 77 LYS B N 1
ATOM 3480 C CA . LYS B 1 77 ? 1.19 27.906 0.08 1 83.19 77 LYS B CA 1
ATOM 3481 C C . LYS B 1 77 ? 0.953 26.453 -0.336 1 83.19 77 LYS B C 1
ATOM 3483 O O . LYS B 1 77 ? 0.212 26.188 -1.285 1 83.19 77 LYS B O 1
ATOM 3488 N N . ALA B 1 78 ? 1.577 25.609 0.46 1 89.69 78 ALA B N 1
ATOM 3489 C CA . ALA B 1 78 ? 1.421 24.219 0.064 1 89.69 78 ALA B CA 1
ATOM 3490 C C . ALA B 1 78 ? 0.142 23.625 0.646 1 89.69 78 ALA B C 1
ATOM 3492 O O . ALA B 1 78 ? -0.048 23.609 1.864 1 89.69 78 ALA B O 1
ATOM 3493 N N . ALA B 1 79 ? -0.665 23.109 -0.217 1 94.44 79 ALA B N 1
ATOM 3494 C CA . ALA B 1 79 ? -1.927 22.5 0.212 1 94.44 79 ALA B CA 1
ATOM 3495 C C . ALA B 1 79 ? -1.684 21.234 1.031 1 94.44 79 ALA B C 1
ATOM 3497 O O . ALA B 1 79 ? -0.691 20.547 0.821 1 94.44 79 ALA B O 1
ATOM 3498 N N . TYR B 1 80 ? -2.576 21 2.029 1 94.75 80 TYR B N 1
ATOM 3499 C CA . TYR B 1 80 ? -2.535 19.766 2.801 1 94.75 80 TYR B CA 1
ATOM 3500 C C . TYR B 1 80 ? -2.771 18.547 1.906 1 94.75 80 TYR B C 1
ATOM 3502 O O . TYR B 1 80 ? -3.811 18.453 1.248 1 94.75 80 TYR B O 1
ATOM 3510 N N . GLY B 1 81 ? -1.85 17.594 1.899 1 96.31 81 GLY B N 1
ATOM 3511 C CA . GLY B 1 81 ? -1.909 16.438 1.017 1 96.31 81 GLY B CA 1
ATOM 3512 C C . GLY B 1 81 ? -3.162 15.609 1.208 1 96.31 81 GLY B C 1
ATOM 3513 O O . GLY B 1 81 ? -3.74 15.117 0.237 1 96.31 81 GLY B O 1
ATOM 3514 N N . GLY B 1 82 ? -3.566 15.461 2.473 1 97.31 82 GLY B N 1
ATOM 3515 C CA . GLY B 1 82 ? -4.77 14.703 2.764 1 97.31 82 GLY B CA 1
ATOM 3516 C C . GLY B 1 82 ? -6.012 15.266 2.098 1 97.31 82 GLY B C 1
ATOM 3517 O O . GLY B 1 82 ? -6.922 14.516 1.733 1 97.31 82 GLY B O 1
ATOM 3518 N N . LEU B 1 83 ? -6.051 16.578 1.998 1 97.75 83 LEU B N 1
ATOM 3519 C CA . LEU B 1 83 ? -7.184 17.203 1.317 1 97.75 83 LEU B CA 1
ATOM 3520 C C . LEU B 1 83 ? -7.141 16.922 -0.179 1 97.75 83 LEU B C 1
ATOM 3522 O O . LEU B 1 83 ? -8.164 16.594 -0.783 1 97.75 83 LEU B O 1
ATOM 3526 N N . ILE B 1 84 ? -5.973 17.047 -0.785 1 98.44 84 ILE B N 1
ATOM 3527 C CA . ILE B 1 84 ? -5.82 16.766 -2.207 1 98.44 84 ILE B CA 1
ATOM 3528 C C . ILE B 1 84 ? -6.258 15.336 -2.496 1 98.44 84 ILE B C 1
ATOM 3530 O O . ILE B 1 84 ? -6.988 15.078 -3.457 1 98.44 84 ILE B O 1
ATOM 3534 N N . PHE B 1 85 ? -5.852 14.438 -1.675 1 98.81 85 PHE B N 1
ATOM 3535 C CA . PHE B 1 85 ? -6.203 13.023 -1.783 1 98.81 85 PHE B CA 1
ATOM 3536 C C . PHE B 1 85 ? -7.711 12.836 -1.71 1 98.81 85 PHE B C 1
ATOM 3538 O O . PHE B 1 85 ? -8.305 12.188 -2.576 1 98.81 85 PHE B O 1
ATOM 3545 N N . ALA B 1 86 ? -8.32 13.43 -0.74 1 98.88 86 ALA B N 1
ATOM 3546 C CA . ALA B 1 86 ? -9.758 13.281 -0.52 1 98.88 86 ALA B CA 1
ATOM 3547 C C . ALA B 1 86 ? -10.555 13.93 -1.649 1 98.88 86 ALA B C 1
ATOM 3549 O O . ALA B 1 86 ? -11.578 13.398 -2.078 1 98.88 86 ALA B O 1
ATOM 3550 N N . GLN B 1 87 ? -10.102 15.078 -2.1 1 98.94 87 GLN B N 1
ATOM 3551 C CA . GLN B 1 87 ? -10.781 15.758 -3.201 1 98.94 87 GLN B CA 1
ATOM 3552 C C . GLN B 1 87 ? -10.68 14.945 -4.488 1 98.94 87 GLN B C 1
ATOM 3554 O O . GLN B 1 87 ? -11.648 14.867 -5.258 1 98.94 87 GLN B O 1
ATOM 3559 N N . ALA B 1 88 ? -9.531 14.383 -4.734 1 98.94 88 ALA B N 1
ATOM 3560 C CA . ALA B 1 88 ? -9.383 13.523 -5.902 1 98.94 88 ALA B CA 1
ATOM 3561 C C . ALA B 1 88 ? -10.328 12.328 -5.836 1 98.94 88 ALA B C 1
ATOM 3563 O O . ALA B 1 88 ? -10.945 11.953 -6.84 1 98.94 88 ALA B O 1
ATOM 3564 N N . LEU B 1 89 ? -10.43 11.734 -4.688 1 98.94 89 LEU B N 1
ATOM 3565 C CA . LEU B 1 89 ? -11.383 10.656 -4.484 1 98.94 89 LEU B CA 1
ATOM 3566 C C . LEU B 1 89 ? -12.805 11.117 -4.789 1 98.94 89 LEU B C 1
ATOM 3568 O O . LEU B 1 89 ? -13.555 10.422 -5.484 1 98.94 89 LEU B O 1
ATOM 3572 N N . ALA B 1 90 ? -13.133 12.25 -4.262 1 98.88 90 ALA B N 1
ATOM 3573 C CA . ALA B 1 90 ? -14.469 12.797 -4.48 1 98.88 90 ALA B CA 1
ATOM 3574 C C . ALA B 1 90 ? -14.734 13.023 -5.965 1 98.88 90 ALA B C 1
ATOM 3576 O O . ALA B 1 90 ? -15.805 12.688 -6.473 1 98.88 90 ALA B O 1
ATOM 3577 N N . ALA B 1 91 ? -13.766 13.602 -6.648 1 98.94 91 ALA B N 1
ATOM 3578 C CA . ALA B 1 91 ? -13.906 13.828 -8.086 1 98.94 91 ALA B CA 1
ATOM 3579 C C . ALA B 1 91 ? -14.156 12.523 -8.828 1 98.94 91 ALA B C 1
ATOM 3581 O O . ALA B 1 91 ? -15.031 12.445 -9.688 1 98.94 91 ALA B O 1
ATOM 3582 N N . ALA B 1 92 ? -13.406 11.516 -8.531 1 98.88 92 ALA B N 1
ATOM 3583 C CA . ALA B 1 92 ? -13.578 10.211 -9.156 1 98.88 92 ALA B CA 1
ATOM 3584 C C . ALA B 1 92 ? -14.969 9.641 -8.875 1 98.88 92 ALA B C 1
ATOM 3586 O O . ALA B 1 92 ? -15.648 9.172 -9.789 1 98.88 92 ALA B O 1
ATOM 3587 N N . GLU B 1 93 ? -15.359 9.703 -7.609 1 98.56 93 GLU B N 1
ATOM 3588 C CA . GLU B 1 93 ? -16.625 9.086 -7.203 1 98.56 93 GLU B CA 1
ATOM 3589 C C . GLU B 1 93 ? -17.812 9.789 -7.863 1 98.56 93 GLU B C 1
ATOM 3591 O O . GLU B 1 93 ? -18.844 9.164 -8.102 1 98.56 93 GLU B O 1
ATOM 3596 N N . ASN B 1 94 ? -17.672 11.023 -8.156 1 98.19 94 ASN B N 1
ATOM 3597 C CA . ASN B 1 94 ? -18.719 11.773 -8.844 1 98.19 94 ASN B CA 1
ATOM 3598 C C . ASN B 1 94 ? -19 11.195 -10.227 1 98.19 94 ASN B C 1
ATOM 3600 O O . ASN B 1 94 ? -20.016 11.516 -10.836 1 98.19 94 ASN B O 1
ATOM 3604 N N . THR B 1 95 ? -18.172 10.383 -10.742 1 98.38 95 THR B N 1
ATOM 3605 C CA . THR B 1 95 ? -18.344 9.828 -12.086 1 98.38 95 THR B CA 1
ATOM 3606 C C . THR B 1 95 ? -18.766 8.367 -12.023 1 98.38 95 THR B C 1
ATOM 3608 O O . THR B 1 95 ? -18.75 7.668 -13.039 1 98.38 95 THR B O 1
ATOM 3611 N N . VAL B 1 96 ? -19.016 7.844 -10.914 1 98 96 VAL B N 1
ATOM 3612 C CA . VAL B 1 96 ? -19.297 6.426 -10.711 1 98 96 VAL B CA 1
ATOM 3613 C C . VAL B 1 96 ? -20.719 6.246 -10.172 1 98 96 VAL B C 1
ATOM 3615 O O . VAL B 1 96 ? -21.188 7.062 -9.383 1 98 96 VAL B O 1
ATOM 3618 N N . ASP B 1 97 ? -21.344 5.164 -10.57 1 96.44 97 ASP B N 1
ATOM 3619 C CA . ASP B 1 97 ? -22.656 4.816 -10.055 1 96.44 97 ASP B CA 1
ATOM 3620 C C . ASP B 1 97 ? -22.641 4.668 -8.539 1 96.44 97 ASP B C 1
ATOM 3622 O O . ASP B 1 97 ? -21.703 4.105 -7.973 1 96.44 97 ASP B O 1
ATOM 3626 N N . GLU B 1 98 ? -23.688 5.102 -7.902 1 94.75 98 GLU B N 1
ATOM 3627 C CA . GLU B 1 98 ? -23.75 5.172 -6.445 1 94.75 98 GLU B CA 1
ATOM 3628 C C . GLU B 1 98 ? -23.719 3.777 -5.824 1 94.75 98 GLU B C 1
ATOM 3630 O O . GLU B 1 98 ? -23.406 3.627 -4.641 1 94.75 98 GLU B O 1
ATOM 3635 N N . THR B 1 99 ? -24 2.773 -6.582 1 95.38 99 THR B N 1
ATOM 3636 C CA . THR B 1 99 ? -24.031 1.411 -6.062 1 95.38 99 THR B CA 1
ATOM 3637 C C . THR B 1 99 ? -22.609 0.871 -5.887 1 95.38 99 THR B C 1
ATOM 3639 O O . THR B 1 99 ? -22.406 -0.152 -5.23 1 95.38 99 THR B O 1
ATOM 3642 N N . LEU B 1 100 ? -21.672 1.505 -6.523 1 97.81 100 LEU B N 1
ATOM 3643 C CA . LEU B 1 100 ? -20.281 1.118 -6.387 1 97.81 100 LEU B CA 1
ATOM 3644 C C . LEU B 1 100 ? -19.562 1.995 -5.359 1 97.81 100 LEU B C 1
ATOM 3646 O O . LEU B 1 100 ? -19.781 3.209 -5.316 1 97.81 100 LEU B O 1
ATOM 3650 N N . LYS B 1 101 ? -18.781 1.382 -4.5 1 98.38 101 LYS B N 1
ATOM 3651 C CA . LYS B 1 101 ? -18.062 2.08 -3.441 1 98.38 101 LYS B CA 1
ATOM 3652 C C . LYS B 1 101 ? -16.547 1.944 -3.621 1 98.38 101 LYS B C 1
ATOM 3654 O O . LYS B 1 101 ? -16.062 0.899 -4.059 1 98.38 101 LYS B O 1
ATOM 3659 N N . PRO B 1 102 ? -15.812 3.012 -3.289 1 98.62 102 PRO B N 1
ATOM 3660 C CA . PRO B 1 102 ? -14.359 2.887 -3.387 1 98.62 102 PRO B CA 1
ATOM 3661 C C . PRO B 1 102 ? -13.781 1.889 -2.385 1 98.62 102 PRO B C 1
ATOM 3663 O O . PRO B 1 102 ? -14.227 1.839 -1.234 1 98.62 102 PRO B O 1
ATOM 3666 N N . HIS B 1 103 ? -12.773 1.072 -2.844 1 98.62 103 HIS B N 1
ATOM 3667 C CA . HIS B 1 103 ? -12.195 0.096 -1.93 1 98.62 103 HIS B CA 1
ATOM 3668 C C . HIS B 1 103 ? -10.672 0.162 -1.953 1 98.62 103 HIS B C 1
ATOM 3670 O O . HIS B 1 103 ? -10.008 -0.295 -1.016 1 98.62 103 HIS B O 1
ATOM 3676 N N . ALA B 1 104 ? -10.078 0.708 -3.004 1 98.88 104 ALA B N 1
ATOM 3677 C CA . ALA B 1 104 ? -8.625 0.841 -3.088 1 98.88 104 ALA B CA 1
ATOM 3678 C C . ALA B 1 104 ? -8.234 2.115 -3.834 1 98.88 104 ALA B C 1
ATOM 3680 O O . ALA B 1 104 ? -8.781 2.408 -4.902 1 98.88 104 ALA B O 1
ATOM 3681 N N . MET B 1 105 ? -7.297 2.861 -3.266 1 98.88 105 MET B N 1
ATOM 3682 C CA . MET B 1 105 ? -6.773 4.105 -3.818 1 98.88 105 MET B CA 1
ATOM 3683 C C . MET B 1 105 ? -5.246 4.121 -3.775 1 98.88 105 MET B C 1
ATOM 3685 O O . MET B 1 105 ? -4.648 3.895 -2.723 1 98.88 105 MET B O 1
ATOM 3689 N N . HIS B 1 106 ? -4.617 4.402 -4.91 1 98.88 106 HIS B N 1
ATOM 3690 C CA . HIS B 1 106 ? -3.166 4.457 -5.043 1 98.88 106 HIS B CA 1
ATOM 3691 C C . HIS B 1 106 ? -2.719 5.777 -5.664 1 98.88 106 HIS B C 1
ATOM 3693 O O . HIS B 1 106 ? -3.141 6.125 -6.77 1 98.88 106 HIS B O 1
ATOM 3699 N N . SER B 1 107 ? -1.812 6.48 -4.949 1 98.88 107 SER B N 1
ATOM 3700 C CA . SER B 1 107 ? -1.546 7.836 -5.43 1 98.88 107 SER B CA 1
ATOM 3701 C C . SER B 1 107 ? -0.078 8.203 -5.25 1 98.88 107 SER B C 1
ATOM 3703 O O . SER B 1 107 ? 0.651 7.539 -4.512 1 98.88 107 SER B O 1
ATOM 3705 N N . PHE B 1 108 ? 0.373 9.195 -6.047 1 98.81 108 PHE B N 1
ATOM 3706 C CA . PHE B 1 108 ? 1.657 9.859 -5.863 1 98.81 108 PHE B CA 1
ATOM 3707 C C . PHE B 1 108 ? 1.472 11.367 -5.75 1 98.81 108 PHE B C 1
ATOM 3709 O O . PHE B 1 108 ? 0.708 11.969 -6.512 1 98.81 108 PHE B O 1
ATOM 3716 N N . PHE B 1 109 ? 2.152 11.914 -4.766 1 98.06 109 PHE B N 1
ATOM 3717 C CA . PHE B 1 109 ? 2.355 13.359 -4.719 1 98.06 109 PHE B CA 1
ATOM 3718 C C . PHE B 1 109 ? 3.545 13.766 -5.578 1 98.06 109 PHE B C 1
ATOM 3720 O O . PHE B 1 109 ? 4.684 13.406 -5.281 1 98.06 109 PHE B O 1
ATOM 3727 N N . ILE B 1 110 ? 3.273 14.625 -6.57 1 97.44 110 ILE B N 1
ATOM 3728 C CA . ILE B 1 110 ? 4.297 14.883 -7.578 1 97.44 110 ILE B CA 1
ATOM 3729 C C . ILE B 1 110 ? 4.918 16.25 -7.336 1 97.44 110 ILE B C 1
ATOM 3731 O O . ILE B 1 110 ? 6.145 16.406 -7.355 1 97.44 110 ILE B O 1
ATOM 3735 N N . LEU B 1 111 ? 4.07 17.25 -7.199 1 95.62 111 LEU B N 1
ATOM 3736 C CA . LEU B 1 111 ? 4.508 18.609 -6.926 1 95.62 111 LEU B CA 1
ATOM 3737 C C . LEU B 1 111 ? 3.676 19.234 -5.809 1 95.62 111 LEU B C 1
ATOM 3739 O O . LEU B 1 111 ? 2.588 18.75 -5.496 1 95.62 111 LEU B O 1
ATOM 3743 N N . CYS B 1 112 ? 4.262 20.281 -5.262 1 93.38 112 CYS B N 1
ATOM 3744 C CA . CYS B 1 112 ? 3.523 21.062 -4.27 1 93.38 112 CYS B CA 1
ATOM 3745 C C . CYS B 1 112 ? 2.293 21.719 -4.895 1 93.38 112 CYS B C 1
ATOM 3747 O O . CYS B 1 112 ? 2.357 22.234 -6.012 1 93.38 112 CYS B O 1
ATOM 3749 N N . VAL B 1 113 ? 1.183 21.609 -4.191 1 95.44 113 VAL B N 1
ATOM 3750 C CA . VAL B 1 113 ? -0.043 22.266 -4.637 1 95.44 113 VAL B CA 1
ATOM 3751 C C . VAL B 1 113 ? -0.157 23.641 -3.988 1 95.44 113 VAL B C 1
ATOM 3753 O O . VAL B 1 113 ? -0.137 23.766 -2.76 1 95.44 113 VAL B O 1
ATOM 3756 N N . ASN B 1 114 ? -0.251 24.656 -4.84 1 95.31 114 ASN B N 1
ATOM 3757 C CA . ASN B 1 114 ? -0.353 26.047 -4.395 1 95.31 114 ASN B CA 1
ATOM 3758 C C . ASN B 1 114 ? -1.794 26.422 -4.062 1 95.31 114 ASN B C 1
ATOM 3760 O O . ASN B 1 114 ? -2.662 26.406 -4.938 1 95.31 114 ASN B O 1
ATOM 3764 N N . THR B 1 115 ? -2.016 26.828 -2.809 1 94.88 115 THR B N 1
ATOM 3765 C CA . THR B 1 115 ? -3.377 27.078 -2.35 1 94.88 115 THR B CA 1
ATOM 3766 C C . THR B 1 115 ? -3.922 28.375 -2.963 1 94.88 115 THR B C 1
ATOM 3768 O O . THR B 1 115 ? -5.125 28.641 -2.893 1 94.88 115 THR B O 1
ATOM 3771 N N . SER B 1 116 ? -3.109 29.156 -3.648 1 93.5 116 SER B N 1
ATOM 3772 C CA . SER B 1 116 ? -3.533 30.438 -4.188 1 93.5 116 SER B CA 1
ATOM 3773 C C . SER B 1 116 ? -4.141 30.281 -5.578 1 93.5 116 SER B C 1
ATOM 3775 O O . SER B 1 116 ? -4.711 31.234 -6.125 1 93.5 116 SER B O 1
ATOM 3777 N N . ILE B 1 117 ? -3.973 29.203 -6.141 1 94.75 117 ILE B N 1
ATOM 3778 C CA . ILE B 1 117 ? -4.547 28.969 -7.461 1 94.75 117 ILE B CA 1
ATOM 3779 C C . ILE B 1 117 ? -5.395 27.688 -7.43 1 94.75 117 ILE B C 1
ATOM 3781 O O . ILE B 1 117 ? -5.082 26.75 -6.703 1 94.75 117 ILE B O 1
ATOM 3785 N N . PRO B 1 118 ? -6.441 27.688 -8.25 1 97.38 118 PRO B N 1
ATOM 3786 C CA . PRO B 1 118 ? -7.316 26.5 -8.25 1 97.38 118 PRO B CA 1
ATOM 3787 C C . PRO B 1 118 ? -6.625 25.25 -8.773 1 97.38 118 PRO B C 1
ATOM 3789 O O . PRO B 1 118 ? -5.629 25.344 -9.492 1 97.38 118 PRO B O 1
ATOM 3792 N N . VAL B 1 119 ? -7.207 24.109 -8.359 1 98.25 119 VAL B N 1
ATOM 3793 C CA . VAL B 1 119 ? -6.754 22.812 -8.867 1 98.25 119 VAL B CA 1
ATOM 3794 C C . VAL B 1 119 ? -7.852 22.188 -9.719 1 98.25 119 VAL B C 1
ATOM 3796 O O . VAL B 1 119 ? -9.039 22.281 -9.391 1 98.25 119 VAL B O 1
ATOM 3799 N N . GLN B 1 120 ? -7.434 21.625 -10.805 1 98.88 120 GLN B N 1
ATOM 3800 C CA . GLN B 1 120 ? -8.344 20.859 -11.648 1 98.88 120 GLN B CA 1
ATOM 3801 C C . GLN B 1 120 ? -8.086 19.359 -11.516 1 98.88 120 GLN B C 1
ATOM 3803 O O . GLN B 1 120 ? -6.949 18.906 -11.633 1 98.88 120 GLN B O 1
ATOM 3808 N N . TYR B 1 121 ? -9.141 18.641 -11.266 1 98.88 121 TYR B N 1
ATOM 3809 C CA . TYR B 1 121 ? -9.078 17.188 -11.219 1 98.88 121 TYR B CA 1
ATOM 3810 C C . TYR B 1 121 ? -9.648 16.578 -12.5 1 98.88 121 TYR B C 1
ATOM 3812 O O . TYR B 1 121 ? -10.852 16.641 -12.742 1 98.88 121 TYR B O 1
ATOM 3820 N N . HIS B 1 122 ? -8.758 16 -13.266 1 98.88 122 HIS B N 1
ATOM 3821 C CA . HIS B 1 122 ? -9.133 15.328 -14.508 1 98.88 122 HIS B CA 1
ATOM 3822 C C . HIS B 1 122 ? -9.367 13.844 -14.289 1 98.88 122 HIS B C 1
ATOM 3824 O O . HIS B 1 122 ? -8.438 13.094 -13.984 1 98.88 122 HIS B O 1
ATOM 3830 N N . VAL B 1 123 ? -10.625 13.445 -14.484 1 98.88 123 VAL B N 1
ATOM 3831 C CA . VAL B 1 123 ? -10.984 12.055 -14.234 1 98.88 123 VAL B CA 1
ATOM 3832 C C . VAL B 1 123 ? -11.062 11.297 -15.562 1 98.88 123 VAL B C 1
ATOM 3834 O O . VAL B 1 123 ? -11.695 11.766 -16.516 1 98.88 123 VAL B O 1
ATOM 3837 N N . ARG B 1 124 ? -10.352 10.211 -15.594 1 98.44 124 ARG B N 1
ATOM 3838 C CA . ARG B 1 124 ? -10.445 9.32 -16.75 1 98.44 124 ARG B CA 1
ATOM 3839 C C . ARG B 1 124 ? -11.125 8.008 -16.375 1 98.44 124 ARG B C 1
ATOM 3841 O O . ARG B 1 124 ? -10.773 7.379 -15.383 1 98.44 124 ARG B O 1
ATOM 3848 N N . ARG B 1 125 ? -12.086 7.648 -17.234 1 98.06 125 ARG B N 1
ATOM 3849 C CA . ARG B 1 125 ? -12.781 6.379 -17.062 1 98.06 125 ARG B CA 1
ATOM 3850 C C . ARG B 1 125 ? -11.992 5.234 -17.688 1 98.06 125 ARG B C 1
ATOM 3852 O O . ARG B 1 125 ? -12.125 4.965 -18.891 1 98.06 125 ARG B O 1
ATOM 3859 N N . VAL B 1 126 ? -11.289 4.492 -16.922 1 97.94 126 VAL B N 1
ATOM 3860 C CA . VAL B 1 126 ? -10.422 3.42 -17.391 1 97.94 126 VAL B CA 1
ATOM 3861 C C . VAL B 1 126 ? -11.25 2.188 -17.734 1 97.94 126 VAL B C 1
ATOM 3863 O O . VAL B 1 126 ? -11.039 1.555 -18.781 1 97.94 126 VAL B O 1
ATOM 3866 N N . ARG B 1 127 ? -12.172 1.859 -16.844 1 97.12 127 ARG B N 1
ATOM 3867 C CA . ARG B 1 127 ? -13.039 0.7 -17.031 1 97.12 127 ARG B CA 1
ATOM 3868 C C . ARG B 1 127 ? -14.344 0.85 -16.266 1 97.12 127 ARG B C 1
ATOM 3870 O O . ARG B 1 127 ? -14.344 1.275 -15.109 1 97.12 127 ARG B O 1
ATOM 3877 N N . ASP B 1 128 ? -15.398 0.544 -16.922 1 96.88 128 ASP B N 1
ATOM 3878 C CA . ASP B 1 128 ? -16.703 0.398 -16.297 1 96.88 128 ASP B CA 1
ATOM 3879 C C . ASP B 1 128 ? -17.219 -1.034 -16.422 1 96.88 128 ASP B C 1
ATOM 3881 O O . ASP B 1 128 ? -17.844 -1.388 -17.422 1 96.88 128 ASP B O 1
ATOM 3885 N N . GLY B 1 129 ? -16.906 -1.815 -15.414 1 94.44 129 GLY B N 1
ATOM 3886 C CA . GLY B 1 129 ? -17.391 -3.186 -15.398 1 94.44 129 GLY B CA 1
ATOM 3887 C C . GLY B 1 129 ? -18.672 -3.357 -14.609 1 94.44 129 GLY B C 1
ATOM 3888 O O . GLY B 1 129 ? -19.234 -2.383 -14.094 1 94.44 129 GLY B O 1
ATOM 3889 N N . ARG B 1 130 ? -19.094 -4.594 -14.562 1 92.12 130 ARG B N 1
ATOM 3890 C CA . ARG B 1 130 ? -20.328 -4.914 -13.852 1 92.12 130 ARG B CA 1
ATOM 3891 C C . ARG B 1 130 ? -20.141 -4.801 -12.344 1 92.12 130 ARG B C 1
ATOM 3893 O O . ARG B 1 130 ? -20.984 -4.211 -11.648 1 92.12 130 ARG B O 1
ATOM 3900 N N . SER B 1 131 ? -18.984 -5.344 -11.906 1 95.5 131 SER B N 1
ATOM 3901 C CA . SER B 1 131 ? -18.766 -5.418 -10.469 1 95.5 131 SER B CA 1
ATOM 3902 C C . SER B 1 131 ? -17.734 -4.395 -10.008 1 95.5 131 SER B C 1
ATOM 3904 O O . SER B 1 131 ? -17.703 -4.031 -8.828 1 95.5 131 SER B O 1
ATOM 3906 N N . PHE B 1 132 ? -16.953 -4.008 -10.953 1 97.12 132 PHE B N 1
ATOM 3907 C CA . PHE B 1 132 ? -15.859 -3.094 -10.617 1 97.12 132 PHE B CA 1
ATOM 3908 C C . PHE B 1 132 ? -15.773 -1.963 -11.633 1 97.12 132 PHE B C 1
ATOM 3910 O O . PHE B 1 132 ? -16.078 -2.158 -12.812 1 97.12 132 PHE B O 1
ATOM 3917 N N . CYS B 1 133 ? -15.383 -0.83 -11.188 1 97.94 133 CYS B N 1
ATOM 3918 C CA . CYS B 1 133 ? -14.992 0.272 -12.055 1 97.94 133 CYS B CA 1
ATOM 3919 C C . CYS B 1 133 ? -13.688 0.898 -11.594 1 97.94 133 CYS B C 1
ATOM 3921 O O . CYS B 1 133 ? -13.367 0.873 -10.398 1 97.94 133 CYS B O 1
ATOM 3923 N N . THR B 1 134 ? -12.914 1.356 -12.57 1 98.69 134 THR B N 1
ATOM 3924 C CA . THR B 1 134 ? -11.617 1.952 -12.273 1 98.69 134 THR B CA 1
ATOM 3925 C C . THR B 1 134 ? -11.516 3.355 -12.867 1 98.69 134 THR B C 1
ATOM 3927 O O . THR B 1 134 ? -11.914 3.582 -14.008 1 98.69 134 THR B O 1
ATOM 3930 N N . ARG B 1 135 ? -11.109 4.285 -12.055 1 98.88 135 ARG B N 1
ATOM 3931 C CA . ARG B 1 135 ? -10.836 5.652 -12.484 1 98.88 135 ARG B CA 1
ATOM 3932 C C . ARG B 1 135 ? -9.383 6.031 -12.219 1 98.88 135 ARG B C 1
ATOM 3934 O O . ARG B 1 135 ? -8.773 5.535 -11.266 1 98.88 135 ARG B O 1
ATOM 3941 N N . THR B 1 136 ? -8.844 6.832 -13.094 1 98.75 136 THR B N 1
ATOM 3942 C CA . THR B 1 136 ? -7.625 7.57 -12.789 1 98.75 136 THR B CA 1
ATOM 3943 C C . THR B 1 136 ? -7.902 9.07 -12.695 1 98.75 136 THR B C 1
ATOM 3945 O O . THR B 1 136 ? -8.789 9.578 -13.383 1 98.75 136 THR B O 1
ATOM 3948 N N . VAL B 1 137 ? -7.238 9.75 -11.805 1 98.88 137 VAL B N 1
ATOM 3949 C CA . VAL B 1 137 ? -7.391 11.188 -11.602 1 98.88 137 VAL B CA 1
ATOM 3950 C C . VAL B 1 137 ? -6.027 11.867 -11.68 1 98.88 137 VAL B C 1
ATOM 3952 O O . VAL B 1 137 ? -5.062 11.414 -11.062 1 98.88 137 VAL B O 1
ATOM 3955 N N . GLU B 1 138 ? -5.926 12.891 -12.453 1 98.81 138 GLU B N 1
ATOM 3956 C CA . GLU B 1 138 ? -4.777 13.789 -12.445 1 98.81 138 GLU B CA 1
ATOM 3957 C C . GLU B 1 138 ? -5.164 15.172 -11.938 1 98.81 138 GLU B C 1
ATOM 3959 O O . GLU B 1 138 ? -6.055 15.82 -12.484 1 98.81 138 GLU B O 1
ATOM 3964 N N . ALA B 1 139 ? -4.574 15.562 -10.859 1 98.88 139 ALA B N 1
ATOM 3965 C CA . ALA B 1 139 ? -4.703 16.953 -10.414 1 98.88 139 ALA B CA 1
ATOM 3966 C C . ALA B 1 139 ? -3.709 17.844 -11.141 1 98.88 139 ALA B C 1
ATOM 3968 O O . ALA B 1 139 ? -2.512 17.562 -11.18 1 98.88 139 ALA B O 1
ATOM 3969 N N . ILE B 1 140 ? -4.223 18.906 -11.688 1 98.69 140 ILE B N 1
ATOM 3970 C CA . ILE B 1 140 ? -3.406 19.766 -12.539 1 98.69 140 ILE B CA 1
ATOM 3971 C C . ILE B 1 140 ? -3.455 21.203 -12.023 1 98.69 140 ILE B C 1
ATOM 3973 O O . ILE B 1 140 ? -4.527 21.719 -11.703 1 98.69 140 ILE B O 1
ATOM 3977 N N . GLN B 1 141 ? -2.34 21.812 -11.859 1 97.12 141 GLN B N 1
ATOM 3978 C CA . GLN B 1 141 ? -2.152 23.234 -11.625 1 97.12 141 GLN B CA 1
ATOM 3979 C C . GLN B 1 141 ? -1.113 23.828 -12.578 1 97.12 141 GLN B C 1
ATOM 3981 O O . GLN B 1 141 ? -0.048 23.234 -12.773 1 97.12 141 GLN B O 1
ATOM 3986 N N . ASP B 1 142 ? -1.429 24.953 -13.18 1 94.88 142 ASP B N 1
ATOM 3987 C CA . ASP B 1 142 ? -0.525 25.672 -14.078 1 94.88 142 ASP B CA 1
ATOM 3988 C C . ASP B 1 142 ? 0.029 24.734 -15.148 1 94.88 142 ASP B C 1
ATOM 3990 O O . ASP B 1 142 ? 1.237 24.703 -15.391 1 94.88 142 ASP B O 1
ATOM 3994 N N . GLY B 1 143 ? -0.779 23.859 -15.57 1 95.75 143 GLY B N 1
ATOM 3995 C CA . GLY B 1 143 ? -0.441 23 -16.688 1 95.75 143 GLY B CA 1
ATOM 3996 C C . GLY B 1 143 ? 0.425 21.812 -16.281 1 95.75 143 GLY B C 1
ATOM 3997 O O . GLY B 1 143 ? 0.856 21.031 -17.141 1 95.75 143 GLY B O 1
ATOM 3998 N N . LYS B 1 144 ? 0.629 21.656 -15.016 1 97.12 144 LYS B N 1
ATOM 3999 C CA . LYS B 1 144 ? 1.479 20.578 -14.531 1 97.12 144 LYS B CA 1
ATOM 4000 C C . LYS B 1 144 ? 0.679 19.594 -13.68 1 97.12 144 LYS B C 1
ATOM 4002 O O . LYS B 1 144 ? -0.195 20 -12.906 1 97.12 144 LYS B O 1
ATOM 4007 N N . ILE B 1 145 ? 1.024 18.344 -13.867 1 98.31 145 ILE B N 1
ATOM 4008 C CA . ILE B 1 145 ? 0.437 17.328 -12.992 1 98.31 145 ILE B CA 1
ATOM 4009 C C . ILE B 1 145 ? 1.081 17.422 -11.609 1 98.31 145 ILE B C 1
ATOM 4011 O O . ILE B 1 145 ? 2.293 17.234 -11.469 1 98.31 145 ILE B O 1
ATOM 4015 N N . VAL B 1 146 ? 0.242 17.672 -10.625 1 97.94 146 VAL B N 1
ATOM 4016 C CA . VAL B 1 146 ? 0.779 17.859 -9.281 1 97.94 146 VAL B CA 1
ATOM 4017 C C . VAL B 1 146 ? 0.45 16.641 -8.422 1 97.94 146 VAL B C 1
ATOM 4019 O O . VAL B 1 146 ? 1.075 16.406 -7.379 1 97.94 146 VAL B O 1
ATOM 4022 N N . PHE B 1 147 ? -0.486 15.883 -8.773 1 98.56 147 PHE B N 1
ATOM 4023 C CA . PHE B 1 147 ? -0.958 14.719 -8.031 1 98.56 147 PHE B CA 1
ATOM 4024 C C . PHE B 1 147 ? -1.648 13.727 -8.961 1 98.56 147 PHE B C 1
ATOM 4026 O O . PHE B 1 147 ? -2.35 14.125 -9.898 1 98.56 147 PHE B O 1
ATOM 4033 N N . VAL B 1 148 ? -1.423 12.367 -8.742 1 98.88 148 VAL B N 1
ATOM 4034 C CA . VAL B 1 148 ? -2.115 11.344 -9.516 1 98.88 148 VAL B CA 1
ATOM 4035 C C . VAL B 1 148 ? -2.75 10.328 -8.57 1 98.88 148 VAL B C 1
ATOM 4037 O O . VAL B 1 148 ? -2.168 9.977 -7.539 1 98.88 148 VAL B O 1
ATOM 4040 N N . LEU B 1 149 ? -3.945 9.875 -8.969 1 98.88 149 LEU B N 1
ATOM 4041 C CA . LEU B 1 149 ? -4.699 8.891 -8.203 1 98.88 149 LEU B CA 1
ATOM 4042 C C . LEU B 1 149 ? -5.316 7.844 -9.133 1 98.88 149 LEU B C 1
ATOM 4044 O O . LEU B 1 149 ? -5.836 8.188 -10.195 1 98.88 149 LEU B O 1
ATOM 4048 N N . GLN B 1 150 ? -5.133 6.602 -8.742 1 98.88 150 GLN B N 1
ATOM 4049 C CA . GLN B 1 150 ? -5.949 5.52 -9.281 1 98.88 150 GLN B CA 1
ATOM 4050 C C . GLN B 1 150 ? -6.906 4.973 -8.227 1 98.88 150 GLN B C 1
ATOM 4052 O O . GLN B 1 150 ? -6.523 4.797 -7.062 1 98.88 150 GLN B O 1
ATOM 4057 N N . VAL B 1 151 ? -8.141 4.75 -8.641 1 98.81 151 VAL B N 1
ATOM 4058 C CA . VAL B 1 151 ? -9.125 4.281 -7.672 1 98.81 151 VAL B CA 1
ATOM 4059 C C . VAL B 1 151 ? -9.953 3.154 -8.281 1 98.81 151 VAL B C 1
ATOM 4061 O O . VAL B 1 151 ? -10.336 3.221 -9.453 1 98.81 151 VAL B O 1
ATOM 4064 N N . SER B 1 152 ? -10.164 2.152 -7.527 1 98.88 152 SER B N 1
ATOM 4065 C CA . SER B 1 152 ? -11.07 1.062 -7.875 1 98.88 152 SER B CA 1
ATOM 4066 C C . SER B 1 152 ? -12.312 1.078 -7 1 98.88 152 SER B C 1
ATOM 4068 O O . SER B 1 152 ? -12.227 1.32 -5.793 1 98.88 152 SER B O 1
ATOM 4070 N N . PHE B 1 153 ? -13.492 0.904 -7.605 1 98.75 153 PHE B N 1
ATOM 4071 C CA . PHE B 1 153 ? -14.797 0.832 -6.953 1 98.75 153 PHE B CA 1
ATOM 4072 C C . PHE B 1 153 ? -15.398 -0.56 -7.102 1 98.75 153 PHE B C 1
ATOM 4074 O O . PHE B 1 153 ? -15.172 -1.238 -8.102 1 98.75 153 PHE B O 1
ATOM 4081 N N . HIS B 1 154 ? -16.109 -0.926 -6.129 1 98.44 154 HIS B N 1
ATOM 4082 C CA . HIS B 1 154 ? -16.672 -2.271 -6.09 1 98.44 154 HIS B CA 1
ATOM 4083 C C . HIS B 1 154 ? -18.125 -2.248 -5.637 1 98.44 154 HIS B C 1
ATOM 4085 O O . HIS B 1 154 ? -18.484 -1.514 -4.711 1 98.44 154 HIS B O 1
ATOM 4091 N N . LYS B 1 155 ? -18.922 -3.012 -6.285 1 97.56 155 LYS B N 1
ATOM 4092 C CA . LYS B 1 155 ? -20.281 -3.186 -5.805 1 97.56 155 LYS B CA 1
ATOM 4093 C C . LYS B 1 155 ? -20.297 -3.91 -4.461 1 97.56 155 LYS B C 1
ATOM 4095 O O . LYS B 1 155 ? -19.438 -4.746 -4.188 1 97.56 155 LYS B O 1
ATOM 4100 N N . LEU B 1 156 ? -21.25 -3.605 -3.697 1 94.88 156 LEU B N 1
ATOM 4101 C CA . LEU B 1 156 ? -21.375 -4.297 -2.418 1 94.88 156 LEU B CA 1
ATOM 4102 C C . LEU B 1 156 ? -21.734 -5.762 -2.621 1 94.88 156 LEU B C 1
ATOM 4104 O O . LEU B 1 156 ? -22.672 -6.078 -3.348 1 94.88 156 LEU B O 1
ATOM 4108 N N . GLU B 1 157 ? -20.922 -6.648 -2.072 1 94.12 157 GLU B N 1
ATOM 4109 C CA . GLU B 1 157 ? -21.141 -8.086 -2.164 1 94.12 157 GLU B CA 1
ATOM 4110 C C . GLU B 1 157 ? -21.156 -8.734 -0.783 1 94.12 157 GLU B C 1
ATOM 4112 O O . GLU B 1 157 ? -20.672 -8.141 0.188 1 94.12 157 GLU B O 1
ATOM 4117 N N . GLY B 1 158 ? -21.703 -9.906 -0.762 1 92.94 158 GLY B N 1
ATOM 4118 C CA . GLY B 1 158 ? -21.719 -10.648 0.486 1 92.94 158 GLY B CA 1
ATOM 4119 C C . GLY B 1 158 ? -20.375 -11.258 0.843 1 92.94 158 GLY B C 1
ATOM 4120 O O . GLY B 1 158 ? -19.438 -11.18 0.058 1 92.94 158 GLY B O 1
ATOM 4121 N N . ASP B 1 159 ? -20.344 -11.875 2.061 1 94.94 159 ASP B N 1
ATOM 4122 C CA . ASP B 1 159 ? -19.125 -12.477 2.562 1 94.94 159 ASP B CA 1
ATOM 4123 C C . ASP B 1 159 ? -18.984 -13.93 2.094 1 94.94 159 ASP B C 1
ATOM 4125 O O . ASP B 1 159 ? -19.969 -14.664 2.053 1 94.94 159 ASP B O 1
ATOM 4129 N N . ALA B 1 160 ? -17.766 -14.25 1.682 1 95.25 160 ALA B N 1
ATOM 4130 C CA . ALA B 1 160 ? -17.406 -15.656 1.545 1 95.25 160 ALA B CA 1
ATOM 4131 C C . ALA B 1 160 ? -16.547 -16.125 2.721 1 95.25 160 ALA B C 1
ATOM 4133 O O . ALA B 1 160 ? -16.719 -17.219 3.234 1 95.25 160 ALA B O 1
ATOM 4134 N N . VAL B 1 161 ? -15.648 -15.328 3.062 1 95.81 161 VAL B N 1
ATOM 4135 C CA . VAL B 1 161 ? -14.805 -15.508 4.238 1 95.81 161 VAL B CA 1
ATOM 4136 C C . VAL B 1 161 ? -14.742 -14.203 5.039 1 95.81 161 VAL B C 1
ATOM 4138 O O . VAL B 1 161 ? -14.883 -13.117 4.477 1 95.81 161 VAL B O 1
ATOM 4141 N N . VAL B 1 162 ? -14.57 -14.391 6.402 1 97.12 162 VAL B N 1
ATOM 4142 C CA . VAL B 1 162 ? -14.453 -13.219 7.258 1 97.12 162 VAL B CA 1
ATOM 4143 C C . VAL B 1 162 ? -13.32 -13.422 8.266 1 97.12 162 VAL B C 1
ATOM 4145 O O . VAL B 1 162 ? -13.258 -14.453 8.938 1 97.12 162 VAL B O 1
ATOM 4148 N N . HIS B 1 163 ? -12.445 -12.5 8.289 1 97.25 163 HIS B N 1
ATOM 4149 C CA . HIS B 1 163 ? -11.461 -12.367 9.359 1 97.25 163 HIS B CA 1
ATOM 4150 C C . HIS B 1 163 ? -10.859 -10.961 9.375 1 97.25 163 HIS B C 1
ATOM 4152 O O . HIS B 1 163 ? -11.008 -10.211 8.414 1 97.25 163 HIS B O 1
ATOM 4158 N N . GLN B 1 164 ? -10.297 -10.539 10.445 1 97.5 164 GLN B N 1
ATOM 4159 C CA . GLN B 1 164 ? -9.508 -9.32 10.531 1 97.5 164 GLN B CA 1
ATOM 4160 C C . GLN B 1 164 ? -8.484 -9.406 11.648 1 97.5 164 GLN B C 1
ATOM 4162 O O . GLN B 1 164 ? -8.609 -10.234 12.555 1 97.5 164 GLN B O 1
ATOM 4167 N N . ASP B 1 165 ? -7.492 -8.523 11.617 1 97.19 165 ASP B N 1
ATOM 4168 C CA . ASP B 1 165 ? -6.582 -8.312 12.734 1 97.19 165 ASP B CA 1
ATOM 4169 C C . ASP B 1 165 ? -7.34 -7.824 13.969 1 97.19 165 ASP B C 1
ATOM 4171 O O . ASP B 1 165 ? -8.5 -7.418 13.875 1 97.19 165 ASP B O 1
ATOM 4175 N N . THR B 1 166 ? -6.66 -7.945 15.094 1 97.06 166 THR B N 1
ATOM 4176 C CA . THR B 1 166 ? -7.242 -7.492 16.344 1 97.06 166 THR B CA 1
ATOM 4177 C C . THR B 1 166 ? -6.746 -6.094 16.703 1 97.06 166 THR B C 1
ATOM 4179 O O . THR B 1 166 ? -5.551 -5.812 16.609 1 97.06 166 THR B O 1
ATOM 4182 N N . MET B 1 167 ? -7.711 -5.227 16.969 1 98.38 167 MET B N 1
ATOM 4183 C CA . MET B 1 167 ? -7.34 -3.885 17.422 1 98.38 167 MET B CA 1
ATOM 4184 C C . MET B 1 167 ? -6.434 -3.947 18.641 1 98.38 167 MET B C 1
ATOM 4186 O O . MET B 1 167 ? -6.676 -4.73 19.562 1 98.38 167 MET B O 1
ATOM 4190 N N . PRO B 1 168 ? -5.395 -3.139 18.703 1 97.75 168 PRO B N 1
ATOM 4191 C CA . PRO B 1 168 ? -4.516 -3.139 19.875 1 97.75 168 PRO B CA 1
ATOM 4192 C C . PRO B 1 168 ? -5.211 -2.629 21.125 1 97.75 168 PRO B C 1
ATOM 4194 O O . PRO B 1 168 ? -6.16 -1.847 21.047 1 97.75 168 PRO B O 1
ATOM 4197 N N . ASP B 1 169 ? -4.684 -3.125 22.234 1 97.69 169 ASP B N 1
ATOM 4198 C CA . ASP B 1 169 ? -5.152 -2.615 23.516 1 97.69 169 ASP B CA 1
ATOM 4199 C C . ASP B 1 169 ? -4.434 -1.324 23.891 1 97.69 169 ASP B C 1
ATOM 4201 O O . ASP B 1 169 ? -3.24 -1.342 24.203 1 97.69 169 ASP B O 1
ATOM 4205 N N . VAL B 1 170 ? -5.164 -0.259 23.828 1 97.81 170 VAL B N 1
ATOM 4206 C CA . VAL B 1 170 ? -4.609 1.057 24.125 1 97.81 170 VAL B CA 1
ATOM 4207 C C . VAL B 1 170 ? -5.559 1.817 25.047 1 97.81 170 VAL B C 1
ATOM 4209 O O . VAL B 1 170 ? -6.734 1.466 25.172 1 97.81 170 VAL B O 1
ATOM 4212 N N . PRO B 1 171 ? -5.051 2.9 25.734 1 97.88 171 PRO B N 1
ATOM 4213 C CA . PRO B 1 171 ? -5.961 3.709 26.547 1 97.88 171 PRO B CA 1
ATOM 4214 C C . PRO B 1 171 ? -7.109 4.305 25.734 1 97.88 171 PRO B C 1
ATOM 4216 O O . PRO B 1 171 ? -6.914 4.699 24.578 1 97.88 171 PRO B O 1
ATOM 4219 N N . SER B 1 172 ? -8.258 4.395 26.375 1 97.88 172 SER B N 1
ATOM 4220 C CA . SER B 1 172 ? -9.438 5 25.75 1 97.88 172 SER B CA 1
ATOM 4221 C C . SER B 1 172 ? -9.234 6.496 25.531 1 97.88 172 SER B C 1
ATOM 4223 O O . SER B 1 172 ? -8.508 7.148 26.297 1 97.88 172 SER B O 1
ATOM 4225 N N . TRP B 1 173 ? -9.914 6.938 24.547 1 97.94 173 TRP B N 1
ATOM 4226 C CA . TRP B 1 173 ? -9.867 8.375 24.312 1 97.94 173 TRP B CA 1
ATOM 4227 C C . TRP B 1 173 ? -10.359 9.148 25.531 1 97.94 173 TRP B C 1
ATOM 4229 O O . TRP B 1 173 ? -9.938 10.289 25.75 1 97.94 173 TRP B O 1
ATOM 4239 N N . ARG B 1 174 ? -11.156 8.586 26.344 1 97.75 174 ARG B N 1
ATOM 4240 C CA . ARG B 1 174 ? -11.719 9.211 27.531 1 97.75 174 ARG B CA 1
ATOM 4241 C C . ARG B 1 174 ? -10.625 9.555 28.547 1 97.75 174 ARG B C 1
ATOM 4243 O O . ARG B 1 174 ? -10.789 10.469 29.359 1 97.75 174 ARG B O 1
ATOM 4250 N N . GLU B 1 175 ? -9.57 8.875 28.453 1 97.38 175 GLU B N 1
ATOM 4251 C CA . GLU B 1 175 ? -8.492 9.016 29.422 1 97.38 175 GLU B CA 1
ATOM 4252 C C . GLU B 1 175 ? -7.391 9.938 28.906 1 97.38 175 GLU B C 1
ATOM 4254 O O . GLU B 1 175 ? -6.379 10.148 29.578 1 97.38 175 GLU B O 1
ATOM 4259 N N . LEU B 1 176 ? -7.582 10.438 27.766 1 97.94 176 LEU B N 1
ATOM 4260 C CA . LEU B 1 176 ? -6.48 11.102 27.078 1 97.94 176 LEU B CA 1
ATOM 4261 C C . LEU B 1 176 ? -6.793 12.578 26.844 1 97.94 176 LEU B C 1
ATOM 4263 O O . LEU B 1 176 ? -7.961 12.953 26.719 1 97.94 176 LEU B O 1
ATOM 4267 N N . LYS B 1 177 ? -5.754 13.367 26.812 1 95.25 177 LYS B N 1
ATOM 4268 C CA . LYS B 1 177 ? -5.879 14.773 26.438 1 95.25 177 LYS B CA 1
ATOM 4269 C C . LYS B 1 177 ? -5.742 14.953 24.922 1 95.25 177 LYS B C 1
ATOM 4271 O O . LYS B 1 177 ? -5.051 14.188 24.266 1 95.25 177 LYS B O 1
ATOM 4276 N N . SER B 1 178 ? -6.375 15.984 24.453 1 95.25 178 SER B N 1
ATOM 4277 C CA . SER B 1 178 ? -6.211 16.359 23.062 1 95.25 178 SER B CA 1
ATOM 4278 C C . SER B 1 178 ? -4.879 17.078 22.828 1 95.25 178 SER B C 1
ATOM 4280 O O . SER B 1 178 ? -4.301 17.625 23.766 1 95.25 178 SER B O 1
ATOM 4282 N N . MET B 1 179 ? -4.461 17.078 21.609 1 93.44 179 MET B N 1
ATOM 4283 C CA . MET B 1 179 ? -3.264 17.828 21.234 1 93.44 179 MET B CA 1
ATOM 4284 C C . MET B 1 179 ? -3.418 19.297 21.578 1 93.44 179 MET B C 1
ATOM 4286 O O . MET B 1 179 ? -2.459 19.953 22 1 93.44 179 MET B O 1
ATOM 4290 N N . THR B 1 180 ? -4.578 19.812 21.406 1 90.81 180 THR B N 1
ATOM 4291 C CA . THR B 1 180 ? -4.852 21.219 21.672 1 90.81 180 THR B CA 1
ATOM 4292 C C . THR B 1 180 ? -4.664 21.531 23.156 1 90.81 180 THR B C 1
ATOM 4294 O O . THR B 1 180 ? -4.328 22.672 23.516 1 90.81 180 THR B O 1
ATOM 4297 N N . ASP B 1 181 ? -4.836 20.531 23.969 1 92.81 181 ASP B N 1
ATOM 4298 C CA . ASP B 1 181 ? -4.633 20.703 25.406 1 92.81 181 ASP B CA 1
ATOM 4299 C C . ASP B 1 181 ? -3.203 20.344 25.797 1 92.81 181 ASP B C 1
ATOM 4301 O O . ASP B 1 181 ? -2.607 21.016 26.656 1 92.81 181 ASP B O 1
ATOM 4305 N N . LEU B 1 182 ? -2.666 19.422 25.172 1 94 182 LEU B N 1
ATOM 4306 C CA . LEU B 1 182 ? -1.368 18.859 25.547 1 94 182 LEU B CA 1
ATOM 4307 C C . LEU B 1 182 ? -0.247 19.844 25.234 1 94 182 LEU B C 1
ATOM 4309 O O . LEU B 1 182 ? 0.663 20.031 26.047 1 94 182 LEU B O 1
ATOM 4313 N N . VAL B 1 183 ? -0.31 20.469 24.109 1 94.25 183 VAL B N 1
ATOM 4314 C CA . VAL B 1 183 ? 0.8 21.281 23.641 1 94.25 183 VAL B CA 1
ATOM 4315 C C . VAL B 1 183 ? 0.962 22.5 24.547 1 94.25 183 VAL B C 1
ATOM 4317 O O . VAL B 1 183 ? 2.043 22.75 25.078 1 94.25 183 VAL B O 1
ATOM 4320 N N . PRO B 1 184 ? -0.093 23.281 24.812 1 92.75 184 PRO B N 1
ATOM 4321 C CA . PRO B 1 184 ? 0.056 24.406 25.75 1 92.75 184 PRO B CA 1
ATOM 4322 C C . PRO B 1 184 ? 0.496 23.969 27.141 1 92.75 184 PRO B C 1
ATOM 4324 O O . PRO B 1 184 ? 1.312 24.625 27.781 1 92.75 184 PRO B O 1
ATOM 4327 N N . TRP B 1 185 ? -0.032 22.922 27.547 1 94.31 185 TRP B N 1
ATOM 4328 C CA . TRP B 1 185 ? 0.37 22.391 28.844 1 94.31 185 TRP B CA 1
ATOM 4329 C C . TRP B 1 185 ? 1.867 22.109 28.891 1 94.31 185 TRP B C 1
ATOM 4331 O O . TRP B 1 185 ? 2.57 22.562 29.797 1 94.31 185 TRP B O 1
ATOM 4341 N N . LEU B 1 186 ? 2.385 21.391 27.922 1 94.69 186 LEU B N 1
ATOM 4342 C CA . LEU B 1 186 ? 3.793 21 27.875 1 94.69 186 LEU B CA 1
ATOM 4343 C C . LEU B 1 186 ? 4.684 22.234 27.75 1 94.69 186 LEU B C 1
ATOM 4345 O O . LEU B 1 186 ? 5.738 22.312 28.391 1 94.69 186 LEU B O 1
ATOM 4349 N N . MET B 1 187 ? 4.23 23.156 26.984 1 95.06 187 MET B N 1
ATOM 4350 C CA . MET B 1 187 ? 4.992 24.391 26.828 1 95.06 187 MET B CA 1
ATOM 4351 C C . MET B 1 187 ? 5.117 25.109 28.172 1 95.06 187 MET B C 1
ATOM 4353 O O . MET B 1 187 ? 6.18 25.641 28.5 1 95.06 187 MET B O 1
ATOM 4357 N N . THR B 1 188 ? 4.129 25.125 28.938 1 95.56 188 THR B N 1
ATOM 4358 C CA . THR B 1 188 ? 4.156 25.734 30.266 1 95.56 188 THR B CA 1
ATOM 4359 C C . THR B 1 188 ? 5.113 24.984 31.188 1 95.56 188 THR B C 1
ATOM 4361 O O . THR B 1 188 ? 5.926 25.594 31.891 1 95.56 188 THR B O 1
ATOM 4364 N N . GLU B 1 189 ? 4.996 23.656 31.141 1 95.56 189 GLU B N 1
ATOM 4365 C CA . GLU B 1 189 ? 5.863 22.844 31.984 1 95.56 189 GLU B CA 1
ATOM 4366 C C . GLU B 1 189 ? 7.332 23.047 31.641 1 95.56 189 GLU B C 1
ATOM 4368 O O . GLU B 1 189 ? 8.195 23.031 32.531 1 95.56 189 GLU B O 1
ATOM 4373 N N . ILE B 1 190 ? 7.602 23.25 30.422 1 94.5 190 ILE B N 1
ATOM 4374 C CA . ILE B 1 190 ? 8.969 23.469 29.953 1 94.5 190 ILE B CA 1
ATOM 4375 C C . ILE B 1 190 ? 9.453 24.844 30.391 1 94.5 190 ILE B C 1
ATOM 4377 O O . ILE B 1 190 ? 10.547 24.984 30.922 1 94.5 190 ILE B O 1
ATOM 4381 N N . THR B 1 191 ? 8.648 25.859 30.172 1 95.25 191 THR B N 1
ATOM 4382 C CA . THR B 1 191 ? 8.984 27.234 30.531 1 95.25 191 THR B CA 1
ATOM 4383 C C . THR B 1 191 ? 9.25 27.359 32.031 1 95.25 191 THR B C 1
ATOM 4385 O O . THR B 1 191 ? 10.133 28.109 32.438 1 95.25 191 THR B O 1
ATOM 4388 N N . GLU B 1 192 ? 8.555 26.547 32.781 1 96.81 192 GLU B N 1
ATOM 4389 C CA . GLU B 1 192 ? 8.68 26.609 34.219 1 96.81 192 GLU B CA 1
ATOM 4390 C C . GLU B 1 192 ? 9.789 25.688 34.719 1 96.81 192 GLU B C 1
ATOM 4392 O O . GLU B 1 192 ? 10.016 25.578 35.938 1 96.81 192 GLU B O 1
ATOM 4397 N N . GLY B 1 193 ? 10.391 24.938 33.844 1 94.44 193 GLY B N 1
ATOM 4398 C CA . GLY B 1 193 ? 11.555 24.141 34.188 1 94.44 193 GLY B CA 1
ATOM 4399 C C . GLY B 1 193 ? 11.195 22.797 34.781 1 94.44 193 GLY B C 1
ATOM 4400 O O . GLY B 1 193 ? 12.062 22.094 35.312 1 94.44 193 GLY B O 1
ATOM 4401 N N . ARG B 1 194 ? 9.961 22.422 34.688 1 95.12 194 ARG B N 1
ATOM 4402 C CA . ARG B 1 194 ? 9.508 21.172 35.312 1 95.12 194 ARG B CA 1
ATOM 4403 C C . ARG B 1 194 ? 9.781 19.984 34.406 1 95.12 194 ARG B C 1
ATOM 4405 O O . ARG B 1 194 ? 9.938 18.859 34.906 1 95.12 194 ARG B O 1
ATOM 4412 N N . ILE B 1 195 ? 9.773 20.25 33.125 1 93.69 195 ILE B N 1
ATOM 4413 C CA . ILE B 1 195 ? 10.094 19.219 32.125 1 93.69 195 ILE B CA 1
ATOM 4414 C C . ILE B 1 195 ? 11.203 19.719 31.203 1 93.69 195 ILE B C 1
ATOM 4416 O O . ILE B 1 195 ? 11.141 20.844 30.703 1 93.69 195 ILE B O 1
ATOM 4420 N N . GLN B 1 196 ? 12.188 18.891 31.109 1 91.62 196 GLN B N 1
ATOM 4421 C CA . GLN B 1 196 ? 13.258 19.172 30.172 1 91.62 196 GLN B CA 1
ATOM 4422 C C . GLN B 1 196 ? 13.109 18.359 28.891 1 91.62 196 GLN B C 1
ATOM 4424 O O . GLN B 1 196 ? 12.758 17.172 28.953 1 91.62 196 GLN B O 1
ATOM 4429 N N . VAL B 1 197 ? 13.227 19.047 27.766 1 91.06 197 VAL B N 1
ATOM 4430 C CA . VAL B 1 197 ? 13.133 18.359 26.484 1 91.06 197 VAL B CA 1
ATOM 4431 C C . VAL B 1 197 ? 14.297 18.766 25.594 1 91.06 197 VAL B C 1
ATOM 4433 O O . VAL B 1 197 ? 14.977 19.766 25.875 1 91.06 197 VAL B O 1
ATOM 4436 N N . LYS B 1 198 ? 14.586 18.016 24.531 1 89.5 198 LYS B N 1
ATOM 4437 C CA . LYS B 1 198 ? 15.578 18.359 23.531 1 89.5 198 LYS B CA 1
ATOM 4438 C C . LYS B 1 198 ? 15.133 19.578 22.719 1 89.5 198 LYS B C 1
ATOM 4440 O O . LYS B 1 198 ? 13.938 19.844 22.594 1 89.5 198 LYS B O 1
ATOM 4445 N N . PRO B 1 199 ? 16.094 20.297 22.156 1 90.56 199 PRO B N 1
ATOM 4446 C CA . PRO B 1 199 ? 15.766 21.5 21.375 1 90.56 199 PRO B CA 1
ATOM 4447 C C . PRO B 1 199 ? 14.797 21.219 20.234 1 90.56 199 PRO B C 1
ATOM 4449 O O . PRO B 1 199 ? 13.906 22.031 19.953 1 90.56 199 PRO B O 1
ATOM 4452 N N . VAL B 1 200 ? 14.922 20.078 19.656 1 90.31 200 VAL B N 1
ATOM 4453 C CA . VAL B 1 200 ? 14.07 19.75 18.516 1 90.31 200 VAL B CA 1
ATOM 4454 C C . VAL B 1 200 ? 12.617 19.641 18.969 1 90.31 200 VAL B C 1
ATOM 4456 O O . VAL B 1 200 ? 11.695 20 18.234 1 90.31 200 VAL B O 1
ATOM 4459 N N . VAL B 1 201 ? 12.43 19.188 20.109 1 91.62 201 VAL B N 1
ATOM 4460 C CA . VAL B 1 201 ? 11.078 19.016 20.641 1 91.62 201 VAL B CA 1
ATOM 4461 C C . VAL B 1 201 ? 10.453 20.391 20.875 1 91.62 201 VAL B C 1
ATOM 4463 O O . VAL B 1 201 ? 9.289 20.625 20.531 1 91.62 201 VAL B O 1
ATOM 4466 N N . GLU B 1 202 ? 11.188 21.297 21.406 1 91.88 202 GLU B N 1
ATOM 4467 C CA . GLU B 1 202 ? 10.703 22.656 21.625 1 91.88 202 GLU B CA 1
ATOM 4468 C C . GLU B 1 202 ? 10.289 23.312 20.312 1 91.88 202 GLU B C 1
ATOM 4470 O O . GLU B 1 202 ? 9.242 23.953 20.234 1 91.88 202 GLU B O 1
ATOM 4475 N N . LYS B 1 203 ? 11.109 23.125 19.406 1 89.25 203 LYS B N 1
ATOM 4476 C CA . LYS B 1 203 ? 10.82 23.703 18.094 1 89.25 203 LYS B CA 1
ATOM 4477 C C . LYS B 1 203 ? 9.508 23.156 17.531 1 89.25 203 LYS B C 1
ATOM 4479 O O . LYS B 1 203 ? 8.688 23.906 17 1 89.25 203 LYS B O 1
ATOM 4484 N N . ARG B 1 204 ? 9.305 21.938 17.641 1 89.25 204 ARG B N 1
ATOM 4485 C CA . ARG B 1 204 ? 8.117 21.281 17.125 1 89.25 204 ARG B CA 1
ATOM 4486 C C . ARG B 1 204 ? 6.863 21.734 17.859 1 89.25 204 ARG B C 1
ATOM 4488 O O . ARG B 1 204 ? 5.801 21.906 17.25 1 89.25 204 ARG B O 1
ATOM 4495 N N . LEU B 1 205 ? 7.016 21.875 19.141 1 91.56 205 LEU B N 1
ATOM 4496 C CA . LEU B 1 205 ? 5.887 22.344 19.938 1 91.56 205 LEU B CA 1
ATOM 4497 C C . LEU B 1 205 ? 5.453 23.75 19.484 1 91.56 205 LEU B C 1
ATOM 4499 O O . LEU B 1 205 ? 4.258 24.031 19.422 1 91.56 205 LEU B O 1
ATOM 4503 N N . LYS B 1 206 ? 6.375 24.562 19.172 1 88 206 LYS B N 1
ATOM 4504 C CA . LYS B 1 206 ? 6.07 25.906 18.688 1 88 206 LYS B CA 1
ATOM 4505 C C . LYS B 1 206 ? 5.324 25.859 17.359 1 88 206 LYS B C 1
ATOM 4507 O O . LYS B 1 206 ? 4.398 26.641 17.125 1 88 206 LYS B O 1
ATOM 4512 N N . ASN B 1 207 ? 5.758 24.906 16.547 1 84.19 207 ASN B N 1
ATOM 4513 C CA . ASN B 1 207 ? 5.086 24.734 15.266 1 84.19 207 ASN B CA 1
ATOM 4514 C C . ASN B 1 207 ? 3.641 24.281 15.445 1 84.19 207 ASN B C 1
ATOM 4516 O O . ASN B 1 207 ? 2.74 24.781 14.758 1 84.19 207 ASN B O 1
ATOM 4520 N N . TYR B 1 208 ? 3.473 23.344 16.328 1 85.38 208 TYR B N 1
ATOM 4521 C CA . TYR B 1 208 ? 2.125 22.859 16.609 1 85.38 208 TYR B CA 1
ATOM 4522 C C . TYR B 1 208 ? 1.238 23.984 17.125 1 85.38 208 TYR B C 1
ATOM 4524 O O . TYR B 1 208 ? 0.081 24.109 16.719 1 85.38 208 TYR B O 1
ATOM 4532 N N . ASP B 1 209 ? 1.753 24.734 17.969 1 83.81 209 ASP B N 1
ATOM 4533 C CA . ASP B 1 209 ? 1.002 25.828 18.594 1 83.81 209 ASP B CA 1
ATOM 4534 C C . ASP B 1 209 ? 0.591 26.875 17.547 1 83.81 209 ASP B C 1
ATOM 4536 O O . ASP B 1 209 ? -0.535 27.375 17.562 1 83.81 209 ASP B O 1
ATOM 4540 N N . SER B 1 210 ? 1.463 27.125 16.672 1 79.69 210 SER B N 1
ATOM 4541 C CA . SER B 1 210 ? 1.182 28.094 15.617 1 79.69 210 SER B CA 1
ATOM 4542 C C . SER B 1 210 ? 0.079 27.594 14.688 1 79.69 210 SER B C 1
ATOM 4544 O O . SER B 1 210 ? -0.782 28.359 14.266 1 79.69 210 SER B O 1
ATOM 4546 N N . ARG B 1 211 ? 0.091 26.344 14.453 1 77.88 211 ARG B N 1
ATOM 4547 C CA . ARG B 1 211 ? -0.92 25.734 13.594 1 77.88 211 ARG B CA 1
ATOM 4548 C C . ARG B 1 211 ? -2.283 25.719 14.281 1 77.88 211 ARG B C 1
ATOM 4550 O O . ARG B 1 211 ? -3.301 26.016 13.656 1 77.88 211 ARG B O 1
ATOM 4557 N N . ALA B 1 212 ? -2.275 25.359 15.492 1 76.31 212 ALA B N 1
ATOM 4558 C CA . ALA B 1 212 ? -3.516 25.25 16.25 1 76.31 212 ALA B CA 1
ATOM 4559 C C . ALA B 1 212 ? -4.219 26.594 16.359 1 76.31 212 ALA B C 1
ATOM 4561 O O . ALA B 1 212 ? -5.449 26.656 16.406 1 76.31 212 ALA B O 1
ATOM 4562 N N . SER B 1 213 ? -3.531 27.562 16.281 1 72.25 213 SER B N 1
ATOM 4563 C CA . SER B 1 213 ? -4.078 28.906 16.422 1 72.25 213 SER B CA 1
ATOM 4564 C C . SER B 1 213 ? -4.844 29.344 15.18 1 72.25 213 SER B C 1
ATOM 4566 O O . SER B 1 213 ? -5.656 30.266 15.234 1 72.25 213 SER B O 1
ATOM 4568 N N . GLN B 1 214 ? -4.609 28.609 14.133 1 71.75 214 GLN B N 1
ATOM 4569 C CA . GLN B 1 214 ? -5.266 28.984 12.883 1 71.75 214 GLN B CA 1
ATOM 4570 C C . GLN B 1 214 ? -6.688 28.438 12.828 1 71.75 214 GLN B C 1
ATOM 4572 O O . GLN B 1 214 ? -7.5 28.875 12.016 1 71.75 214 GLN B O 1
ATOM 4577 N N . ASP B 1 215 ? -7.102 27.641 13.703 1 69.94 215 ASP B N 1
ATOM 4578 C CA . ASP B 1 215 ? -8.445 27.094 13.875 1 69.94 215 ASP B CA 1
ATOM 4579 C C . ASP B 1 215 ? -8.977 26.516 12.562 1 69.94 215 ASP B C 1
ATOM 4581 O O . ASP B 1 215 ? -10.109 26.797 12.164 1 69.94 215 ASP B O 1
ATOM 4585 N N . ARG B 1 216 ? -8.188 25.781 11.852 1 79.88 216 ARG B N 1
ATOM 4586 C CA . ARG B 1 216 ? -8.586 25.219 10.562 1 79.88 216 ARG B CA 1
ATOM 4587 C C . ARG B 1 216 ? -8.609 23.703 10.609 1 79.88 216 ARG B C 1
ATOM 4589 O O . ARG B 1 216 ? -9 23.047 9.641 1 79.88 216 ARG B O 1
ATOM 4596 N N . GLU B 1 217 ? -8.312 23.266 11.773 1 87.06 217 GLU B N 1
ATOM 4597 C CA . GLU B 1 217 ? -8.258 21.812 11.891 1 87.06 217 GLU B CA 1
ATOM 4598 C C . GLU B 1 217 ? -9.656 21.203 12.016 1 87.06 217 GLU B C 1
ATOM 4600 O O . GLU B 1 217 ? -10.461 21.656 12.836 1 87.06 217 GLU B O 1
ATOM 4605 N N . LEU B 1 218 ? -9.859 20.219 11.227 1 93.88 218 LEU B N 1
ATOM 4606 C CA . LEU B 1 218 ? -11.18 19.594 11.188 1 93.88 218 LEU B CA 1
ATOM 4607 C C . LEU B 1 218 ? -11.297 18.516 12.25 1 93.88 218 LEU B C 1
ATOM 4609 O O . LEU B 1 218 ? -12.406 18.094 12.594 1 93.88 218 LEU B O 1
ATOM 4613 N N . PHE B 1 219 ? -10.148 18.062 12.773 1 95.69 219 PHE B N 1
ATOM 4614 C CA . PHE B 1 219 ? -10.195 16.906 13.641 1 95.69 219 PHE B CA 1
ATOM 4615 C C . PHE B 1 219 ? -9.492 17.172 14.969 1 95.69 219 PHE B C 1
ATOM 4617 O O . PHE B 1 219 ? -8.516 17.922 15.008 1 95.69 219 PHE B O 1
ATOM 4624 N N . GLU B 1 220 ? -10.039 16.562 15.961 1 95.69 220 GLU B N 1
ATOM 4625 C CA . GLU B 1 220 ? -9.344 16.422 17.234 1 95.69 220 GLU B CA 1
ATOM 4626 C C . GLU B 1 220 ? -8.492 15.156 17.266 1 95.69 220 GLU B C 1
ATOM 4628 O O . GLU B 1 220 ? -8.914 14.109 16.766 1 95.69 220 GLU B O 1
ATOM 4633 N N . ILE B 1 221 ? -7.32 15.305 17.812 1 96.5 221 ILE B N 1
ATOM 4634 C CA . ILE B 1 221 ? -6.383 14.188 17.906 1 96.5 221 ILE B CA 1
ATOM 4635 C C . ILE B 1 221 ? -5.957 13.969 19.344 1 96.5 221 ILE B C 1
ATOM 4637 O O . ILE B 1 221 ? -5.57 14.922 20.031 1 96.5 221 ILE B O 1
ATOM 4641 N N . ARG B 1 222 ? -6.039 12.742 19.812 1 98.06 222 ARG B N 1
ATOM 4642 C CA . ARG B 1 222 ? -5.574 12.359 21.156 1 98.06 222 ARG B CA 1
ATOM 4643 C C . ARG B 1 222 ? -4.566 11.211 21.062 1 98.06 222 ARG B C 1
ATOM 4645 O O . ARG B 1 222 ? -4.949 10.047 20.922 1 98.06 222 ARG B O 1
ATOM 4652 N N . PRO B 1 223 ? -3.26 11.547 21.234 1 97.31 223 PRO B N 1
ATOM 4653 C CA . PRO B 1 223 ? -2.279 10.461 21.234 1 97.31 223 PRO B CA 1
ATOM 4654 C C . PRO B 1 223 ? -2.408 9.555 22.453 1 97.31 223 PRO B C 1
ATOM 4656 O O . PRO B 1 223 ? -2.701 10.031 23.547 1 97.31 223 PRO B O 1
ATOM 4659 N N . THR B 1 224 ? -2.201 8.25 22.25 1 97.31 224 THR B N 1
ATOM 4660 C CA . THR B 1 224 ? -2.344 7.305 23.344 1 97.31 224 THR B CA 1
ATOM 4661 C C . THR B 1 224 ? -1.134 7.367 24.266 1 97.31 224 THR B C 1
ATOM 4663 O O . THR B 1 224 ? -1.198 6.91 25.422 1 97.31 224 THR B O 1
ATOM 4666 N N . ASP B 1 225 ? -0.058 7.828 23.734 1 94.12 225 ASP B N 1
ATOM 4667 C CA . ASP B 1 225 ? 1.183 8.055 24.469 1 94.12 225 ASP B CA 1
ATOM 4668 C C . ASP B 1 225 ? 1.78 9.422 24.125 1 94.12 225 ASP B C 1
ATOM 4670 O O . ASP B 1 225 ? 2.572 9.539 23.188 1 94.12 225 ASP B O 1
ATOM 4674 N N . ALA B 1 226 ? 1.471 10.367 24.922 1 92.69 226 ALA B N 1
ATOM 4675 C CA . ALA B 1 226 ? 1.854 11.75 24.656 1 92.69 226 ALA B CA 1
ATOM 4676 C C . ALA B 1 226 ? 3.369 11.914 24.703 1 92.69 226 ALA B C 1
ATOM 4678 O O . ALA B 1 226 ? 3.943 12.68 23.922 1 92.69 226 ALA B O 1
ATOM 4679 N N . GLU B 1 227 ? 3.996 11.258 25.625 1 90.88 227 GLU B N 1
ATOM 4680 C CA . GLU B 1 227 ? 5.441 11.383 25.781 1 90.88 227 GLU B CA 1
ATOM 4681 C C . GLU B 1 227 ? 6.172 10.922 24.516 1 90.88 227 GLU B C 1
ATOM 4683 O O . GLU B 1 227 ? 7.062 11.609 24.031 1 90.88 227 GLU B O 1
ATOM 4688 N N . ARG B 1 228 ? 5.734 9.867 23.984 1 90.19 228 ARG B N 1
ATOM 4689 C CA . ARG B 1 228 ? 6.367 9.328 22.797 1 90.19 228 ARG B CA 1
ATOM 4690 C C . ARG B 1 228 ? 5.984 10.133 21.562 1 90.19 228 ARG B C 1
ATOM 4692 O O . ARG B 1 228 ? 6.812 10.352 20.672 1 90.19 228 ARG B O 1
ATOM 4699 N N . HIS B 1 229 ? 4.809 10.531 21.547 1 92.44 229 HIS B N 1
ATOM 4700 C CA . HIS B 1 229 ? 4.301 11.273 20.406 1 92.44 229 HIS B CA 1
ATOM 4701 C C . HIS B 1 229 ? 4.992 12.625 20.281 1 92.44 229 HIS B C 1
ATOM 4703 O O . HIS B 1 229 ? 5.297 13.062 19.156 1 92.44 229 HIS B O 1
ATOM 4709 N N . LEU B 1 230 ? 5.312 13.242 21.406 1 90.94 230 LEU B N 1
ATOM 4710 C CA . LEU B 1 230 ? 5.855 14.602 21.391 1 90.94 230 LEU B CA 1
ATOM 4711 C C . LEU B 1 230 ? 7.344 14.594 21.734 1 90.94 230 LEU B C 1
ATOM 4713 O O . LEU B 1 230 ? 8.016 15.625 21.609 1 90.94 230 LEU B O 1
ATOM 4717 N N . GLY B 1 231 ? 7.812 13.484 22.109 1 87.81 231 GLY B N 1
ATOM 4718 C CA . GLY B 1 231 ? 9.25 13.336 22.297 1 87.81 231 GLY B CA 1
ATOM 4719 C C . GLY B 1 231 ? 9.742 13.883 23.625 1 87.81 231 GLY B C 1
ATOM 4720 O O . GLY B 1 231 ? 10.766 14.562 23.672 1 87.81 231 GLY B O 1
ATOM 4721 N N . PHE B 1 232 ? 8.875 13.672 24.562 1 85.56 232 PHE B N 1
ATOM 4722 C CA . PHE B 1 232 ? 9.336 14.07 25.891 1 85.56 232 PHE B CA 1
ATOM 4723 C C . PHE B 1 232 ? 9.258 12.906 26.859 1 85.56 232 PHE B C 1
ATOM 4725 O O . PHE B 1 232 ? 8.688 11.859 26.547 1 85.56 232 PHE B O 1
ATOM 4732 N N . GLY B 1 233 ? 9.914 12.875 27.906 1 78.25 233 GLY B N 1
ATOM 4733 C CA . GLY B 1 233 ? 9.945 11.797 28.875 1 78.25 233 GLY B CA 1
ATOM 4734 C C . GLY B 1 233 ? 11.117 10.852 28.688 1 78.25 233 GLY B C 1
ATOM 4735 O O . GLY B 1 233 ? 11.938 11.047 27.781 1 78.25 233 GLY B O 1
ATOM 4736 N N . GLU B 1 234 ? 11.383 9.938 29.609 1 65.75 234 GLU B N 1
ATOM 4737 C CA . GLU B 1 234 ? 12.555 9.078 29.672 1 65.75 234 GLU B CA 1
ATOM 4738 C C . GLU B 1 234 ? 12.383 7.844 28.797 1 65.75 234 GLU B C 1
ATOM 4740 O O . GLU B 1 234 ? 13.258 6.973 28.75 1 65.75 234 GLU B O 1
ATOM 4745 N N . THR B 1 235 ? 11.297 7.812 28.125 1 57.78 235 THR B N 1
ATOM 4746 C CA . THR B 1 235 ? 11.047 6.465 27.625 1 57.78 235 THR B CA 1
ATOM 4747 C C . THR B 1 235 ? 11.93 6.172 26.422 1 57.78 235 THR B C 1
ATOM 4749 O O . THR B 1 235 ? 11.984 6.965 25.469 1 57.78 235 THR B O 1
ATOM 4752 N N . ASN B 1 236 ? 13.086 5.52 26.719 1 54.78 236 ASN B N 1
ATOM 4753 C CA . ASN B 1 236 ? 14 4.855 25.797 1 54.78 236 ASN B CA 1
ATOM 4754 C C . ASN B 1 236 ? 13.242 3.977 24.812 1 54.78 236 ASN B C 1
ATOM 4756 O O . ASN B 1 236 ? 13.805 3.021 24.266 1 54.78 236 ASN B O 1
ATOM 4760 N N . HIS B 1 237 ? 11.93 4.242 24.703 1 60.69 237 HIS B N 1
ATOM 4761 C CA . HIS B 1 237 ? 11.273 3.158 24 1 60.69 237 HIS B CA 1
ATOM 4762 C C . HIS B 1 237 ? 11.344 3.367 22.484 1 60.69 237 HIS B C 1
ATOM 4764 O O . HIS B 1 237 ? 11.109 4.473 22 1 60.69 237 HIS B O 1
ATOM 4770 N N . GLN B 1 238 ? 12.078 2.516 21.828 1 68.69 238 GLN B N 1
ATOM 4771 C CA . GLN B 1 238 ? 12.391 2.324 20.406 1 68.69 238 GLN B CA 1
ATOM 4772 C C . GLN B 1 238 ? 11.156 1.896 19.625 1 68.69 238 GLN B C 1
ATOM 4774 O O . GLN B 1 238 ? 11.273 1.34 18.531 1 68.69 238 GLN B O 1
ATOM 4779 N N . THR B 1 239 ? 9.992 2.338 20.25 1 85.06 239 THR B N 1
ATOM 4780 C CA . THR B 1 239 ? 8.852 1.857 19.469 1 85.06 239 THR B CA 1
ATOM 4781 C C . THR B 1 239 ? 8.695 2.66 18.188 1 85.06 239 THR B C 1
ATOM 4783 O O . THR B 1 239 ? 9.031 3.846 18.141 1 85.06 239 THR B O 1
ATOM 4786 N N . ARG B 1 240 ? 8.281 2.043 17.172 1 94.56 240 ARG B N 1
ATOM 4787 C CA . ARG B 1 240 ? 8.039 2.678 15.891 1 94.56 240 ARG B CA 1
ATOM 4788 C C . ARG B 1 240 ? 6.555 2.623 15.516 1 94.56 240 ARG B C 1
ATOM 4790 O O . ARG B 1 240 ? 6.188 2.854 14.367 1 94.56 240 ARG B O 1
ATOM 4797 N N . THR B 1 241 ? 5.723 2.248 16.531 1 96.88 241 THR B N 1
ATOM 4798 C CA . THR B 1 241 ? 4.273 2.227 16.344 1 96.88 241 THR B CA 1
ATOM 4799 C C . THR B 1 241 ? 3.604 3.262 17.234 1 96.88 241 THR B C 1
ATOM 4801 O O . THR B 1 241 ? 3.891 3.334 18.438 1 96.88 241 THR B O 1
ATOM 4804 N N . PHE B 1 242 ? 2.736 4.055 16.656 1 97 242 PHE B N 1
ATOM 4805 C CA . PHE B 1 242 ? 2.039 5.129 17.359 1 97 242 PHE B CA 1
ATOM 4806 C C . PHE B 1 242 ? 0.531 4.996 17.188 1 97 242 PHE B C 1
ATOM 4808 O O . PHE B 1 242 ? 0.057 4.602 16.109 1 97 242 PHE B O 1
ATOM 4815 N N . TYR B 1 243 ? -0.176 5.309 18.234 1 98.06 243 TYR B N 1
ATOM 4816 C CA . TYR B 1 243 ? -1.634 5.25 18.234 1 98.06 243 TYR B CA 1
ATOM 4817 C C . TYR B 1 243 ? -2.232 6.598 18.625 1 98.06 243 TYR B C 1
ATOM 4819 O O . TYR B 1 243 ? -1.777 7.238 19.578 1 98.06 243 TYR B O 1
ATOM 4827 N N . SER B 1 244 ? -3.195 7.055 17.859 1 98.38 244 SER B N 1
ATOM 4828 C CA . SER B 1 244 ? -3.93 8.273 18.188 1 98.38 244 SER B CA 1
ATOM 4829 C C . SER B 1 244 ? -5.418 8.117 17.891 1 98.38 244 SER B C 1
ATOM 4831 O O . SER B 1 244 ? -5.797 7.523 16.875 1 98.38 244 SER B O 1
ATOM 4833 N N . TRP B 1 245 ? -6.203 8.617 18.75 1 98.75 245 TRP B N 1
ATOM 4834 C CA . TRP B 1 245 ? -7.637 8.703 18.516 1 98.75 245 TRP B CA 1
ATOM 4835 C C . TRP B 1 245 ? -7.984 9.969 17.719 1 98.75 245 TRP B C 1
ATOM 4837 O O . TRP B 1 245 ? -7.434 11.039 17.984 1 98.75 245 TRP B O 1
ATOM 4847 N N . PHE B 1 246 ? -8.875 9.828 16.75 1 97.88 246 PHE B N 1
ATOM 4848 C CA . PHE B 1 246 ? -9.344 10.906 15.891 1 97.88 246 PHE B CA 1
ATOM 4849 C C . PHE B 1 246 ? -10.859 11.023 15.938 1 97.88 246 PHE B C 1
ATOM 4851 O O . PHE B 1 246 ? -11.57 10.016 15.953 1 97.88 246 PHE B O 1
ATOM 4858 N N . LYS B 1 247 ? -11.328 12.242 15.938 1 98.44 247 LYS B N 1
ATOM 4859 C CA . LYS B 1 247 ? -12.742 12.547 15.742 1 98.44 247 LYS B CA 1
ATOM 4860 C C . LYS B 1 247 ? -12.922 13.961 15.195 1 98.44 247 LYS B C 1
ATOM 4862 O O . LYS B 1 247 ? -12.227 14.891 15.602 1 98.44 247 LYS B O 1
ATOM 4867 N N . SER B 1 248 ? -13.867 14.078 14.258 1 97.75 248 SER B N 1
ATOM 4868 C CA . SER B 1 248 ? -14.141 15.438 13.797 1 97.75 248 SER B CA 1
ATOM 4869 C C . SER B 1 248 ? -14.562 16.344 14.953 1 97.75 248 SER B C 1
ATOM 4871 O O . SER B 1 248 ? -15.156 15.875 15.93 1 97.75 248 SER B O 1
ATOM 4873 N N . ARG B 1 249 ? -14.258 17.594 14.812 1 95.19 249 ARG B N 1
ATOM 4874 C CA . ARG B 1 249 ? -14.531 18.547 15.875 1 95.19 249 ARG B CA 1
ATOM 4875 C C . ARG B 1 249 ? -16.016 18.859 15.969 1 95.19 249 ARG B C 1
ATOM 4877 O O . ARG B 1 249 ? -16.484 19.391 16.969 1 95.19 249 ARG B O 1
ATOM 4884 N N . GLY B 1 250 ? -16.781 18.578 14.938 1 95.75 250 GLY B N 1
ATOM 4885 C CA . GLY B 1 250 ? -18.219 18.828 14.906 1 95.75 250 GLY B CA 1
ATOM 4886 C C . GLY B 1 250 ? -19 17.688 14.273 1 95.75 250 GLY B C 1
ATOM 4887 O O . GLY B 1 250 ? -18.422 16.734 13.766 1 95.75 250 GLY B O 1
ATOM 4888 N N . ASN B 1 251 ? -20.312 17.797 14.383 1 96.12 251 ASN B N 1
ATOM 4889 C CA . ASN B 1 251 ? -21.203 16.844 13.742 1 96.12 251 ASN B CA 1
ATOM 4890 C C . ASN B 1 251 ? -21.188 16.984 12.219 1 96.12 251 ASN B C 1
ATOM 4892 O O . ASN B 1 251 ? -21.141 18.109 11.703 1 96.12 251 ASN B O 1
ATOM 4896 N N . LEU B 1 252 ? -21.312 15.859 11.523 1 97.5 252 LEU B N 1
ATOM 4897 C CA . LEU B 1 252 ? -21.156 15.875 10.07 1 97.5 252 LEU B CA 1
ATOM 4898 C C . LEU B 1 252 ? -22.438 15.43 9.375 1 97.5 252 LEU B C 1
ATOM 4900 O O . LEU B 1 252 ? -22.453 15.242 8.156 1 97.5 252 LEU B O 1
ATOM 4904 N N . GLY B 1 253 ? -23.453 15.25 10.109 1 96.75 253 GLY B N 1
ATOM 4905 C CA . GLY B 1 253 ? -24.672 14.727 9.508 1 96.75 253 GLY B CA 1
ATOM 4906 C C . GLY B 1 253 ? -24.547 13.289 9.047 1 96.75 253 GLY B C 1
ATOM 4907 O O . GLY B 1 253 ? -23.719 12.539 9.555 1 96.75 253 GLY B O 1
ATOM 4908 N N . ASP B 1 254 ? -25.453 12.883 8.055 1 96.56 254 ASP B N 1
ATOM 4909 C CA . ASP B 1 254 ? -25.547 11.453 7.738 1 96.56 254 ASP B CA 1
ATOM 4910 C C . ASP B 1 254 ? -25.109 11.188 6.297 1 96.56 254 ASP B C 1
ATOM 4912 O O . ASP B 1 254 ? -25.312 10.086 5.785 1 96.56 254 ASP B O 1
ATOM 4916 N N . CYS B 1 255 ? -24.531 12.211 5.711 1 96.62 255 CYS B N 1
ATOM 4917 C CA . CYS B 1 255 ? -24.062 12 4.348 1 96.62 255 CYS B CA 1
ATOM 4918 C C . CYS B 1 255 ? -22.906 11.016 4.32 1 96.62 255 CYS B C 1
ATOM 4920 O O . CYS B 1 255 ? -21.797 11.336 4.746 1 96.62 255 CYS B O 1
ATOM 4922 N N . GLU B 1 256 ? -23.094 9.859 3.734 1 97.06 256 GLU B N 1
ATOM 4923 C CA . GLU B 1 256 ? -22.109 8.781 3.705 1 97.06 256 GLU B CA 1
ATOM 4924 C C . GLU B 1 256 ? -20.828 9.219 2.996 1 97.06 256 GLU B C 1
ATOM 4926 O O . GLU B 1 256 ? -19.734 8.945 3.469 1 97.06 256 GLU B O 1
ATOM 4931 N N . LYS B 1 257 ? -20.969 9.93 1.943 1 97.69 257 LYS B N 1
ATOM 4932 C CA . LYS B 1 257 ? -19.828 10.359 1.144 1 97.69 257 LYS B CA 1
ATOM 4933 C C . LYS B 1 257 ? -18.938 11.32 1.924 1 97.69 257 LYS B C 1
ATOM 4935 O O . LYS B 1 257 ? -17.719 11.219 1.881 1 97.69 257 LYS B O 1
ATOM 4940 N N . LEU B 1 258 ? -19.578 12.211 2.615 1 98.25 258 LEU B N 1
ATOM 4941 C CA . LEU B 1 258 ? -18.812 13.188 3.383 1 98.25 258 LEU B CA 1
ATOM 4942 C C . LEU B 1 258 ? -17.953 12.492 4.434 1 98.25 258 LEU B C 1
ATOM 4944 O O . LEU B 1 258 ? -16.766 12.82 4.594 1 98.25 258 LEU B O 1
ATOM 4948 N N . HIS B 1 259 ? -18.516 11.547 5.141 1 98.62 259 HIS B N 1
ATOM 4949 C CA . HIS B 1 259 ? -17.75 10.789 6.133 1 98.62 259 HIS B CA 1
ATOM 4950 C C . HIS B 1 259 ? -16.578 10.055 5.488 1 98.62 259 HIS B C 1
ATOM 4952 O O . HIS B 1 259 ? -15.461 10.102 6.004 1 98.62 259 HIS B O 1
ATOM 4958 N N . ARG B 1 260 ? -16.812 9.453 4.383 1 98.38 260 ARG B N 1
ATOM 4959 C CA . ARG B 1 260 ? -15.773 8.719 3.678 1 98.38 260 ARG B CA 1
ATOM 4960 C C . ARG B 1 260 ? -14.633 9.648 3.273 1 98.38 260 ARG B C 1
ATOM 4962 O O . ARG B 1 260 ? -13.461 9.328 3.486 1 98.38 260 ARG B O 1
ATOM 4969 N N . TYR B 1 261 ? -14.961 10.805 2.732 1 98.62 261 TYR B N 1
ATOM 4970 C CA . TYR B 1 261 ? -13.953 11.758 2.283 1 98.62 261 TYR B CA 1
ATOM 4971 C C . TYR B 1 261 ? -13.141 12.281 3.459 1 98.62 261 TYR B C 1
ATOM 4973 O O . TYR B 1 261 ? -11.922 12.43 3.359 1 98.62 261 TYR B O 1
ATOM 4981 N N . LEU B 1 262 ? -13.805 12.539 4.531 1 98.62 262 LEU B N 1
ATOM 4982 C CA . LEU B 1 262 ? -13.117 13.094 5.691 1 98.62 262 LEU B CA 1
ATOM 4983 C C . LEU B 1 262 ? -12.281 12.031 6.387 1 98.62 262 LEU B C 1
ATOM 4985 O O . LEU B 1 262 ? -11.219 12.336 6.945 1 98.62 262 LEU B O 1
ATOM 4989 N N . VAL B 1 263 ? -12.719 10.773 6.332 1 98.75 263 VAL B N 1
ATOM 4990 C CA . VAL B 1 263 ? -11.875 9.68 6.805 1 98.75 263 VAL B CA 1
ATOM 4991 C C . VAL B 1 263 ? -10.625 9.594 5.938 1 98.75 263 VAL B C 1
ATOM 4993 O O . VAL B 1 263 ? -9.508 9.523 6.457 1 98.75 263 VAL B O 1
ATOM 4996 N N . ALA B 1 264 ? -10.805 9.641 4.645 1 98.69 264 ALA B N 1
ATOM 4997 C CA . ALA B 1 264 ? -9.664 9.648 3.727 1 98.69 264 ALA B CA 1
ATOM 4998 C C . ALA B 1 264 ? -8.742 10.828 4.012 1 98.69 264 ALA B C 1
ATOM 5000 O O . ALA B 1 264 ? -7.516 10.672 4.035 1 98.69 264 ALA B O 1
ATOM 5001 N N . TYR B 1 265 ? -9.305 11.977 4.281 1 98.12 265 TYR B N 1
ATOM 5002 C CA . TYR B 1 265 ? -8.594 13.203 4.652 1 98.12 265 TYR B CA 1
ATOM 5003 C C . TYR B 1 265 ? -7.691 12.961 5.855 1 98.12 265 TYR B C 1
ATOM 5005 O O . TYR B 1 265 ? -6.547 13.422 5.879 1 98.12 265 TYR B O 1
ATOM 5013 N N . THR B 1 266 ? -8.125 12.227 6.742 1 97 266 THR B N 1
ATOM 5014 C CA . THR B 1 266 ? -7.469 12.07 8.039 1 97 266 THR B CA 1
ATOM 5015 C C . THR B 1 266 ? -6.312 11.078 7.941 1 97 266 THR B C 1
ATOM 5017 O O . THR B 1 266 ? -5.379 11.133 8.742 1 97 266 THR B O 1
ATOM 5020 N N . THR B 1 267 ? -6.281 10.164 6.949 1 98.06 267 THR B N 1
ATOM 5021 C CA . THR B 1 267 ? -5.277 9.109 6.859 1 98.06 267 THR B CA 1
ATOM 5022 C C . THR B 1 267 ? -3.896 9.695 6.602 1 98.06 267 THR B C 1
ATOM 5024 O O . THR B 1 267 ? -2.879 9.055 6.871 1 98.06 267 THR B O 1
ATOM 5027 N N . ASP B 1 268 ? -3.857 10.906 6.16 1 96.81 268 ASP B N 1
ATOM 5028 C CA . ASP B 1 268 ? -2.584 11.547 5.836 1 96.81 268 ASP B CA 1
ATOM 5029 C C . ASP B 1 268 ? -2.078 12.383 7.004 1 96.81 268 ASP B C 1
ATOM 5031 O O . ASP B 1 268 ? -1.049 13.055 6.891 1 96.81 268 ASP B O 1
ATOM 5035 N N . ALA B 1 269 ? -2.691 12.414 8.094 1 93.62 269 ALA B N 1
ATOM 5036 C CA . ALA B 1 269 ? -2.471 13.398 9.141 1 93.62 269 ALA B CA 1
ATOM 5037 C C . ALA B 1 269 ? -1.232 13.062 9.969 1 93.62 269 ALA B C 1
ATOM 5039 O O . ALA B 1 269 ? -0.463 13.945 10.344 1 93.62 269 ALA B O 1
ATOM 5040 N N . THR B 1 270 ? -1.023 11.766 10.25 1 94.25 270 THR B N 1
ATOM 5041 C CA . THR B 1 270 ? -0.037 11.469 11.289 1 94.25 270 THR B CA 1
ATOM 5042 C C . THR B 1 270 ? 1.023 10.508 10.766 1 94.25 270 THR B C 1
ATOM 5044 O O . THR B 1 270 ? 2.006 10.227 11.453 1 94.25 270 THR B O 1
ATOM 5047 N N . MET B 1 271 ? 0.932 10.023 9.594 1 97.06 271 MET B N 1
ATOM 5048 C CA . MET B 1 271 ? 1.815 8.953 9.125 1 97.06 271 MET B CA 1
ATOM 5049 C C . MET B 1 271 ? 3.242 9.469 8.953 1 97.06 271 MET B C 1
ATOM 5051 O O . MET B 1 271 ? 4.184 8.883 9.492 1 97.06 271 MET B O 1
ATOM 5055 N N . ALA B 1 272 ? 3.402 10.562 8.305 1 95.62 272 ALA B N 1
ATOM 5056 C CA . ALA B 1 272 ? 4.742 11.078 8.055 1 95.62 272 ALA B CA 1
ATOM 5057 C C . ALA B 1 272 ? 5.5 11.305 9.359 1 95.62 272 ALA B C 1
ATOM 5059 O O . ALA B 1 272 ? 6.691 11.016 9.453 1 95.62 272 ALA B O 1
ATOM 5060 N N . GLY B 1 273 ? 4.812 11.773 10.344 1 94.06 273 GLY B N 1
ATOM 5061 C CA . GLY B 1 273 ? 5.438 12.055 11.625 1 94.06 273 GLY B CA 1
ATOM 5062 C C . GLY B 1 273 ? 5.957 10.805 12.32 1 94.06 273 GLY B C 1
ATOM 5063 O O . GLY B 1 273 ? 6.941 10.867 13.062 1 94.06 273 GLY B O 1
ATOM 5064 N N . SER B 1 274 ? 5.328 9.695 12.07 1 95.56 274 SER B N 1
ATOM 5065 C CA . SER B 1 274 ? 5.727 8.453 12.711 1 95.56 274 SER B CA 1
ATOM 5066 C C . SER B 1 274 ? 7.102 7.996 12.234 1 95.56 274 SER B C 1
ATOM 5068 O O . SER B 1 274 ? 7.754 7.18 12.891 1 95.56 274 SER B O 1
ATOM 5070 N N . ALA B 1 275 ? 7.547 8.555 11.156 1 95.44 275 ALA B N 1
ATOM 5071 C CA . ALA B 1 275 ? 8.828 8.148 10.578 1 95.44 275 ALA B CA 1
ATOM 5072 C C . ALA B 1 275 ? 9.992 8.734 11.359 1 95.44 275 ALA B C 1
ATOM 5074 O O . ALA B 1 275 ? 11.047 8.102 11.477 1 95.44 275 ALA B O 1
ATOM 5075 N N . TYR B 1 276 ? 9.836 9.906 11.883 1 93.31 276 TYR B N 1
ATOM 5076 C CA . TYR B 1 276 ? 10.992 10.523 12.516 1 93.31 276 TYR B CA 1
ATOM 5077 C C . TYR B 1 276 ? 10.852 10.547 14.031 1 93.31 276 TYR B C 1
ATOM 5079 O O . TYR B 1 276 ? 11.828 10.758 14.75 1 93.31 276 TYR B O 1
ATOM 5087 N N . ARG B 1 277 ? 9.656 10.305 14.578 1 92.69 277 ARG B N 1
ATOM 5088 C CA . ARG B 1 277 ? 9.406 10.422 16.016 1 92.69 277 ARG B CA 1
ATOM 5089 C C . ARG B 1 277 ? 10.328 9.516 16.812 1 92.69 277 ARG B C 1
ATOM 5091 O O . ARG B 1 277 ? 10.875 9.93 17.844 1 92.69 277 ARG B O 1
ATOM 5098 N N . PRO B 1 278 ? 10.562 8.297 16.328 1 92.44 278 PRO B N 1
ATOM 5099 C CA . PRO B 1 278 ? 11.469 7.441 17.094 1 92.44 278 PRO B CA 1
ATOM 5100 C C . PRO B 1 278 ? 12.867 8.039 17.219 1 92.44 278 PRO B C 1
ATOM 5102 O O . PRO B 1 278 ? 13.617 7.676 18.125 1 92.44 278 PRO B O 1
ATOM 5105 N N . HIS B 1 279 ? 13.227 8.922 16.391 1 92.38 279 HIS B N 1
ATOM 5106 C CA . HIS B 1 279 ? 14.594 9.438 16.312 1 92.38 279 HIS B CA 1
ATOM 5107 C C . HIS B 1 279 ? 14.734 10.742 17.078 1 92.38 279 HIS B C 1
ATOM 5109 O O . HIS B 1 279 ? 15.82 11.312 17.156 1 92.38 279 HIS B O 1
ATOM 5115 N N . LEU B 1 280 ? 13.664 11.195 17.688 1 89.38 280 LEU B N 1
ATOM 5116 C CA . LEU B 1 280 ? 13.734 12.383 18.531 1 89.38 280 LEU B CA 1
ATOM 5117 C C . LEU B 1 280 ? 14.68 12.156 19.719 1 89.38 280 LEU B C 1
ATOM 5119 O O . LEU B 1 280 ? 15.297 13.102 20.203 1 89.38 280 LEU B O 1
ATOM 5123 N N . VAL B 1 281 ? 14.773 10.922 20.094 1 86.81 281 VAL B N 1
ATOM 5124 C CA . VAL B 1 281 ? 15.648 10.562 21.219 1 86.81 281 VAL B CA 1
ATOM 5125 C C . VAL B 1 281 ? 17.094 10.922 20.875 1 86.81 281 VAL B C 1
ATOM 5127 O O . VAL B 1 281 ? 17.891 11.25 21.766 1 86.81 281 VAL B O 1
ATOM 5130 N N . ASN B 1 282 ? 17.406 10.945 19.578 1 89 282 ASN B N 1
ATOM 5131 C CA . ASN B 1 282 ? 18.75 11.297 19.125 1 89 282 ASN B CA 1
ATOM 5132 C C . ASN B 1 282 ? 18.812 12.75 18.656 1 89 282 ASN B C 1
ATOM 5134 O O . ASN B 1 282 ? 19.734 13.141 17.938 1 89 282 ASN B O 1
ATOM 5138 N N . ASP B 1 283 ? 17.766 13.523 19 1 89.94 283 ASP B N 1
ATOM 5139 C CA . ASP B 1 283 ? 17.656 14.938 18.656 1 89.94 283 ASP B CA 1
ATOM 5140 C C . ASP B 1 283 ? 17.625 15.141 17.141 1 89.94 283 ASP B C 1
ATOM 5142 O O . ASP B 1 283 ? 18.172 16.125 16.641 1 89.94 283 ASP B O 1
ATOM 5146 N N . PHE B 1 284 ? 17.141 14.156 16.453 1 92 284 PHE B N 1
ATOM 5147 C CA . PHE B 1 284 ? 17.031 14.25 15.008 1 92 284 PHE B CA 1
ATOM 5148 C C . PHE B 1 284 ? 15.961 15.266 14.609 1 92 284 PHE B C 1
ATOM 5150 O O . PHE B 1 284 ? 14.836 15.211 15.102 1 92 284 PHE B O 1
ATOM 5157 N N . ASN B 1 285 ? 16.328 16.141 13.711 1 90.69 285 ASN B N 1
ATOM 5158 C CA . ASN B 1 285 ? 15.422 17.141 13.133 1 90.69 285 ASN B CA 1
ATOM 5159 C C . ASN B 1 285 ? 15.422 17.062 11.609 1 90.69 285 ASN B C 1
ATOM 5161 O O . ASN B 1 285 ? 16.391 17.453 10.961 1 90.69 285 ASN B O 1
ATOM 5165 N N . PRO B 1 286 ? 14.32 16.656 11.117 1 93 286 PRO B N 1
ATOM 5166 C CA . PRO B 1 286 ? 14.312 16.594 9.648 1 93 286 PRO B CA 1
ATOM 5167 C C . PRO B 1 286 ? 14.438 17.969 9 1 93 286 PRO B C 1
ATOM 5169 O O . PRO B 1 286 ? 13.82 18.938 9.461 1 93 286 PRO B O 1
ATOM 5172 N N . THR B 1 287 ? 15.242 18.047 7.977 1 93.25 287 THR B N 1
ATOM 5173 C CA . THR B 1 287 ? 15.32 19.25 7.168 1 93.25 287 THR B CA 1
ATOM 5174 C C . THR B 1 287 ? 14.273 19.234 6.059 1 93.25 287 THR B C 1
ATOM 5176 O O . THR B 1 287 ? 13.883 20.281 5.551 1 93.25 287 THR B O 1
ATOM 5179 N N . MET B 1 288 ? 13.883 18.047 5.703 1 92.62 288 MET B N 1
ATOM 5180 C CA . MET B 1 288 ? 12.852 17.859 4.688 1 92.62 288 MET B CA 1
ATOM 5181 C C . MET B 1 288 ? 11.984 16.641 5.016 1 92.62 288 MET B C 1
ATOM 5183 O O . MET B 1 288 ? 12.508 15.57 5.32 1 92.62 288 MET B O 1
ATOM 5187 N N . LEU B 1 289 ? 10.719 16.875 4.996 1 93.38 289 LEU B N 1
ATOM 5188 C CA . LEU B 1 289 ? 9.734 15.82 5.211 1 93.38 289 LEU B CA 1
ATOM 5189 C C . LEU B 1 289 ? 8.5 16.047 4.34 1 93.38 289 LEU B C 1
ATOM 5191 O O . LEU B 1 289 ? 7.742 17 4.562 1 93.38 289 LEU B O 1
ATOM 5195 N N . PHE B 1 290 ? 8.305 15.227 3.299 1 92.44 290 PHE B N 1
ATOM 5196 C CA . PHE B 1 290 ? 7.07 15.32 2.525 1 92.44 290 PHE B CA 1
ATOM 5197 C C . PHE B 1 290 ? 6.641 13.945 2.025 1 92.44 290 PHE B C 1
ATOM 5199 O O . PHE B 1 290 ? 7.473 13.055 1.854 1 92.44 290 PHE B O 1
ATOM 5206 N N . SER B 1 291 ? 5.41 13.828 1.819 1 96.31 291 SER B N 1
ATOM 5207 C CA . SER B 1 291 ? 4.82 12.57 1.354 1 96.31 291 SER B CA 1
ATOM 5208 C C . SER B 1 291 ? 5.145 12.32 -0.115 1 96.31 291 SER B C 1
ATOM 5210 O O . SER B 1 291 ? 5.113 13.25 -0.929 1 96.31 291 SER B O 1
ATOM 5212 N N . LEU B 1 292 ? 5.516 11.133 -0.427 1 98.12 292 LEU B N 1
ATOM 5213 C CA . LEU B 1 292 ? 5.742 10.711 -1.805 1 98.12 292 LEU B CA 1
ATOM 5214 C C . LEU B 1 292 ? 4.5 10.031 -2.375 1 98.12 292 LEU B C 1
ATOM 5216 O O . LEU B 1 292 ? 4.109 10.297 -3.512 1 98.12 292 LEU B O 1
ATOM 5220 N N . ASP B 1 293 ? 3.949 9.18 -1.637 1 98.81 293 ASP B N 1
ATOM 5221 C CA . ASP B 1 293 ? 2.736 8.469 -2.037 1 98.81 293 ASP B CA 1
ATOM 5222 C C . ASP B 1 293 ? 1.793 8.281 -0.851 1 98.81 293 ASP B C 1
ATOM 5224 O O . ASP B 1 293 ? 2.154 8.586 0.289 1 98.81 293 ASP B O 1
ATOM 5228 N N . HIS B 1 294 ? 0.596 7.973 -1.117 1 98.88 294 HIS B N 1
ATOM 5229 C CA . HIS B 1 294 ? -0.436 7.664 -0.135 1 98.88 294 HIS B CA 1
ATOM 5230 C C . HIS B 1 294 ? -1.461 6.688 -0.704 1 98.88 294 HIS B C 1
ATOM 5232 O O . HIS B 1 294 ? -2.084 6.965 -1.731 1 98.88 294 HIS B O 1
ATOM 5238 N N . ASN B 1 295 ? -1.578 5.566 -0.081 1 98.94 295 ASN B N 1
ATOM 5239 C CA . ASN B 1 295 ? -2.459 4.496 -0.542 1 98.94 295 ASN B CA 1
ATOM 5240 C C . ASN B 1 295 ? -3.41 4.043 0.56 1 98.94 295 ASN B C 1
ATOM 5242 O O . ASN B 1 295 ? -3.016 3.93 1.722 1 98.94 295 ASN B O 1
ATOM 5246 N N . VAL B 1 296 ? -4.66 3.832 0.142 1 98.94 296 VAL B N 1
ATOM 5247 C CA . VAL B 1 296 ? -5.68 3.477 1.121 1 98.94 296 VAL B CA 1
ATOM 5248 C C . VAL B 1 296 ? -6.52 2.316 0.593 1 98.94 296 VAL B C 1
ATOM 5250 O O . VAL B 1 296 ? -6.895 2.297 -0.583 1 98.94 296 VAL B O 1
ATOM 5253 N N . TRP B 1 297 ? -6.766 1.349 1.431 1 98.94 297 TRP B N 1
ATOM 5254 C CA . TRP B 1 297 ? -7.734 0.281 1.201 1 98.94 297 TRP B CA 1
ATOM 5255 C C . TRP B 1 297 ? -8.891 0.375 2.189 1 98.94 297 TRP B C 1
ATOM 5257 O O . TRP B 1 297 ? -8.703 0.188 3.393 1 98.94 297 TRP B O 1
ATOM 5267 N N . MET B 1 298 ? -10.055 0.634 1.669 1 98.75 298 MET B N 1
ATOM 5268 C CA . MET B 1 298 ? -11.242 0.727 2.518 1 98.75 298 MET B CA 1
ATOM 5269 C C . MET B 1 298 ? -11.938 -0.627 2.633 1 98.75 298 MET B C 1
ATOM 5271 O O . MET B 1 298 ? -12.5 -1.123 1.658 1 98.75 298 MET B O 1
ATOM 5275 N N . HIS B 1 299 ? -11.93 -1.14 3.83 1 98.31 299 HIS B N 1
ATOM 5276 C CA . HIS B 1 299 ? -12.477 -2.469 4.074 1 98.31 299 HIS B CA 1
ATOM 5277 C C . HIS B 1 299 ? -13.969 -2.402 4.391 1 98.31 299 HIS B C 1
ATOM 5279 O O . HIS B 1 299 ? -14.688 -3.387 4.215 1 98.31 299 HIS B O 1
ATOM 5285 N N . LYS B 1 300 ? -14.344 -1.277 4.895 1 97.31 300 LYS B N 1
ATOM 5286 C CA . LYS B 1 300 ? -15.75 -0.983 5.145 1 97.31 300 LYS B CA 1
ATOM 5287 C C . LYS B 1 300 ? -16.219 0.229 4.34 1 97.31 300 LYS B C 1
ATOM 5289 O O . LYS B 1 300 ? -15.438 1.164 4.121 1 97.31 300 LYS B O 1
ATOM 5294 N N . HIS B 1 301 ? -17.453 0.2 3.934 1 93.38 301 HIS B N 1
ATOM 5295 C CA . HIS B 1 301 ? -17.969 1.342 3.189 1 93.38 301 HIS B CA 1
ATOM 5296 C C . HIS B 1 301 ? -18.641 2.346 4.117 1 93.38 301 HIS B C 1
ATOM 5298 O O . HIS B 1 301 ? -18.703 3.537 3.812 1 93.38 301 HIS B O 1
ATOM 5304 N N . GLU B 1 302 ? -19.156 1.84 5.168 1 94.06 302 GLU B N 1
ATOM 5305 C CA . GLU B 1 302 ? -19.75 2.732 6.152 1 94.06 302 GLU B CA 1
ATOM 5306 C C . GLU B 1 302 ? -18.75 3.146 7.215 1 94.06 302 GLU B C 1
ATOM 5308 O O . GLU B 1 302 ? -18.172 2.297 7.91 1 94.06 302 GLU B O 1
ATOM 5313 N N . MET B 1 303 ? -18.516 4.414 7.23 1 96.44 303 MET B N 1
ATOM 5314 C CA . MET B 1 303 ? -17.625 4.996 8.234 1 96.44 303 MET B CA 1
ATOM 5315 C C . MET B 1 303 ? -18.188 6.316 8.758 1 96.44 303 MET B C 1
ATOM 5317 O O . MET B 1 303 ? -18.953 6.988 8.062 1 96.44 303 MET B O 1
ATOM 5321 N N . ARG B 1 304 ? -17.875 6.574 10 1 97.94 304 ARG B N 1
ATOM 5322 C CA . ARG B 1 304 ? -18.297 7.824 10.625 1 97.94 304 ARG B CA 1
ATOM 5323 C C . ARG B 1 304 ? -17.094 8.617 11.117 1 97.94 304 ARG B C 1
ATOM 5325 O O . ARG B 1 304 ? -16.484 8.273 12.133 1 97.94 304 ARG B O 1
ATOM 5332 N N . ALA B 1 305 ? -16.906 9.742 10.469 1 98.5 305 ALA B N 1
ATOM 5333 C CA . ALA B 1 305 ? -15.758 10.594 10.812 1 98.5 305 ALA B CA 1
ATOM 5334 C C . ALA B 1 305 ? -16.031 11.375 12.102 1 98.5 305 ALA B C 1
ATOM 5336 O O . ALA B 1 305 ? -15.102 11.93 12.695 1 98.5 305 ALA B O 1
ATOM 5337 N N . ASP B 1 306 ? -17.266 11.453 12.516 1 98.31 306 ASP B N 1
ATOM 5338 C CA . ASP B 1 306 ? -17.625 12.203 13.711 1 98.31 306 ASP B CA 1
ATOM 5339 C C . ASP B 1 306 ? -17.75 11.281 14.922 1 98.31 306 ASP B C 1
ATOM 5341 O O . ASP B 1 306 ? -18.359 11.648 15.93 1 98.31 306 ASP B O 1
ATOM 5345 N N . ARG B 1 307 ? -17.281 10.047 14.797 1 98.38 307 ARG B N 1
ATOM 5346 C CA . ARG B 1 307 ? -17.094 9.109 15.898 1 98.38 307 ARG B CA 1
ATOM 5347 C C . ARG B 1 307 ? -15.609 8.812 16.109 1 98.38 307 ARG B C 1
ATOM 5349 O O . ARG B 1 307 ? -14.805 8.984 15.203 1 98.38 307 ARG B O 1
ATOM 5356 N N . TRP B 1 308 ? -15.32 8.422 17.328 1 98.69 308 TRP B N 1
ATOM 5357 C CA . TRP B 1 308 ? -13.914 8.18 17.641 1 98.69 308 TRP B CA 1
ATOM 5358 C C . TRP B 1 308 ? -13.383 6.984 16.875 1 98.69 308 TRP B C 1
ATOM 5360 O O . TRP B 1 308 ? -14.008 5.922 16.844 1 98.69 308 TRP B O 1
ATOM 5370 N N . MET B 1 309 ? -12.242 7.199 16.281 1 98.81 309 MET B N 1
ATOM 5371 C CA . MET B 1 309 ? -11.5 6.184 15.531 1 98.81 309 MET B CA 1
ATOM 5372 C C . MET B 1 309 ? -10.047 6.117 16 1 98.81 309 MET B C 1
ATOM 5374 O O . MET B 1 309 ? -9.453 7.145 16.328 1 98.81 309 MET B O 1
ATOM 5378 N N . LEU B 1 310 ? -9.492 4.969 16.031 1 98.88 310 LEU B N 1
ATOM 5379 C CA . LEU B 1 310 ? -8.102 4.777 16.422 1 98.88 310 LEU B CA 1
ATOM 5380 C C . LEU B 1 310 ? -7.215 4.578 15.203 1 98.88 310 LEU B C 1
ATOM 5382 O O . LEU B 1 310 ? -7.441 3.668 14.406 1 98.88 310 LEU B O 1
ATOM 5386 N N . PHE B 1 311 ? -6.309 5.441 15.125 1 98.81 311 PHE B N 1
ATOM 5387 C CA . PHE B 1 311 ? -5.375 5.371 14 1 98.81 311 PHE B CA 1
ATOM 5388 C C . PHE B 1 311 ? -4.02 4.844 14.453 1 98.81 311 PHE B C 1
ATOM 5390 O O . PHE B 1 311 ? -3.342 5.477 15.266 1 98.81 311 PHE B O 1
ATOM 5397 N N . GLU B 1 312 ? -3.648 3.686 13.938 1 98.69 312 GLU B N 1
ATOM 5398 C CA . GLU B 1 312 ? -2.377 3.01 14.18 1 98.69 312 GLU B CA 1
ATOM 5399 C C . GLU B 1 312 ? -1.382 3.293 13.055 1 98.69 312 GLU B C 1
ATOM 5401 O O . GLU B 1 312 ? -1.672 3.043 11.883 1 98.69 312 GLU B O 1
ATOM 5406 N N . ASN B 1 313 ? -0.218 3.848 13.391 1 98.38 313 ASN B N 1
ATOM 5407 C CA . ASN B 1 313 ? 0.85 4.102 12.43 1 98.38 313 ASN B CA 1
ATOM 5408 C C . ASN B 1 313 ? 2.148 3.41 12.844 1 98.38 313 ASN B C 1
ATOM 5410 O O . ASN B 1 313 ? 2.607 3.564 13.977 1 98.38 313 ASN B O 1
ATOM 5414 N N . THR B 1 314 ? 2.764 2.701 11.906 1 98.06 314 THR B N 1
ATOM 5415 C CA . THR B 1 314 ? 4.035 2.033 12.164 1 98.06 314 THR B CA 1
ATOM 5416 C C . THR B 1 314 ? 5.07 2.414 11.109 1 98.06 314 THR B C 1
ATOM 5418 O O . THR B 1 314 ? 4.836 2.238 9.914 1 98.06 314 THR B O 1
ATOM 5421 N N . SER B 1 315 ? 6.164 2.969 11.555 1 98 315 SER B N 1
ATOM 5422 C CA . SER B 1 315 ? 7.285 3.18 10.641 1 98 315 SER B CA 1
ATOM 5423 C C . SER B 1 315 ? 8.086 1.896 10.438 1 98 315 SER B C 1
ATOM 5425 O O . SER B 1 315 ? 8.984 1.591 11.227 1 98 315 SER B O 1
ATOM 5427 N N . THR B 1 316 ? 7.922 1.287 9.344 1 98.19 316 THR B N 1
ATOM 5428 C CA . THR B 1 316 ? 8.438 -0.051 9.078 1 98.19 316 THR B CA 1
ATOM 5429 C C . THR B 1 316 ? 9.938 -0.003 8.781 1 98.19 316 THR B C 1
ATOM 5431 O O . THR B 1 316 ? 10.695 -0.853 9.25 1 98.19 316 THR B O 1
ATOM 5434 N N . VAL B 1 317 ? 10.289 0.974 7.973 1 98.56 317 VAL B N 1
ATOM 5435 C CA . VAL B 1 317 ? 11.68 1.066 7.539 1 98.56 317 VAL B CA 1
ATOM 5436 C C . VAL B 1 317 ? 12 2.504 7.133 1 98.56 317 VAL B C 1
ATOM 5438 O O . VAL B 1 317 ? 11.133 3.225 6.641 1 98.56 317 VAL B O 1
ATOM 5441 N N . ALA B 1 318 ? 13.195 2.865 7.414 1 98.06 318 ALA B N 1
ATOM 5442 C CA . ALA B 1 318 ? 13.734 4.129 6.926 1 98.06 318 ALA B CA 1
ATOM 5443 C C . ALA B 1 318 ? 15.18 3.967 6.461 1 98.06 318 ALA B C 1
ATOM 5445 O O . ALA B 1 318 ? 15.938 3.189 7.043 1 98.06 318 ALA B O 1
ATOM 5446 N N . GLY B 1 319 ? 15.492 4.66 5.477 1 96.94 319 GLY B N 1
ATOM 5447 C CA . GLY B 1 319 ? 16.828 4.688 4.91 1 96.94 319 GLY B CA 1
ATOM 5448 C C . GLY B 1 319 ? 16.875 5.324 3.533 1 96.94 319 GLY B C 1
ATOM 5449 O O . GLY B 1 319 ? 15.852 5.477 2.875 1 96.94 319 GLY B O 1
ATOM 5450 N N . ARG B 1 320 ? 18.078 5.746 3.223 1 95.19 320 ARG B N 1
ATOM 5451 C CA . ARG B 1 320 ? 18.328 6.262 1.879 1 95.19 320 ARG B CA 1
ATOM 5452 C C . ARG B 1 320 ? 17.422 7.449 1.57 1 95.19 320 ARG B C 1
ATOM 5454 O O . ARG B 1 320 ? 16.906 7.57 0.456 1 95.19 320 ARG B O 1
ATOM 5461 N N . GLY B 1 321 ? 17.125 8.227 2.539 1 96.19 321 GLY B N 1
ATOM 5462 C CA . GLY B 1 321 ? 16.391 9.461 2.35 1 96.19 321 GLY B CA 1
ATOM 5463 C C . GLY B 1 321 ? 14.883 9.258 2.324 1 96.19 321 GLY B C 1
ATOM 5464 O O . GLY B 1 321 ? 14.133 10.172 1.973 1 96.19 321 GLY B O 1
ATOM 5465 N N . ARG B 1 322 ? 14.453 8.023 2.627 1 98.12 322 ARG B N 1
ATOM 5466 C CA . ARG B 1 322 ? 13.023 7.738 2.609 1 98.12 322 ARG B CA 1
ATOM 5467 C C . ARG B 1 322 ? 12.609 6.938 3.84 1 98.12 322 ARG B C 1
ATOM 5469 O O . ARG B 1 322 ? 13.461 6.398 4.551 1 98.12 322 ARG B O 1
ATOM 5476 N N . ALA B 1 323 ? 11.367 6.953 4.125 1 98.56 323 ALA B N 1
ATOM 5477 C CA . ALA B 1 323 ? 10.766 6.098 5.141 1 98.56 323 ALA B CA 1
ATOM 5478 C C . ALA B 1 323 ? 9.414 5.555 4.672 1 98.56 323 ALA B C 1
ATOM 5480 O O . ALA B 1 323 ? 8.68 6.234 3.953 1 98.56 323 ALA B O 1
ATOM 5481 N N . PHE B 1 324 ? 9.211 4.348 5.074 1 98.88 324 PHE B N 1
ATOM 5482 C CA . PHE B 1 324 ? 7.969 3.666 4.723 1 98.88 324 PHE B CA 1
ATOM 5483 C C . PHE B 1 324 ? 7.125 3.4 5.965 1 98.88 324 PHE B C 1
ATOM 5485 O O . PHE B 1 324 ? 7.613 2.826 6.941 1 98.88 324 PHE B O 1
ATOM 5492 N N . ILE B 1 325 ? 5.812 3.84 5.859 1 98.88 325 ILE B N 1
ATOM 5493 C CA . ILE B 1 325 ? 4.91 3.768 7.004 1 98.88 325 ILE B CA 1
ATOM 5494 C C . ILE B 1 325 ? 3.652 2.992 6.625 1 98.88 325 ILE B C 1
ATOM 5496 O O . ILE B 1 325 ? 3.131 3.146 5.52 1 98.88 325 ILE B O 1
ATOM 5500 N N . THR B 1 326 ? 3.193 2.156 7.535 1 98.75 326 THR B N 1
ATOM 5501 C CA . THR B 1 326 ? 1.906 1.483 7.398 1 98.75 326 THR B CA 1
ATOM 5502 C C . THR B 1 326 ? 0.917 1.992 8.445 1 98.75 326 THR B C 1
ATOM 5504 O O . THR B 1 326 ? 1.32 2.49 9.5 1 98.75 326 THR B O 1
ATOM 5507 N N . GLY B 1 327 ? -0.38 1.923 8.062 1 98.69 327 GLY B N 1
ATOM 5508 C CA . GLY B 1 327 ? -1.421 2.395 8.961 1 98.69 327 GLY B CA 1
ATOM 5509 C C . GLY B 1 327 ? -2.662 1.523 8.945 1 98.69 327 GLY B C 1
ATOM 5510 O O . GLY B 1 327 ? -2.971 0.89 7.934 1 98.69 327 GLY B O 1
ATOM 5511 N N . LYS B 1 328 ? -3.318 1.496 10.062 1 98.81 328 LYS B N 1
ATOM 5512 C CA . LYS B 1 328 ? -4.641 0.899 10.242 1 98.81 328 LYS B CA 1
ATOM 5513 C C . LYS B 1 328 ? -5.57 1.843 11 1 98.81 328 LYS B C 1
ATOM 5515 O O . LYS B 1 328 ? -5.172 2.445 12 1 98.81 328 LYS B O 1
ATOM 5520 N N . LEU B 1 329 ? -6.715 1.98 10.453 1 98.88 329 LEU B N 1
ATOM 5521 C CA . LEU B 1 329 ? -7.723 2.789 11.133 1 98.88 329 LEU B CA 1
ATOM 5522 C C . LEU B 1 329 ? -8.852 1.914 11.656 1 98.88 329 LEU B C 1
ATOM 5524 O O . LEU B 1 329 ? -9.469 1.156 10.898 1 98.88 329 LEU B O 1
ATOM 5528 N N . TRP B 1 330 ? -9.133 2.086 12.953 1 98.81 330 TRP B N 1
ATOM 5529 C CA . TRP B 1 330 ? -10.109 1.259 13.648 1 98.81 330 TRP B CA 1
ATOM 5530 C C . TRP B 1 330 ? -11.297 2.098 14.117 1 98.81 330 TRP B C 1
ATOM 5532 O O . TRP B 1 330 ? -11.117 3.23 14.57 1 98.81 330 TRP B O 1
ATOM 5542 N N . SER B 1 331 ? -12.445 1.477 14.055 1 98.5 331 SER B N 1
ATOM 5543 C CA . SER B 1 331 ? -13.547 2.051 14.828 1 98.5 331 SER B CA 1
ATOM 5544 C C . SER B 1 331 ? -13.336 1.848 16.328 1 98.5 331 SER B C 1
ATOM 5546 O O . SER B 1 331 ? -12.477 1.065 16.734 1 98.5 331 SER B O 1
ATOM 5548 N N . GLU B 1 332 ? -14.117 2.527 17.047 1 97.69 332 GLU B N 1
ATOM 5549 C CA . GLU B 1 332 ? -14 2.408 18.5 1 97.69 332 GLU B CA 1
ATOM 5550 C C . GLU B 1 332 ? -14.297 0.985 18.953 1 97.69 332 GLU B C 1
ATOM 5552 O O . GLU B 1 332 ? -13.742 0.523 19.953 1 97.69 332 GLU B O 1
ATOM 5557 N N . GLU B 1 333 ? -15.125 0.303 18.234 1 96.94 333 GLU B N 1
ATOM 5558 C CA . GLU B 1 333 ? -15.555 -1.04 18.609 1 96.94 333 GLU B CA 1
ATOM 5559 C C . GLU B 1 333 ? -14.578 -2.096 18.109 1 96.94 333 GLU B C 1
ATOM 5561 O O . GLU B 1 333 ? -14.773 -3.291 18.344 1 96.94 333 GLU B O 1
ATOM 5566 N N . GLY B 1 334 ? -13.602 -1.722 17.391 1 98.06 334 GLY B N 1
ATOM 5567 C CA . GLY B 1 334 ? -12.562 -2.664 17.016 1 98.06 334 GLY B CA 1
ATOM 5568 C C . GLY B 1 334 ? -12.703 -3.172 15.602 1 98.06 334 GLY B C 1
ATOM 5569 O O . GLY B 1 334 ? -12.078 -4.168 15.227 1 98.06 334 GLY B O 1
ATOM 5570 N N . ILE B 1 335 ? -13.547 -2.496 14.82 1 98.19 335 ILE B N 1
ATOM 5571 C CA . ILE B 1 335 ? -13.672 -2.842 13.414 1 98.19 335 ILE B CA 1
ATOM 5572 C C . ILE B 1 335 ? -12.555 -2.178 12.617 1 98.19 335 ILE B C 1
ATOM 5574 O O . ILE B 1 335 ? -12.32 -0.972 12.742 1 98.19 335 ILE B O 1
ATOM 5578 N N . LEU B 1 336 ? -11.844 -3.006 11.82 1 98.75 336 LEU B N 1
ATOM 5579 C CA . LEU B 1 336 ? -10.836 -2.436 10.93 1 98.75 336 LEU B CA 1
ATOM 5580 C C . LEU B 1 336 ? -11.5 -1.742 9.742 1 98.75 336 LEU B C 1
ATOM 5582 O O . LEU B 1 336 ? -12 -2.406 8.828 1 98.75 336 LEU B O 1
ATOM 5586 N N . LEU B 1 337 ? -11.453 -0.426 9.75 1 98.75 337 LEU B N 1
ATOM 5587 C CA . LEU B 1 337 ? -12.133 0.355 8.719 1 98.75 337 LEU B CA 1
ATOM 5588 C C . LEU B 1 337 ? -11.312 0.409 7.441 1 98.75 337 LEU B C 1
ATOM 5590 O O . LEU B 1 337 ? -11.859 0.3 6.34 1 98.75 337 LEU B O 1
ATOM 5594 N N . LEU B 1 338 ? -10.055 0.614 7.574 1 98.81 338 LEU B N 1
ATOM 5595 C CA . LEU B 1 338 ? -9.18 0.713 6.41 1 98.81 338 LEU B CA 1
ATOM 5596 C C . LEU B 1 338 ? -7.727 0.461 6.797 1 98.81 338 LEU B C 1
ATOM 5598 O O . LEU B 1 338 ? -7.387 0.467 7.98 1 98.81 338 LEU B O 1
ATOM 5602 N N . SER B 1 339 ? -6.926 0.106 5.832 1 98.88 339 SER B N 1
ATOM 5603 C CA . SER B 1 339 ? -5.465 0.073 5.879 1 98.88 339 SER B CA 1
ATOM 5604 C C . SER B 1 339 ? -4.859 1.111 4.945 1 98.88 339 SER B C 1
ATOM 5606 O O . SER B 1 339 ? -5.473 1.495 3.949 1 98.88 339 SER B O 1
ATOM 5608 N N . CYS B 1 340 ? -3.697 1.595 5.297 1 98.69 340 CYS B N 1
ATOM 5609 C CA .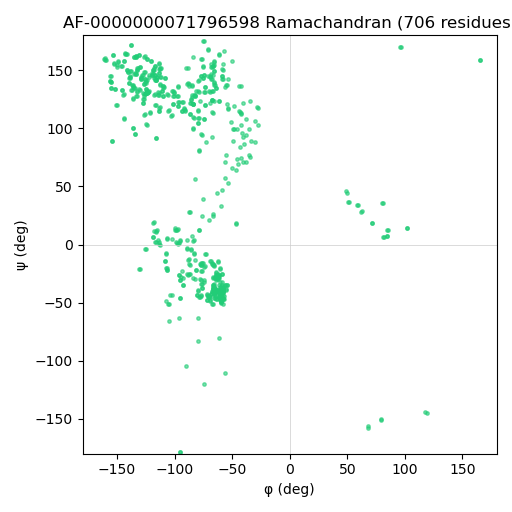 CYS B 1 340 ? -3.059 2.555 4.406 1 98.69 340 CYS B CA 1
ATOM 5610 C C . CYS B 1 340 ? -1.54 2.455 4.492 1 98.69 340 CYS B C 1
ATOM 5612 O O . CYS B 1 340 ? -1.007 1.832 5.41 1 98.69 340 CYS B O 1
ATOM 5614 N N . THR B 1 341 ? -0.838 2.898 3.467 1 98.88 341 THR B N 1
ATOM 5615 C CA . THR B 1 341 ? 0.615 2.984 3.375 1 98.88 341 THR B CA 1
ATOM 5616 C C . THR B 1 341 ? 1.045 4.355 2.859 1 98.88 341 THR B C 1
ATOM 5618 O O . THR B 1 341 ? 0.289 5.023 2.15 1 98.88 341 THR B O 1
ATOM 5621 N N . GLN B 1 342 ? 2.213 4.699 3.287 1 98.81 342 GLN B N 1
ATOM 5622 C CA . GLN B 1 342 ? 2.801 5.957 2.84 1 98.81 342 GLN B CA 1
ATOM 5623 C C . GLN B 1 342 ? 4.324 5.883 2.842 1 98.81 342 GLN B C 1
ATOM 5625 O O . GLN B 1 342 ? 4.926 5.336 3.77 1 98.81 342 GLN B O 1
ATOM 5630 N N . GLU B 1 343 ? 4.871 6.336 1.779 1 98.81 343 GLU B N 1
ATOM 5631 C CA . GLU B 1 343 ? 6.309 6.605 1.782 1 98.81 343 GLU B CA 1
ATOM 5632 C C . GLU B 1 343 ? 6.586 8.109 1.783 1 98.81 343 GLU B C 1
ATOM 5634 O O . GLU B 1 343 ? 5.863 8.875 1.148 1 98.81 343 GLU B O 1
ATOM 5639 N N . VAL B 1 344 ? 7.66 8.523 2.518 1 98.19 344 VAL B N 1
ATOM 5640 C CA . VAL B 1 344 ? 8 9.938 2.633 1 98.19 344 VAL B CA 1
ATOM 5641 C C . VAL B 1 344 ? 9.484 10.141 2.328 1 98.19 344 VAL B C 1
ATOM 5643 O O . VAL B 1 344 ? 10.289 9.211 2.475 1 98.19 344 VAL B O 1
ATOM 5646 N N . VAL B 1 345 ? 9.75 11.336 1.865 1 97.25 345 VAL B N 1
ATOM 5647 C CA . VAL B 1 345 ? 11.133 11.805 1.913 1 97.25 345 VAL B CA 1
ATOM 5648 C C . VAL B 1 345 ? 11.5 12.18 3.348 1 97.25 345 VAL B C 1
ATOM 5650 O O . VAL B 1 345 ? 10.727 12.852 4.039 1 97.25 345 VAL B O 1
ATOM 5653 N N . LEU B 1 346 ? 12.555 11.727 3.766 1 96.88 346 LEU B N 1
ATOM 5654 C CA . LEU B 1 346 ? 13.062 12.031 5.098 1 96.88 346 LEU B CA 1
ATOM 5655 C C . LEU B 1 346 ? 14.562 12.336 5.047 1 96.88 346 LEU B C 1
ATOM 5657 O O . LEU B 1 346 ? 15.383 11.422 5.043 1 96.88 346 LEU B O 1
ATOM 5661 N N . ARG B 1 347 ? 14.859 13.641 5.066 1 95.94 347 ARG B N 1
ATOM 5662 C CA . ARG B 1 347 ? 16.25 14.102 4.996 1 95.94 347 ARG B CA 1
ATOM 5663 C C . ARG B 1 347 ? 16.641 14.844 6.27 1 95.94 347 ARG B C 1
ATOM 5665 O O . ARG B 1 347 ? 15.781 15.32 7.008 1 95.94 347 ARG B O 1
ATOM 5672 N N . GLY B 1 348 ? 17.875 14.82 6.535 1 92.69 348 GLY B N 1
ATOM 5673 C CA . GLY B 1 348 ? 18.438 15.523 7.676 1 92.69 348 GLY B CA 1
ATOM 5674 C C . GLY B 1 348 ? 19.875 15.93 7.477 1 92.69 348 GLY B C 1
ATOM 5675 O O . GLY B 1 348 ? 20.547 15.414 6.578 1 92.69 348 GLY B O 1
ATOM 5676 N N . ASN B 1 349 ? 20.141 17.016 8.305 1 85.12 349 ASN B N 1
ATOM 5677 C CA . ASN B 1 349 ? 21.531 17.453 8.312 1 85.12 349 ASN B CA 1
ATOM 5678 C C . ASN B 1 349 ? 22.281 16.938 9.539 1 85.12 349 ASN B C 1
ATOM 5680 O O . ASN B 1 349 ? 21.672 16.656 10.57 1 85.12 349 ASN B O 1
ATOM 5684 N N . GLY B 1 350 ? 23.406 16.375 9.336 1 82.25 350 GLY B N 1
ATOM 5685 C CA . GLY B 1 350 ? 24.203 15.961 10.484 1 82.25 350 GLY B CA 1
ATOM 5686 C C . GLY B 1 350 ? 24.469 14.469 10.531 1 82.25 350 GLY B C 1
ATOM 5687 O O . GLY B 1 350 ? 24.594 13.82 9.492 1 82.25 350 GLY B O 1
ATOM 5688 N N . GLN B 1 351 ? 24.469 14.078 11.859 1 89.62 351 GLN B N 1
ATOM 5689 C CA . GLN B 1 351 ? 24.781 12.672 12.086 1 89.62 351 GLN B CA 1
ATOM 5690 C C . GLN B 1 351 ? 23.562 11.789 11.805 1 89.62 351 GLN B C 1
ATOM 5692 O O . GLN B 1 351 ? 22.438 12.148 12.148 1 89.62 351 GLN B O 1
ATOM 5697 N N . VAL B 1 352 ? 23.828 10.68 11.227 1 95.19 352 VAL B N 1
ATOM 5698 C CA . VAL B 1 352 ? 22.781 9.703 10.93 1 95.19 352 VAL B CA 1
ATOM 5699 C C . VAL B 1 352 ? 22.234 9.125 12.234 1 95.19 352 VAL B C 1
ATOM 5701 O O . VAL B 1 352 ? 23 8.68 13.094 1 95.19 352 VAL B O 1
ATOM 5704 N N . SER B 1 353 ? 20.938 9.234 12.406 1 94 353 SER B N 1
ATOM 5705 C CA . SER B 1 353 ? 20.297 8.594 13.547 1 94 353 SER B CA 1
ATOM 5706 C C . SER B 1 353 ? 19.969 7.133 13.25 1 94 353 SER B C 1
ATOM 5708 O O . SER B 1 353 ? 19.297 6.836 12.25 1 94 353 SER B O 1
ATOM 5710 N N . ARG B 1 354 ? 20.391 6.227 14.094 1 93.69 354 ARG B N 1
ATOM 5711 C CA . ARG B 1 354 ? 20.188 4.801 13.859 1 93.69 354 ARG B CA 1
ATOM 5712 C C . ARG B 1 354 ? 19.422 4.16 15.016 1 93.69 354 ARG B C 1
ATOM 5714 O O . ARG B 1 354 ? 19.719 4.418 16.188 1 93.69 354 ARG B O 1
ATOM 5721 N N . LEU B 1 355 ? 18.453 3.43 14.648 1 91.38 355 LEU B N 1
ATOM 5722 C CA . LEU B 1 355 ? 17.672 2.664 15.609 1 91.38 355 LEU B CA 1
ATOM 5723 C C . LEU B 1 355 ? 17.484 1.224 15.141 1 91.38 355 LEU B C 1
ATOM 5725 O O . LEU B 1 355 ? 17.391 0.965 13.938 1 91.38 355 LEU B O 1
#

Nearest PDB structures (foldseek):
  4qfw-assembly1_A  TM=8.992E-01  e=3.287E-29  Yersinia pestis
  4r4u-assembly1_A  TM=8.768E-01  e=3.102E-29  Yersinia pestis
  4qfw-assembly3_C  TM=8.827E-01  e=3.287E-29  Yersinia pestis
  4qfw-assembly2_B  TM=9.000E-01  e=3.773E-28  Yersinia pestis
  3cjy-assembly1_A-2  TM=8.210E-01  e=5.829E-16  Novosphingobium aromaticivorans DSM 12444

InterPro domains:
  IPR003703 Acyl-CoA thioesterase [PTHR11066] (49-349)
  IPR029069 HotDog domain superfamily [SSF54637] (52-158)
  IPR029069 HotDog domain superfamily [SSF54637] (163-347)
  IPR042171 Acyl-CoA thioesterase, double hotdog domain [G3DSA:2.40.160.210] (44-349)
  IPR049449 Acyl-CoA thioesterase-like, N-terminal HotDog domain [PF13622] (78-154)
  IPR049450 Acyl-CoA thioesterase-like, C-terminal domain [PF20789] (227-345)

Secondary structure (DSSP, 8-state):
----------------------------------------TTT-HHHHHHHTT--EEEETTEEEE-------STT--BPPHHHHHHHHHHHHHTTS-TTEEEEEEEEEE-SPPBTTS-EEEEEEEEEE-SSEEEEEEEEEETTEEEEEEEEEEEE----SEEEEPPPP----GGG---HHHHHHHHHHHHHTTSS---HHHHHHHHHHHHHHTT----EEEEES-HHHHHT-SS------EEEEEEEESS--TT-HHHHHHHHHHHTTSSHHHHHHGGGGGGT--EEEEEESEEEEEES-S---TTS-EEEEEEEEEEETTEEEEEEEEEETTS-EEEEEEEEEEEEESSSPEE-/----------------------------------------TTT-HHHHHHHTT--EEEETTEEEE-------STT--BPPHHHHHHHHHHHHHTTS-TTEEEEEEEEEE-SPPBTTS-EEEEEEEEEE-SSEEEEEEEEEETTEEEEEEEEEEEE----SEEEEPPPP----GGG---HHHHHHHHHHHHHTTSS---HHHHHHHHHHHHHHTT----EEEEES-HHHHHT-SS------EEEEEEEESS--TT-HHHHHHHHHHHTTSSHHHHHHGGGGGGT--EEEEEESEEEEEES-S---TTS-EEEEEEEEEEETTEEEEEEEEEETTS-EEEEEEEEEEEEESSSPEE-

Radius of gyration: 30.67 Å; Cα contacts (8 Å, |Δi|>4): 1446; chains: 2; bounding box: 126×104×98 Å

Organism: Haemonchus contortus (NCBI:txid6289)

Solvent-accessible surface area (backbone atoms only — not comparable to full-atom values): 39252 Å² total; per-residue (Å²): 137,78,80,76,75,94,82,71,96,74,85,70,89,78,81,79,72,80,76,73,77,64,70,74,68,74,64,73,73,75,67,72,68,74,70,67,75,74,65,53,62,84,83,39,37,36,60,32,61,49,50,53,70,53,63,46,72,81,45,93,57,27,35,32,36,63,64,61,54,56,72,53,74,76,90,47,45,40,38,39,63,23,52,56,52,21,39,47,51,50,58,46,51,74,75,48,64,86,69,42,40,71,35,38,37,41,35,39,52,68,44,83,45,51,44,87,49,57,42,34,36,40,46,42,84,71,42,85,54,93,57,38,34,34,36,36,34,39,31,33,44,96,89,34,68,26,31,40,37,37,37,36,27,33,44,84,49,66,62,24,40,37,36,58,65,78,63,79,92,68,72,54,69,89,79,42,58,37,52,84,55,44,49,59,51,52,52,49,36,38,76,71,65,77,43,80,65,50,71,53,36,55,54,48,50,53,53,50,53,58,45,61,71,62,71,73,73,64,58,43,45,26,46,63,45,56,40,61,73,58,47,36,75,84,73,81,63,80,54,39,68,47,47,30,33,36,26,37,74,45,65,59,80,83,52,58,65,58,21,45,34,50,44,50,26,52,66,55,70,56,46,72,57,39,59,49,40,57,37,38,85,73,56,54,56,70,75,40,76,48,66,40,33,49,28,40,36,39,72,44,84,80,55,62,36,60,40,59,26,39,39,37,30,31,35,45,34,33,38,49,30,29,29,36,28,40,33,39,34,25,41,76,88,44,48,69,38,30,42,34,41,35,36,26,40,36,35,49,76,79,77,64,43,78,97,138,76,86,74,85,90,85,69,94,76,77,94,73,87,75,81,83,76,79,73,79,69,74,77,72,78,65,75,75,76,72,71,68,74,71,68,75,75,64,54,62,86,84,39,36,35,61,33,61,48,48,54,71,52,63,45,72,81,47,93,57,26,36,32,36,64,63,60,54,58,71,54,72,76,90,47,45,40,38,41,64,23,52,54,52,21,42,48,50,50,57,46,52,74,76,47,63,86,69,41,40,70,35,39,36,42,35,38,51,68,44,83,45,52,45,89,50,56,42,34,37,40,46,43,83,70,41,85,54,93,56,38,35,33,36,37,33,38,31,33,46,95,90,34,70,26,31,41,37,38,37,37,27,34,44,85,49,65,61,24,38,38,36,61,66,77,64,79,92,66,73,55,69,88,79,43,58,38,52,84,55,45,49,60,50,50,51,50,36,37,76,71,65,77,43,80,66,52,72,52,38,56,54,50,49,53,51,50,52,58,45,60,70,64,71,73,72,62,57,44,44,25,46,64,46,58,41,63,72,58,48,37,73,83,73,81,64,79,58,40,66,48,48,30,33,36,26,36,73,44,64,58,81,82,52,58,64,59,22,46,35,51,45,49,26,52,67,55,70,57,46,71,58,40,59,52,40,56,37,38,86,71,57,54,54,71,74,40,76,48,66,38,31,49,32,42,36,39,72,45,83,81,55,62,37,61,40,59,26,40,39,37,30,30,35,44,33,33,38,50,29,28,30,36,29,41,36,40,34,25,40,76,88,43,47,69,37,30,40,35,40,36,35,27,42,36,36,47,76,80,77,62,42,75,98

Sequence (710 aa):
MRSPLLRHVSRLLTAADCVSLSRPLNHPKFVHLGSSPSPSMSEDFENYAKHYFNFEEIEHDVFRTSNLVTFRQGSSKAAYGGLIFAQALAAAENTVDETLKPHAMHSFFILCVNTSIPVQYHVRRVRDGRSFCTRTVEAIQDGKIVFVLQVSFHKLEGDAVVHQDTMPDVPSWRELKSMTDLVPWLMTEITEGRIQVKPVVEKRLKNYDSRASQDRELFEIRPTDAERHLGFGETNHQTRTFYSWFKSRGNLGDCEKLHRYLVAYTTDATMAGSAYRPHLVNDFNPTMLFSLDHNVWMHKHEMRADRWMLFENTSTVAGRGRAFITGKLWSEEGILLLSCTQEVVLRGNGQVSRLMRSPLLRHVSRLLTAADCVSLSRPLNHPKFVHLGSSPSPSMSEDFENYAKHYFNFEEIEHDVFRTSNLVTFRQGSSKAAYGGLIFAQALAAAENTVDETLKPHAMHSFFILCVNTSIPVQYHVRRVRDGRSFCTRTVEAIQDGKIVFVLQVSFHKLEGDAVVHQDTMPDVPSWRELKSMTDLVPWLMTEITEGRIQVKPVVEKRLKNYDSRASQDRELFEIRPTDAERHLGFGETNHQTRTFYSWFKSRGNLGDCEKLHRYLVAYTTDATMAGSAYRPHLVNDFNPTMLFSLDHNVWMHKHEMRADRWMLFENTSTVAGRGRAFITGKLWSEEGILLLSCTQEVVLRGNGQVSRL

Foldseek 3Di:
DPDDDDDDDDDDPDPDDPPPCPVVPPPPPPPPPPPPPQDDCPPDVQSNLCLLQDWDDPDDLKTKDLNFDDLDDDPDQFTQPLSVQLNLVSSQVVVDDPQWFWFKKKKFFAAGDGSVDMKMWHKDFPDDDDFKTKIKIFIDDPRDGGMIMIIMIGGDDDDPDDDDDWDDDFDDPVPFDWPQVVLVVVVVCVVVPNFDFFPQLVVVSVSSNVSVVVVPDQKIKTWRDPCLLSVTDDPLDLFLKTKIKIAGPDANPDPLSSQVSVVSSCLSPCAQVSQCSSQVVVVFDFPDKDWGMKMKGFPDSGDGRRAIKMKMKGFPDDDDQKTKMKIWIAGPVGHTGMIMIIMMGTHGDDDDGDD/DDPDDDDDPDDDDDDDDPPPPPPPPPPPPPPPPPPPPQDDCPPDVQSNLCLLQDWDDPDVLKTKDLNFDDLDDDPDQFTQPLSVQLNLVSSQVVVDDPQWFWFKKKKFFAAGDGSVDMKMWHKDFPDDDDFKTKIKIFIDDPRDGGMIMIIMIGGDDDDPDDDDDWDDDFDDPVVFDWPQVPLVVVLVCVVVPNFDFFPQLVVVSVSSNVSVVVVPDQKIKTWRDPCLLSVTDDPLDLFLKTKIKIAGPDANPDPLSSQVSVVSSCLSPCAQVSQCSSQVPVVFDFPDKDWGMKMKGFPDSGDGRRAIKMKMKGFPDDDDQKTKMKIWIAGPVGHTGMIMIIMMGTHGDDDDRDD

pLDDT: mean 86.31, std 23.09, range [15.39, 98.94]